Protein AF-0000000077521637 (afdb_homodimer)

Solvent-accessible surface area (backbone atoms only — not comparable to full-atom values): 23561 Å² total; per-residue (Å²): 123,73,72,65,62,58,53,56,54,52,47,52,50,48,52,47,47,52,54,50,49,51,35,52,57,48,49,58,57,43,51,64,58,54,71,67,52,78,74,61,78,49,82,64,34,58,42,54,30,47,31,48,32,47,76,57,49,48,72,50,66,26,34,41,32,24,84,91,37,79,46,56,34,44,54,44,60,45,32,46,63,14,64,48,46,27,56,51,54,68,35,62,86,33,68,37,36,66,67,31,38,47,78,46,85,90,50,54,48,71,55,53,50,45,52,49,44,26,74,45,65,71,50,71,78,96,49,80,86,43,32,64,59,41,24,49,49,14,50,73,37,51,25,60,52,54,23,51,53,25,27,57,56,52,45,73,64,64,42,85,88,44,39,57,60,49,42,54,50,15,62,75,55,71,33,62,69,29,36,51,43,42,35,50,49,46,45,75,35,48,68,61,41,68,74,35,82,55,33,61,62,43,64,70,33,58,68,59,45,51,51,22,52,53,56,41,53,69,74,99,124,72,72,64,60,58,51,56,53,50,48,52,50,47,52,46,47,51,55,49,49,51,38,52,56,48,49,59,57,44,50,64,59,53,68,68,51,80,75,60,76,50,83,63,35,59,40,55,30,47,32,49,32,48,77,59,50,45,73,51,65,27,34,40,32,23,83,92,38,80,45,56,35,43,54,43,58,46,33,46,64,12,64,48,45,27,56,51,54,68,34,63,84,33,70,36,37,66,68,32,38,47,77,45,85,90,53,54,48,70,55,52,51,45,52,50,43,25,74,45,65,71,50,71,78,96,48,80,86,44,33,66,58,42,25,49,47,14,49,73,36,50,26,62,52,53,22,50,53,25,26,57,57,50,44,75,65,64,42,86,90,42,40,56,59,49,42,53,50,16,64,73,52,70,33,61,68,29,36,52,43,43,35,50,50,46,43,75,34,46,69,61,41,67,75,36,83,56,33,58,63,43,62,70,34,60,68,58,45,52,51,22,53,54,57,43,54,69,74,99

pLDDT: mean 81.37, std 21.82, range [23.62, 98.44]

Sequence (440 aa):
MKRQHSGKAKDEVEEMKKLLECGRNLERNFWSSLVKIDPPFGEFGLRQDISRMFEHGLHTDFSVVVEDQVIHCHKCVLAARSPVFCRMLSHPETAEGVLGMVEINDMEYKTAMEMMRFIYRGTISDDKDLYKKLMAAGDKYELEDLKQYCERRLARTISIGNVSEMAAFADLHCAGHLRRAVVKYIANNMQLVAENQTFYEIVSNKELVKDVLIQASSQFMKRQHSGKAKDEVEEMKKLLECGRNLERNFWSSLVKIDPPFGEFGLRQDISRMFEHGLHTDFSVVVEDQVIHCHKCVLAARSPVFCRMLSHPETAEGVLGMVEINDMEYKTAMEMMRFIYRGTISDDKDLYKKLMAAGDKYELEDLKQYCERRLARTISIGNVSEMAAFADLHCAGHLRRAVVKYIANNMQLVAENQTFYEIVSNKELVKDVLIQASSQF

Secondary structure (DSSP, 8-state):
--HHHHHHHHHHHHHHHHHHHHHHHHHHHHHHHHTTS----STHHHHHHHHHHHHTTTT--EEEEETTEEEEE-HHHHHHH-HHHHHHHH-TTSHHHHHTEEEE-SS-HHHHHHHHHHHHHS-----GGGHHHHHHHHHHTT-HHHHHHHHHHHHTT--TTTHHHHHHHHHHTT-HHHHHHHHHHHHHTHHHHHHSTTHHHHHT-HHHHHHHHHHHHHT-/--HHHHHHHHHHHHHHHHHHHHHHHHHHHHHHHHTTS----STHHHHHHHHHHHHTT-S--EEEEETTEEEEE-HHHHHHH-HHHHHHHH-TTSHHHHHTEEEE-SS-HHHHHHHHHHHHHS-----GGGHHHHHHHHHHTT-HHHHHHHHHHHHTT--TTTHHHHHHHHHHTT-HHHHHHHHHHHHHTHHHHHHSTHHHHHHT-HHHHHHHHHHHHHT-

Organism: NCBI:txid2777116

Structure (mmCIF, N/CA/C/O backbone):
data_AF-0000000077521637-model_v1
#
loop_
_entity.id
_entity.type
_entity.pdbx_description
1 polymer 'BTB domain-containing protein'
#
loop_
_atom_site.group_PDB
_atom_site.id
_atom_site.type_symbol
_atom_site.label_atom_id
_atom_site.label_alt_id
_atom_site.label_comp_id
_atom_site.label_asym_id
_atom_site.label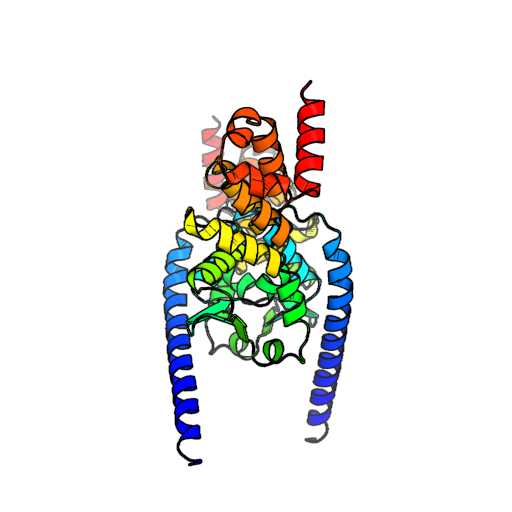_entity_id
_atom_site.label_seq_id
_atom_site.pdbx_PDB_ins_code
_atom_site.Cartn_x
_atom_site.Cartn_y
_atom_site.Cartn_z
_atom_site.occupancy
_atom_site.B_iso_or_equiv
_atom_site.auth_seq_id
_atom_site.auth_comp_id
_atom_site.auth_asym_id
_atom_site.auth_atom_id
_atom_site.pdbx_PDB_model_num
ATOM 1 N N . MET A 1 1 ? -46.406 13.883 15.93 1 23.88 1 MET A N 1
ATOM 2 C CA . MET A 1 1 ? -45 14.312 15.727 1 23.88 1 MET A CA 1
ATOM 3 C C . MET A 1 1 ? -44.094 13.109 15.508 1 23.88 1 MET A C 1
ATOM 5 O O . MET A 1 1 ? -42.906 13.273 15.188 1 23.88 1 MET A O 1
ATOM 9 N N . LYS A 1 2 ? -44.5 11.938 15.906 1 36.84 2 LYS A N 1
ATOM 10 C CA . LYS A 1 2 ? -43.781 10.68 15.773 1 36.84 2 LYS A CA 1
ATOM 11 C C . LYS A 1 2 ? -43.719 10.227 14.32 1 36.84 2 LYS A C 1
ATOM 13 O O . LYS A 1 2 ? -42.844 9.422 13.953 1 36.84 2 LYS A O 1
ATOM 18 N N . ARG A 1 3 ? -44.719 10.523 13.539 1 42.34 3 ARG A N 1
ATOM 19 C CA . ARG A 1 3 ? -44.844 10.008 12.18 1 42.34 3 ARG A CA 1
ATOM 20 C C . ARG A 1 3 ? -43.812 10.664 11.258 1 42.34 3 ARG A C 1
ATOM 22 O O . ARG A 1 3 ? -43.531 10.156 10.172 1 42.34 3 ARG A O 1
ATOM 29 N N . GLN A 1 4 ? -43.406 11.914 11.539 1 38.44 4 GLN A N 1
ATOM 30 C CA . GLN A 1 4 ? -42.531 12.648 10.625 1 38.44 4 GLN A CA 1
ATOM 31 C C . GLN A 1 4 ? -41.094 12.156 10.734 1 38.44 4 GLN A C 1
ATOM 33 O O . GLN A 1 4 ? -40.281 12.367 9.82 1 38.44 4 GLN A O 1
ATOM 38 N N . HIS A 1 5 ? -40.656 11.586 11.891 1 43.38 5 HIS A N 1
ATOM 39 C CA . HIS A 1 5 ? -39.281 11.18 12.07 1 43.38 5 HIS A CA 1
ATOM 40 C C . HIS A 1 5 ? -38.969 9.875 11.344 1 43.38 5 HIS A C 1
ATOM 42 O O . HIS A 1 5 ? -37.812 9.617 10.961 1 43.38 5 HIS A O 1
ATOM 48 N N . SER A 1 6 ? -40.031 9.062 11.07 1 46.34 6 SER A N 1
ATOM 49 C CA . SER A 1 6 ? -39.812 7.773 10.422 1 46.34 6 SER A CA 1
ATOM 50 C C . SER A 1 6 ? -39.562 7.945 8.93 1 46.34 6 SER A C 1
ATOM 52 O O . SER A 1 6 ? -38.781 7.188 8.336 1 46.34 6 SER A O 1
ATOM 54 N N . GLY A 1 7 ? -40 8.961 8.289 1 44.09 7 GLY A N 1
ATOM 55 C CA . GLY A 1 7 ? -39.875 9.156 6.855 1 44.09 7 GLY A CA 1
ATOM 56 C C . GLY A 1 7 ? -38.469 9.602 6.457 1 44.09 7 GLY A C 1
ATOM 57 O O . GLY A 1 7 ? -37.969 9.227 5.387 1 44.09 7 GLY A O 1
ATOM 58 N N . LYS A 1 8 ? -37.875 10.555 7.234 1 46.09 8 LYS A N 1
ATOM 59 C CA . LYS A 1 8 ? -36.531 11.047 6.891 1 46.09 8 LYS A CA 1
ATOM 60 C C . LYS A 1 8 ? -35.5 9.938 6.992 1 46.09 8 LYS A C 1
ATOM 62 O O . LYS A 1 8 ? -34.594 9.852 6.164 1 46.09 8 LYS A O 1
ATOM 67 N N . ALA A 1 9 ? -35.75 9 7.875 1 43.19 9 ALA A N 1
ATOM 68 C CA . ALA A 1 9 ? -34.812 7.891 8 1 43.19 9 ALA A CA 1
ATOM 69 C C . ALA A 1 9 ? -34.906 6.945 6.812 1 43.19 9 ALA A C 1
ATOM 71 O O . ALA A 1 9 ? -33.906 6.461 6.305 1 43.19 9 ALA A O 1
ATOM 72 N N . LYS A 1 10 ? -36.125 6.73 6.359 1 47.75 10 LYS A N 1
ATOM 73 C CA . LYS A 1 10 ? -36.312 5.887 5.184 1 47.75 10 LYS A CA 1
ATOM 74 C C . LYS A 1 10 ? -35.75 6.559 3.936 1 47.75 10 LYS A C 1
ATOM 76 O O . LYS A 1 10 ? -35.125 5.902 3.094 1 47.75 10 LYS A O 1
ATOM 81 N N . ASP A 1 11 ? -35.938 7.852 3.873 1 48.81 11 ASP A N 1
ATOM 82 C CA . ASP A 1 11 ? -35.406 8.562 2.711 1 48.81 11 ASP A CA 1
ATOM 83 C C . ASP A 1 11 ? -33.906 8.602 2.729 1 48.81 11 ASP A C 1
ATOM 85 O O . ASP A 1 11 ? -33.25 8.453 1.686 1 48.81 11 ASP A O 1
ATOM 89 N N . GLU A 1 12 ? -33.312 8.781 3.848 1 42.56 12 GLU A N 1
ATOM 90 C CA . GLU A 1 12 ? -31.859 8.797 3.984 1 42.56 12 GLU A CA 1
ATOM 91 C C . GLU A 1 12 ? -31.266 7.426 3.695 1 42.56 12 GLU A C 1
ATOM 93 O O . GLU A 1 1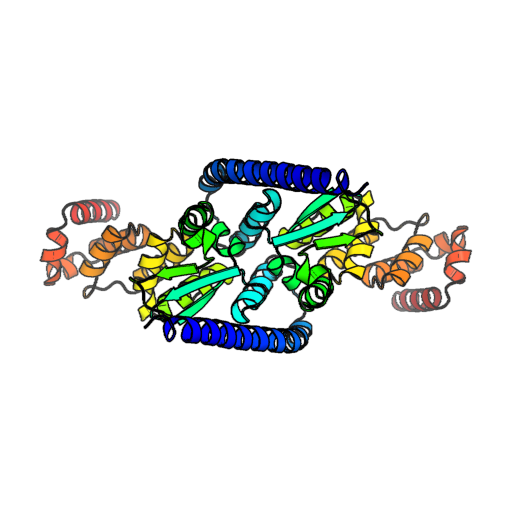2 ? -30.234 7.32 3.037 1 42.56 12 GLU A O 1
ATOM 98 N N . VAL A 1 13 ? -31.984 6.375 4.102 1 43.84 13 VAL A N 1
ATOM 99 C CA . VAL A 1 13 ? -31.562 5.023 3.756 1 43.84 13 VAL A CA 1
ATOM 100 C C . VAL A 1 13 ? -31.719 4.801 2.254 1 43.84 13 VAL A C 1
ATOM 102 O O . VAL A 1 13 ? -30.859 4.184 1.618 1 43.84 13 VAL A O 1
ATOM 105 N N . GLU A 1 14 ? -32.812 5.363 1.755 1 46.31 14 GLU A N 1
ATOM 106 C CA . GLU A 1 14 ? -33.031 5.203 0.319 1 46.31 14 GLU A CA 1
ATOM 107 C C . GLU A 1 14 ? -31.984 5.992 -0.478 1 46.31 14 GLU A C 1
ATOM 109 O O . GLU A 1 14 ? -31.469 5.508 -1.49 1 46.31 14 GLU A O 1
ATOM 114 N N . GLU A 1 15 ? -31.703 7.188 -0.096 1 44.22 15 GLU A N 1
ATOM 115 C CA . GLU A 1 15 ? -30.656 7.973 -0.742 1 44.22 15 GLU A CA 1
ATOM 116 C C . GLU A 1 15 ? -29.281 7.312 -0.569 1 44.22 15 GLU A C 1
ATOM 118 O O . GLU A 1 15 ? -28.469 7.305 -1.496 1 44.22 15 GLU A O 1
ATOM 123 N N . MET A 1 16 ? -29.047 6.73 0.509 1 36.28 16 MET A N 1
ATOM 124 C CA . MET A 1 16 ? -27.812 5.984 0.737 1 36.28 16 MET A CA 1
ATOM 125 C C . MET A 1 16 ? -27.75 4.742 -0.146 1 36.28 16 MET A C 1
ATOM 127 O O . MET A 1 16 ? -26.703 4.414 -0.696 1 36.28 16 MET A O 1
ATOM 131 N N . LYS A 1 17 ? -28.938 4.09 -0.31 1 41.97 17 LYS A N 1
ATOM 132 C CA . LYS A 1 17 ? -28.984 2.965 -1.237 1 41.97 17 LYS A CA 1
ATOM 133 C C . LYS A 1 17 ? -28.688 3.412 -2.664 1 41.97 17 LYS A C 1
ATOM 135 O O . LYS A 1 17 ? -27.984 2.717 -3.402 1 41.97 17 LYS A O 1
ATOM 140 N N . LYS A 1 18 ? -29.25 4.492 -3.014 1 45.5 18 LYS A N 1
ATOM 141 C CA . LYS A 1 18 ? -28.984 5.004 -4.355 1 45.5 18 LYS A CA 1
ATOM 142 C C . LYS A 1 18 ? -27.5 5.344 -4.535 1 45.5 18 LYS A C 1
ATOM 144 O O . LYS A 1 18 ? -26.922 5.062 -5.586 1 45.5 18 LYS A O 1
ATOM 149 N N . LEU A 1 19 ? -26.953 5.91 -3.545 1 39.59 19 LEU A N 1
ATOM 150 C CA . LEU A 1 19 ? -25.531 6.234 -3.582 1 39.59 19 LEU A CA 1
ATOM 151 C C . LEU A 1 19 ? -24.672 4.969 -3.578 1 39.59 19 LEU A C 1
ATOM 153 O O . LEU A 1 19 ? -23.672 4.887 -4.285 1 39.59 19 LEU A O 1
ATOM 157 N N . LEU A 1 20 ? -25.172 3.979 -2.947 1 38.59 20 LEU A N 1
ATOM 158 C CA . LEU A 1 20 ? -24.531 2.672 -2.961 1 38.59 20 LEU A CA 1
ATOM 159 C C . LEU A 1 20 ? -24.656 2.014 -4.328 1 38.59 20 LEU A C 1
ATOM 161 O O . LEU A 1 20 ? -23.719 1.384 -4.812 1 38.59 20 LEU A O 1
ATOM 165 N N . GLU A 1 21 ? -25.875 2.139 -4.934 1 43.94 21 GLU A N 1
ATOM 166 C CA . GLU A 1 21 ? -26.062 1.612 -6.281 1 43.94 21 GLU A CA 1
ATOM 167 C C . GLU A 1 21 ? -25.156 2.316 -7.281 1 43.94 21 GLU A C 1
ATOM 169 O O . GLU A 1 21 ? -24.641 1.691 -8.219 1 43.94 21 GLU A O 1
ATOM 174 N N . CYS A 1 22 ? -25.062 3.605 -7.152 1 40.03 22 CYS A N 1
ATOM 175 C CA . CYS A 1 22 ? -24.125 4.316 -8.023 1 40.03 22 CYS A CA 1
ATOM 176 C C . CYS A 1 22 ? -22.703 3.803 -7.836 1 40.03 22 CYS A C 1
ATOM 178 O O . CYS A 1 22 ? -21.938 3.715 -8.797 1 40.03 22 CYS A O 1
ATOM 180 N N . GLY A 1 23 ? -22.391 3.502 -6.656 1 39.09 23 GLY A N 1
ATOM 181 C CA . GLY A 1 23 ? -21.078 2.922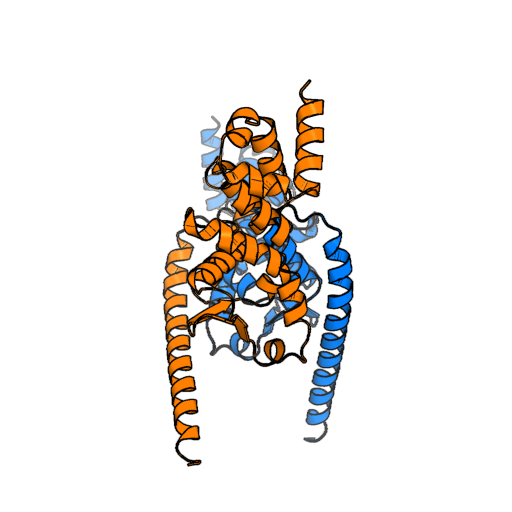 -6.41 1 39.09 23 GLY A CA 1
ATOM 182 C C . GLY A 1 23 ? -20.875 1.602 -7.125 1 39.09 23 GLY A C 1
ATOM 183 O O . GLY A 1 23 ? -19.797 1.348 -7.664 1 39.09 23 GLY A O 1
ATOM 184 N N . ARG A 1 24 ? -21.938 0.823 -7.191 1 39.38 24 ARG A N 1
ATOM 185 C CA . ARG A 1 24 ? -21.844 -0.453 -7.891 1 39.38 24 ARG A CA 1
ATOM 186 C C . ARG A 1 24 ? -21.578 -0.241 -9.383 1 39.38 24 ARG A C 1
ATOM 188 O O . ARG A 1 24 ? -20.828 -0.99 -10 1 39.38 24 ARG A O 1
ATOM 195 N N . ASN A 1 25 ? -22.359 0.647 -10 1 41.5 25 ASN A N 1
ATOM 196 C CA . ASN A 1 25 ? -22.141 0.931 -11.414 1 41.5 25 ASN A CA 1
ATOM 197 C C . ASN A 1 25 ? -20.719 1.442 -11.664 1 41.5 25 ASN A C 1
ATOM 199 O O . ASN A 1 25 ? -20.109 1.113 -12.688 1 41.5 25 ASN A O 1
ATOM 203 N N . LEU A 1 26 ? -20.266 2.197 -10.859 1 41.09 26 LEU A N 1
ATOM 204 C CA . LEU A 1 26 ? -18.906 2.715 -10.992 1 41.09 26 LEU A CA 1
ATOM 205 C C . LEU A 1 26 ? -17.875 1.594 -10.867 1 41.09 26 LEU A C 1
ATOM 207 O O . LEU A 1 26 ? -16.859 1.594 -11.562 1 41.09 26 LEU A O 1
ATOM 211 N N . GLU A 1 27 ? -18.203 0.658 -10.125 1 40.91 27 GLU A N 1
ATOM 212 C CA . GLU A 1 27 ? -17.281 -0.473 -9.977 1 40.91 27 GLU A CA 1
ATOM 213 C C . GLU A 1 27 ? -17.094 -1.2 -11.305 1 40.91 27 GLU A C 1
ATOM 215 O O . GLU A 1 27 ? -15.969 -1.548 -11.672 1 40.91 27 GLU A O 1
ATOM 220 N N . ARG A 1 28 ? -18.172 -1.444 -12.039 1 41.91 28 ARG A N 1
ATOM 221 C CA . ARG A 1 28 ? -18.047 -2.143 -13.312 1 41.91 28 ARG A CA 1
ATOM 222 C C . ARG A 1 28 ? -17.172 -1.36 -14.281 1 41.91 28 ARG A C 1
ATOM 224 O O . ARG A 1 28 ? -16.328 -1.94 -14.969 1 41.91 28 ARG A O 1
ATOM 231 N N . ASN A 1 29 ? -17.531 -0.105 -14.445 1 41.69 29 ASN A N 1
ATOM 232 C CA . ASN A 1 29 ? -16.766 0.719 -15.367 1 41.69 29 ASN A CA 1
ATOM 233 C C . ASN A 1 29 ? -15.305 0.832 -14.945 1 41.69 29 ASN A C 1
ATOM 235 O O . ASN A 1 29 ? -14.414 0.94 -15.789 1 41.69 29 ASN A O 1
ATOM 239 N N . PHE A 1 30 ? -15.086 0.832 -13.75 1 39.06 30 PHE A N 1
ATOM 240 C CA . PHE A 1 30 ? -13.742 0.964 -13.203 1 39.06 30 PHE A CA 1
ATOM 241 C C . PHE A 1 30 ? -12.875 -0.226 -13.594 1 39.06 30 PHE A C 1
ATOM 243 O O . PHE A 1 30 ? -11.727 -0.055 -14.016 1 39.06 30 PHE A O 1
ATOM 250 N N . TRP A 1 31 ? -13.375 -1.406 -13.539 1 39.91 31 TRP A N 1
ATOM 251 C CA . TRP A 1 31 ? -12.555 -2.553 -13.906 1 39.91 31 TRP A CA 1
ATOM 252 C C . TRP A 1 31 ? -12.102 -2.457 -15.359 1 39.91 31 TRP A C 1
ATOM 254 O O . TRP A 1 31 ? -10.961 -2.777 -15.688 1 39.91 31 TRP A O 1
ATOM 264 N N . SER A 1 32 ? -13.016 -2.07 -16.078 1 40.59 32 SER A N 1
ATOM 265 C CA . SER A 1 32 ? -12.641 -1.939 -17.484 1 40.59 32 SER A CA 1
ATOM 266 C C . SER A 1 32 ? -11.492 -0.956 -17.656 1 40.59 32 SER A C 1
ATOM 268 O O . SER A 1 32 ? -10.633 -1.15 -18.516 1 40.59 32 SER A O 1
ATOM 270 N N . SER A 1 33 ? -11.531 0.06 -16.922 1 37.06 33 SER A N 1
ATOM 271 C CA . SER A 1 33 ? -10.469 1.048 -17.062 1 37.06 33 SER A CA 1
ATOM 272 C C . SER A 1 33 ? -9.18 0.575 -16.406 1 37.06 33 SER A C 1
ATOM 274 O O . SER A 1 33 ? -8.086 0.992 -16.781 1 37.06 33 SER A O 1
ATOM 276 N N . LEU A 1 34 ? -9.25 -0.042 -15.352 1 38.28 34 LEU A N 1
ATOM 277 C CA . LEU A 1 34 ? -8.07 -0.522 -14.641 1 38.28 34 LEU A CA 1
ATOM 278 C C . LEU A 1 34 ? -7.336 -1.588 -15.445 1 38.28 34 LEU A C 1
ATOM 280 O O . LEU A 1 34 ? -6.121 -1.742 -15.328 1 38.28 34 LEU A O 1
ATOM 284 N N . VAL A 1 35 ? -7.961 -2.455 -16.25 1 36.5 35 VAL A N 1
ATOM 285 C CA . VAL A 1 35 ? -7.281 -3.447 -17.078 1 36.5 35 VAL A CA 1
ATOM 286 C C . VAL A 1 35 ? -6.258 -2.758 -17.969 1 36.5 35 VAL A C 1
ATOM 288 O O . VAL A 1 35 ? -5.363 -3.408 -18.516 1 36.5 35 VAL A O 1
ATOM 291 N N . LYS A 1 36 ? -6.477 -1.56 -18.25 1 34.22 36 LYS A N 1
ATOM 292 C CA . LYS A 1 36 ? -5.562 -0.993 -19.234 1 34.22 36 LYS A CA 1
ATOM 293 C C . LYS A 1 36 ? -4.223 -0.635 -18.609 1 34.22 36 LYS A C 1
ATOM 295 O O . LYS A 1 36 ? -3.311 -0.16 -19.281 1 34.22 36 LYS A O 1
ATOM 300 N N . ILE A 1 37 ? -4.25 -0.403 -17.328 1 33.88 37 ILE A N 1
ATOM 301 C CA . ILE A 1 37 ? -2.928 0.027 -16.891 1 33.88 37 ILE A CA 1
ATOM 302 C C . ILE A 1 37 ? -2.045 -1.194 -16.641 1 33.88 37 ILE A C 1
ATOM 304 O O . ILE A 1 37 ? -2.471 -2.152 -16 1 33.88 37 ILE A O 1
ATOM 308 N N . ASP A 1 38 ? -1.057 -1.449 -17.344 1 34.78 38 ASP A N 1
ATOM 309 C CA . ASP A 1 38 ? 0.02 -2.414 -17.156 1 34.78 38 ASP A CA 1
ATOM 310 C C . ASP A 1 38 ? 0.454 -2.459 -15.688 1 34.78 38 ASP A C 1
ATOM 312 O O . ASP A 1 38 ? 0.886 -1.445 -15.133 1 34.78 38 ASP A O 1
ATOM 316 N N . PRO A 1 39 ? -0.095 -3.227 -14.844 1 37.44 39 PRO A N 1
ATOM 317 C CA . PRO A 1 39 ? 0.181 -3.188 -13.406 1 37.44 39 PRO A CA 1
ATOM 318 C C . PRO A 1 39 ? 1.675 -3.223 -13.086 1 37.44 39 PRO A C 1
ATOM 320 O O . PRO A 1 39 ? 2.391 -4.102 -13.57 1 37.44 39 PRO A O 1
ATOM 323 N N . PRO A 1 40 ? 2.453 -2.186 -12.891 1 34.78 40 PRO A N 1
ATOM 324 C CA . PRO A 1 40 ? 3.816 -2.35 -12.383 1 34.78 40 PRO A CA 1
ATOM 325 C C . PRO A 1 40 ? 3.881 -3.248 -11.148 1 34.78 40 PRO A C 1
ATOM 327 O O . PRO A 1 40 ? 3.105 -3.066 -10.211 1 34.78 40 PRO A O 1
ATOM 330 N N . PHE A 1 41 ? 4.121 -4.477 -11.203 1 38.88 41 PHE A N 1
ATOM 331 C CA . PHE A 1 41 ? 4.414 -5.48 -10.188 1 38.88 41 PHE A CA 1
ATOM 332 C C . PHE A 1 41 ? 5.52 -5.004 -9.258 1 38.88 41 PHE A C 1
ATOM 334 O O . PHE A 1 41 ? 6.691 -4.988 -9.633 1 38.88 41 PHE A O 1
ATOM 341 N N . GLY A 1 42 ? 5.395 -3.807 -8.578 1 42.72 42 GLY A N 1
ATOM 342 C CA . GLY A 1 42 ? 6.262 -3.318 -7.52 1 42.72 42 GLY A CA 1
ATOM 343 C C . GLY A 1 42 ? 5.5 -2.697 -6.363 1 42.72 42 GLY A C 1
ATOM 344 O O . GLY A 1 42 ? 4.273 -2.797 -6.297 1 42.72 42 GLY A O 1
ATOM 345 N N . GLU A 1 43 ? 6.238 -2.275 -5.223 1 51.22 43 GLU A N 1
ATOM 346 C CA . GLU A 1 43 ? 5.773 -1.489 -4.086 1 51.22 43 GLU A CA 1
ATOM 347 C C . GLU A 1 43 ? 4.684 -0.506 -4.5 1 51.22 43 GLU A C 1
ATOM 349 O O . GLU A 1 43 ? 3.74 -0.259 -3.746 1 51.22 43 GLU A O 1
ATOM 354 N N . PHE A 1 44 ? 4.73 -0.226 -5.762 1 54.81 44 PHE A N 1
ATOM 355 C CA . PHE A 1 44 ? 3.893 0.827 -6.324 1 54.81 44 PHE A CA 1
ATOM 356 C C . PHE A 1 44 ? 2.504 0.296 -6.652 1 54.81 44 PHE A C 1
ATOM 358 O O . PHE A 1 44 ? 1.517 1.03 -6.57 1 54.81 44 PHE A O 1
ATOM 365 N N . GLY A 1 45 ? 2.438 -1.089 -6.418 1 76.75 45 GLY A N 1
ATOM 366 C CA . GLY A 1 45 ? 1.174 -1.517 -7 1 76.75 45 GLY A CA 1
ATOM 367 C C . GLY A 1 45 ? 0.027 -1.506 -6.008 1 76.75 45 GLY A C 1
ATOM 368 O O . GLY A 1 45 ? -1.073 -1.049 -6.324 1 76.75 45 GLY A O 1
ATOM 369 N N . LEU A 1 46 ? 0.418 -1.768 -4.695 1 85.81 46 LEU A N 1
ATOM 370 C CA . LEU A 1 46 ? -0.673 -1.854 -3.73 1 85.81 46 LEU A CA 1
ATOM 371 C C . LEU A 1 46 ? -1.234 -0.471 -3.418 1 85.81 46 LEU A C 1
ATOM 373 O O . LEU A 1 46 ? -2.453 -0.293 -3.348 1 85.81 46 LEU A O 1
ATOM 377 N N . ARG A 1 47 ? -0.354 0.474 -3.234 1 87.56 47 ARG A N 1
ATOM 378 C CA . ARG A 1 47 ? -0.786 1.829 -2.91 1 87.56 47 ARG A CA 1
ATOM 379 C C . ARG A 1 47 ? -1.707 2.385 -3.99 1 87.56 47 ARG A C 1
ATOM 381 O O . ARG A 1 47 ? -2.76 2.949 -3.686 1 87.56 47 ARG A O 1
ATOM 388 N N . GLN A 1 48 ? -1.216 2.25 -5.145 1 88.31 48 GLN A N 1
ATOM 389 C CA . GLN A 1 48 ? -2.016 2.738 -6.262 1 88.31 48 GLN A CA 1
ATOM 390 C C . GLN A 1 48 ? -3.377 2.051 -6.309 1 88.31 48 GLN A C 1
ATOM 392 O O . GLN A 1 48 ? -4.398 2.699 -6.535 1 88.31 48 GLN A O 1
ATOM 397 N N . ASP A 1 49 ? -3.314 0.799 -6.086 1 90.5 49 ASP A N 1
ATOM 398 C CA . ASP A 1 49 ? -4.551 0.027 -6.148 1 90.5 49 ASP A CA 1
ATOM 399 C C . ASP A 1 49 ? -5.512 0.434 -5.035 1 90.5 49 ASP A C 1
ATOM 401 O O . ASP A 1 49 ? -6.707 0.617 -5.277 1 90.5 49 ASP A O 1
ATOM 405 N N . ILE A 1 50 ? -4.996 0.587 -3.867 1 93.12 50 ILE A N 1
ATOM 406 C CA . ILE A 1 50 ? -5.824 0.972 -2.729 1 93.12 50 ILE A CA 1
ATOM 407 C C . ILE A 1 50 ? -6.336 2.398 -2.92 1 93.12 50 ILE A C 1
ATOM 409 O O . ILE A 1 50 ? -7.469 2.713 -2.553 1 93.12 50 ILE A O 1
ATOM 413 N N . SER A 1 51 ? -5.5 3.252 -3.449 1 92.75 51 SER A N 1
ATOM 414 C CA . SER A 1 51 ? -5.914 4.621 -3.736 1 92.75 51 SER A CA 1
ATOM 415 C C . SER A 1 51 ? -7.098 4.652 -4.695 1 92.75 51 SER A C 1
ATOM 417 O O . SER A 1 51 ? -8 5.484 -4.551 1 92.75 51 SER A O 1
ATOM 419 N N . ARG A 1 52 ? -7.055 3.775 -5.621 1 91.56 52 ARG A N 1
ATOM 420 C CA . ARG A 1 52 ? -8.156 3.689 -6.57 1 91.56 52 ARG A CA 1
ATOM 421 C C . ARG A 1 52 ? -9.453 3.293 -5.867 1 91.56 52 ARG A C 1
ATOM 423 O O . ARG A 1 52 ? -10.523 3.812 -6.188 1 91.56 52 ARG A O 1
ATOM 430 N N . MET A 1 53 ? -9.328 2.311 -4.961 1 93.62 53 MET A N 1
ATOM 431 C CA . MET A 1 53 ? -10.5 1.926 -4.176 1 93.62 53 MET A CA 1
ATOM 432 C C . MET A 1 53 ? -11.086 3.131 -3.445 1 93.62 53 MET A C 1
ATOM 434 O O . MET A 1 53 ? -12.305 3.305 -3.402 1 93.62 53 MET A O 1
ATOM 438 N N . PHE A 1 54 ? -10.273 3.982 -2.906 1 96 54 PHE A N 1
ATOM 439 C CA . PHE A 1 54 ? -10.68 5.191 -2.199 1 96 54 PHE A CA 1
ATOM 440 C C . PHE A 1 54 ? -11.352 6.176 -3.152 1 96 54 PHE A C 1
ATOM 442 O O . PHE A 1 54 ? -12.438 6.676 -2.875 1 96 54 PHE A O 1
ATOM 449 N N . GLU A 1 55 ? -10.695 6.398 -4.258 1 93.31 55 GLU A N 1
ATOM 450 C CA . GLU A 1 55 ? -11.172 7.391 -5.219 1 93.31 55 GLU A CA 1
ATOM 451 C C . GLU A 1 55 ? -12.555 7.027 -5.75 1 93.31 55 GLU A C 1
ATOM 453 O O . GLU A 1 55 ? -13.383 7.91 -6.008 1 93.31 55 GLU A O 1
ATOM 458 N N . HIS A 1 56 ? -12.781 5.781 -5.789 1 91.62 56 HIS A N 1
ATOM 459 C CA . HIS A 1 56 ? -14.047 5.355 -6.379 1 91.62 56 HIS A CA 1
ATOM 460 C C . HIS A 1 56 ? -15.023 4.883 -5.305 1 91.62 56 HIS A C 1
ATOM 462 O O . HIS A 1 56 ? -16.125 4.43 -5.621 1 91.62 56 HIS A O 1
ATOM 468 N N . GLY A 1 57 ? -14.672 4.973 -4.082 1 93.5 57 GLY A N 1
ATOM 469 C CA . GLY A 1 57 ? -15.539 4.605 -2.975 1 93.5 57 GLY A CA 1
ATOM 470 C C . GLY A 1 57 ? -15.914 3.137 -2.971 1 93.5 57 GLY A C 1
ATOM 471 O O . GLY A 1 57 ? -17.062 2.783 -2.686 1 93.5 57 GLY A O 1
ATOM 472 N N . LEU A 1 58 ? -14.969 2.236 -3.33 1 91.31 58 LEU A N 1
ATOM 473 C CA . LEU A 1 58 ? -15.25 0.809 -3.439 1 91.31 58 LEU A CA 1
ATOM 474 C C . LEU A 1 58 ? -14.891 0.084 -2.146 1 91.31 58 LEU A C 1
ATOM 476 O O . LEU A 1 58 ? -13.797 0.272 -1.606 1 91.31 58 LEU A O 1
ATOM 480 N N . HIS A 1 59 ? -15.891 -0.697 -1.615 1 90.56 59 HIS A N 1
ATOM 481 C CA . HIS A 1 59 ? -15.727 -1.549 -0.442 1 90.56 59 HIS A CA 1
ATOM 482 C C . HIS A 1 59 ? -15.312 -0.733 0.778 1 90.56 59 HIS A C 1
ATOM 484 O O . HIS A 1 59 ? -14.438 -1.155 1.543 1 90.56 59 HIS A O 1
ATOM 490 N N . THR A 1 60 ? -15.805 0.435 0.876 1 93.25 60 THR A N 1
ATOM 491 C CA . THR A 1 60 ? -15.547 1.27 2.045 1 93.25 60 THR A CA 1
ATOM 492 C C . THR A 1 60 ? -16.391 0.801 3.234 1 93.25 60 THR A C 1
ATOM 494 O O . THR A 1 60 ? -17.453 0.203 3.057 1 93.25 60 THR A O 1
ATOM 497 N N . ASP A 1 61 ? -15.852 1.038 4.473 1 90.5 61 ASP A N 1
ATOM 498 C CA . ASP A 1 61 ? -16.562 0.597 5.672 1 90.5 61 ASP A CA 1
ATOM 499 C C . ASP A 1 61 ? -16.484 1.658 6.77 1 90.5 61 ASP A C 1
ATOM 501 O O . ASP A 1 61 ? -16.766 1.369 7.938 1 90.5 61 ASP A O 1
ATOM 505 N N . PHE A 1 62 ? -16.172 2.859 6.434 1 92.88 62 PHE A N 1
ATOM 506 C CA . PHE A 1 62 ? -16.094 3.973 7.371 1 92.88 62 PHE A CA 1
ATOM 507 C C . PHE A 1 62 ? -16.359 5.297 6.668 1 92.88 62 PHE A C 1
ATOM 509 O O . PHE A 1 62 ? -16 5.461 5.496 1 92.88 62 PHE A O 1
ATOM 516 N N . SER A 1 63 ? -16.969 6.203 7.402 1 95.25 63 SER A N 1
ATOM 517 C CA . SER A 1 63 ? -17.266 7.504 6.816 1 95.25 63 SER A CA 1
ATOM 518 C C . SER A 1 63 ? -16.781 8.641 7.707 1 95.25 63 SER A C 1
ATOM 520 O O . SER A 1 63 ? -16.922 8.586 8.93 1 95.25 63 SER A O 1
ATOM 522 N N . VAL A 1 64 ? -16.172 9.594 7.082 1 96.31 64 VAL A N 1
ATOM 523 C CA . VAL A 1 64 ? -15.773 10.828 7.742 1 96.31 64 VAL A CA 1
ATOM 524 C C . VAL A 1 64 ? -16.641 11.984 7.254 1 96.31 64 VAL A C 1
ATOM 526 O O . VAL A 1 64 ? -16.688 12.273 6.059 1 96.31 64 VAL A O 1
ATOM 529 N N . VAL A 1 65 ? -17.312 12.609 8.203 1 96.75 65 VAL A N 1
ATOM 530 C CA . VAL A 1 65 ? -18.203 13.711 7.852 1 96.75 65 VAL A CA 1
ATOM 531 C C . VAL A 1 65 ? -17.547 15.039 8.203 1 96.75 65 VAL A C 1
ATOM 533 O O . VAL A 1 65 ? -17.109 15.242 9.344 1 96.75 65 VAL A O 1
ATOM 536 N N . VAL A 1 66 ? -17.422 15.859 7.242 1 97.44 66 VAL A N 1
ATOM 537 C CA . VAL A 1 66 ? -16.828 17.188 7.406 1 97.44 66 VAL A CA 1
ATOM 538 C C . VAL A 1 66 ? -17.688 18.219 6.688 1 97.44 66 VAL A C 1
ATOM 540 O O . VAL A 1 66 ? -17.953 18.094 5.488 1 97.44 66 VAL A O 1
ATOM 543 N N . GLU A 1 67 ? -18.109 19.219 7.359 1 97.25 67 GLU A N 1
ATOM 544 C CA . GLU A 1 67 ? -18.938 20.266 6.781 1 97.25 67 GLU A CA 1
ATOM 545 C C . GLU A 1 67 ? -20.125 19.672 6.008 1 97.25 67 GLU A C 1
ATOM 547 O O . GLU A 1 67 ? -20.375 20.062 4.863 1 97.25 67 GLU A O 1
ATOM 552 N N . ASP A 1 68 ? -20.75 18.703 6.484 1 94.5 68 ASP A N 1
ATOM 553 C CA . ASP A 1 68 ? -21.953 18.062 5.953 1 94.5 68 ASP A CA 1
ATOM 554 C C . ASP A 1 68 ? -21.641 17.297 4.664 1 94.5 68 ASP A C 1
ATOM 556 O O . ASP A 1 68 ? -22.547 16.984 3.889 1 94.5 68 ASP A O 1
ATOM 560 N N . GLN A 1 69 ? -20.422 17.094 4.418 1 97.44 69 GLN A N 1
ATOM 561 C CA . GLN A 1 69 ? -19.984 16.234 3.312 1 97.44 69 GLN A CA 1
ATOM 562 C C . GLN A 1 69 ? -19.375 14.938 3.83 1 97.44 69 GLN A C 1
ATOM 564 O O . GLN A 1 69 ? -18.797 14.906 4.918 1 97.44 69 GLN A O 1
ATOM 569 N N . VAL A 1 70 ? -19.562 13.938 2.998 1 96.75 70 VAL A N 1
ATOM 570 C CA . VAL A 1 70 ? -19.141 12.617 3.467 1 96.75 70 VAL A CA 1
ATOM 571 C C . VAL A 1 70 ? -17.953 12.125 2.65 1 96.75 70 VAL A C 1
ATOM 573 O O . VAL A 1 70 ? -17.969 12.195 1.419 1 96.75 70 VAL A O 1
ATOM 576 N N . ILE A 1 71 ? -16.859 11.688 3.326 1 97.62 71 ILE A N 1
ATOM 577 C CA . ILE A 1 71 ? -15.719 11 2.734 1 97.62 71 ILE A CA 1
ATOM 578 C C . ILE A 1 71 ? -15.75 9.523 3.131 1 97.62 71 ILE A C 1
ATOM 580 O O . ILE A 1 71 ? -15.641 9.188 4.312 1 97.62 71 ILE A O 1
ATOM 584 N N . HIS A 1 72 ? -15.906 8.648 2.127 1 96.81 72 HIS A N 1
ATOM 585 C CA . HIS A 1 72 ? -15.922 7.215 2.391 1 96.81 72 HIS A CA 1
ATOM 586 C C . HIS A 1 72 ? -14.508 6.645 2.406 1 96.81 72 HIS A C 1
ATOM 588 O O . HIS A 1 72 ? -13.742 6.836 1.455 1 96.81 72 HIS A O 1
ATOM 594 N N . CYS A 1 73 ? -14.188 5.984 3.523 1 96.94 73 CYS A N 1
ATOM 595 C CA . CYS A 1 73 ? -12.828 5.5 3.742 1 96.94 73 CYS A CA 1
ATOM 596 C C . CYS A 1 73 ? -12.836 4.031 4.156 1 96.94 73 CYS A C 1
ATOM 598 O O . CYS A 1 73 ? -13.891 3.404 4.227 1 96.94 73 CYS A O 1
ATOM 600 N N . HIS A 1 74 ? -11.742 3.463 4.301 1 95.38 74 HIS A N 1
ATOM 601 C CA . HIS A 1 74 ? -11.531 2.107 4.793 1 95.38 74 HIS A CA 1
ATOM 602 C C . HIS A 1 74 ? -10.914 2.115 6.188 1 95.38 74 HIS A C 1
ATOM 604 O O . HIS A 1 74 ? -9.852 2.701 6.398 1 95.38 74 HIS A O 1
ATOM 610 N N . LYS A 1 75 ? -11.516 1.414 7.141 1 94.12 75 LYS A N 1
ATOM 611 C CA . LYS A 1 75 ? -11.047 1.384 8.523 1 94.12 75 LYS A CA 1
ATOM 612 C C . LYS A 1 75 ? -9.594 0.906 8.602 1 94.12 75 LYS A C 1
ATOM 614 O O . LYS A 1 75 ? -8.781 1.493 9.312 1 94.12 75 LYS A O 1
ATOM 619 N N . CYS A 1 76 ? -9.352 -0.121 7.859 1 93.31 76 CYS A N 1
ATOM 620 C CA . CYS A 1 76 ? -8.031 -0.745 7.957 1 93.31 76 CYS A CA 1
ATOM 621 C C . CYS A 1 76 ? -6.941 0.22 7.52 1 93.31 76 CYS A C 1
ATOM 623 O O . CYS A 1 76 ? -5.859 0.25 8.109 1 93.31 76 CYS A O 1
ATOM 625 N N . VAL A 1 77 ? -7.203 1.04 6.484 1 95.62 77 VAL A N 1
ATOM 626 C CA . VAL A 1 77 ? -6.215 1.979 5.969 1 95.62 77 VAL A CA 1
ATOM 627 C C . VAL A 1 77 ? -6.008 3.113 6.969 1 95.62 77 VAL A C 1
ATOM 629 O O . VAL A 1 77 ? -4.871 3.447 7.316 1 95.62 77 VAL A O 1
ATOM 632 N N . LEU A 1 78 ? -7.117 3.67 7.477 1 95.25 78 LEU A N 1
ATOM 633 C CA . LEU A 1 78 ? -7.023 4.773 8.43 1 95.25 78 LEU A CA 1
ATOM 634 C C . LEU A 1 78 ? -6.324 4.328 9.703 1 95.25 78 LEU A C 1
ATOM 636 O O . LEU A 1 78 ? -5.426 5.02 10.195 1 95.25 78 LEU A O 1
ATOM 640 N N . ALA A 1 79 ? -6.742 3.18 10.211 1 93.19 79 ALA A N 1
ATOM 641 C CA . ALA A 1 79 ? -6.164 2.654 11.445 1 93.19 79 ALA A CA 1
ATOM 642 C C . ALA A 1 79 ? -4.684 2.33 11.266 1 93.19 79 ALA A C 1
ATOM 644 O O . ALA A 1 79 ? -3.889 2.482 12.195 1 93.19 79 ALA A O 1
ATOM 645 N N . ALA A 1 80 ? -4.355 1.904 10.102 1 92.88 80 ALA A N 1
ATOM 646 C CA . ALA A 1 80 ? -2.979 1.511 9.82 1 92.88 80 ALA A CA 1
ATOM 647 C C . ALA A 1 80 ? -2.064 2.73 9.75 1 92.88 80 ALA A C 1
ATOM 649 O O . ALA A 1 80 ? -0.888 2.654 10.117 1 92.88 80 ALA A O 1
ATOM 650 N N . ARG A 1 81 ? -2.588 3.83 9.305 1 93.81 81 ARG A N 1
ATOM 651 C CA . ARG A 1 81 ? -1.723 4.945 8.93 1 93.81 81 ARG A CA 1
ATOM 652 C C . ARG A 1 81 ? -1.738 6.027 10.008 1 93.81 81 ARG A C 1
ATOM 654 O O . ARG A 1 81 ? -0.837 6.867 10.062 1 93.81 81 ARG A O 1
ATOM 661 N N . SER A 1 82 ? -2.711 6.031 10.859 1 93.69 82 SER A N 1
ATOM 662 C CA . SER A 1 82 ? -2.846 7.043 11.906 1 93.69 82 SER A CA 1
ATOM 663 C C . SER A 1 82 ? -3.125 6.406 13.258 1 93.69 82 SER A C 1
ATOM 665 O O . SER A 1 82 ? -4.18 5.805 13.469 1 93.69 82 SER A O 1
ATOM 667 N N . PRO A 1 83 ? -2.246 6.629 14.234 1 92.31 83 PRO A N 1
ATOM 668 C CA . PRO A 1 83 ? -2.504 6.137 15.586 1 92.31 83 PRO A CA 1
ATOM 669 C C . PRO A 1 83 ? -3.801 6.684 16.172 1 92.31 83 PRO A C 1
ATOM 671 O O . PRO A 1 83 ? -4.48 5.988 16.938 1 92.31 83 PRO A O 1
ATOM 674 N N . VAL A 1 84 ? -4.09 7.863 15.859 1 93.31 84 VAL A N 1
ATOM 675 C CA . VAL A 1 84 ? -5.309 8.484 16.359 1 93.31 84 VAL A CA 1
ATOM 676 C C . VAL A 1 84 ? -6.527 7.762 15.797 1 93.31 84 VAL A C 1
ATOM 678 O O . VAL A 1 84 ? -7.434 7.375 16.547 1 93.31 84 VAL A O 1
ATOM 681 N N . PHE A 1 85 ? -6.555 7.543 14.5 1 93 85 PHE A N 1
ATOM 682 C CA . PHE A 1 85 ? -7.648 6.777 13.914 1 93 85 PHE A CA 1
ATOM 683 C C . PHE A 1 85 ? -7.664 5.355 14.453 1 93 85 PHE A C 1
ATOM 685 O O . PHE A 1 85 ? -8.727 4.773 14.664 1 93 85 PHE A O 1
ATOM 692 N N . CYS A 1 86 ? -6.48 4.812 14.625 1 90.56 86 CYS A N 1
ATOM 693 C CA . CYS A 1 86 ? -6.383 3.459 15.164 1 90.56 86 CYS A CA 1
ATOM 694 C C . CYS A 1 86 ? -7.07 3.357 16.516 1 90.56 86 CYS A C 1
ATOM 696 O O . CYS A 1 86 ? -7.898 2.473 16.734 1 90.56 86 CYS A O 1
ATOM 698 N N . ARG A 1 87 ? -6.746 4.25 17.375 1 88.38 87 ARG A N 1
ATOM 699 C CA . ARG A 1 87 ? -7.344 4.273 18.703 1 88.38 87 ARG A CA 1
ATOM 700 C C . ARG A 1 87 ? -8.844 4.535 18.625 1 88.38 87 ARG A C 1
ATOM 702 O O . ARG A 1 87 ? -9.633 3.893 19.328 1 88.38 87 ARG A O 1
ATOM 709 N N . MET A 1 88 ? -9.219 5.398 17.797 1 87.38 88 MET A N 1
ATOM 710 C CA . MET A 1 88 ? -10.625 5.766 17.625 1 87.38 88 MET A CA 1
ATOM 711 C C . MET A 1 88 ? -11.453 4.57 17.172 1 87.38 88 MET A C 1
ATOM 713 O O . MET A 1 88 ? -12.57 4.367 17.656 1 87.38 88 MET A O 1
ATOM 717 N N . LEU A 1 89 ? -10.898 3.777 16.297 1 87.81 89 LEU A N 1
ATOM 718 C CA . LEU A 1 89 ? -11.633 2.688 15.672 1 87.81 89 LEU A CA 1
ATOM 719 C C . LEU A 1 89 ? -11.547 1.416 16.516 1 87.81 89 LEU A C 1
ATOM 721 O O . LEU A 1 89 ? -12.312 0.474 16.297 1 87.81 89 LEU A O 1
ATOM 725 N N . SER A 1 90 ? -10.594 1.277 17.312 1 79.31 90 SER A N 1
ATOM 726 C CA . SER A 1 90 ? -10.398 0.088 18.141 1 79.31 90 SER A CA 1
ATOM 727 C C . SER A 1 90 ? -11.359 0.068 19.328 1 79.31 90 SER A C 1
ATOM 729 O O . SER A 1 90 ? -11.508 -0.957 19.984 1 79.31 90 SER A O 1
ATOM 731 N N . HIS A 1 91 ? -11.984 1.125 19.609 1 72.19 91 HIS A N 1
ATOM 732 C CA . HIS A 1 91 ? -12.883 1.171 20.75 1 72.19 91 HIS A CA 1
ATOM 733 C C . HIS A 1 91 ? -14.336 1.034 20.328 1 72.19 91 HIS A C 1
ATOM 735 O O . HIS A 1 91 ? -14.961 2.01 19.906 1 72.19 91 HIS A O 1
ATOM 741 N N . PRO A 1 92 ? -14.773 -0.26 20.297 1 61.28 92 PRO A N 1
ATOM 742 C CA . PRO A 1 92 ? -16.141 -0.536 19.844 1 61.28 92 PRO A CA 1
ATOM 743 C C . PRO A 1 92 ? -17.188 0.291 20.578 1 61.28 92 PRO A C 1
ATOM 745 O O . PRO A 1 92 ? -18.328 0.403 20.125 1 61.28 92 PRO A O 1
ATOM 748 N N . GLU A 1 93 ? -16.812 0.726 21.703 1 58.5 93 GLU A N 1
ATOM 749 C CA . GLU A 1 93 ? -17.812 1.41 22.516 1 58.5 93 GLU A CA 1
ATOM 750 C C . GLU A 1 93 ? -17.984 2.859 22.078 1 58.5 93 GLU A C 1
ATOM 752 O O . GLU A 1 93 ? -18.922 3.541 22.516 1 58.5 93 GLU A O 1
ATOM 757 N N . THR A 1 94 ? -17.125 3.105 21.125 1 53.44 94 THR A N 1
ATOM 758 C CA . THR A 1 94 ? -17.297 4.488 20.703 1 53.44 94 THR A CA 1
ATOM 759 C C . THR A 1 94 ? -18.328 4.586 19.578 1 53.44 94 THR A C 1
ATOM 761 O O . THR A 1 94 ? -18.594 3.607 18.875 1 53.44 94 THR A O 1
ATOM 764 N N . ALA A 1 95 ? -19.156 5.625 19.703 1 53.34 95 ALA A N 1
ATOM 765 C CA . ALA A 1 95 ? -20.141 5.887 18.656 1 53.34 95 ALA A CA 1
ATOM 766 C C . ALA A 1 95 ? -19.562 5.645 17.266 1 53.34 95 ALA A C 1
ATOM 768 O O . ALA A 1 95 ? -20.234 5.086 16.406 1 53.34 95 ALA A O 1
ATOM 769 N N . GLU A 1 96 ? -18.312 5.926 17.062 1 57.53 96 GLU A N 1
ATOM 770 C CA . GLU A 1 96 ? -17.609 5.848 15.781 1 57.53 96 GLU A CA 1
ATOM 771 C C . GLU A 1 96 ? -17.438 4.402 15.336 1 57.53 96 GLU A C 1
ATOM 773 O O . GLU A 1 96 ? -17.609 4.078 14.156 1 57.53 96 GLU A O 1
ATOM 778 N N . GLY A 1 97 ? -17 3.641 16.297 1 58.53 97 GLY A N 1
ATOM 779 C CA . GLY A 1 97 ? -16.812 2.219 16.047 1 58.53 97 GLY A CA 1
ATOM 780 C C . GLY A 1 97 ? -18.109 1.492 15.742 1 58.53 97 GLY A C 1
ATOM 781 O O . GLY A 1 97 ? -18.141 0.624 14.875 1 58.53 97 GLY A O 1
ATOM 782 N N . VAL A 1 98 ? -19.156 1.981 16.312 1 60.78 98 VAL A N 1
ATOM 783 C CA . VAL A 1 98 ? -20.453 1.329 16.172 1 60.78 98 VAL A CA 1
ATOM 784 C C . VAL A 1 98 ? -21.141 1.807 14.898 1 60.78 98 VAL A C 1
ATOM 786 O O . VAL A 1 98 ? -21.672 0.999 14.133 1 60.78 98 VAL A O 1
ATOM 789 N N . LEU A 1 99 ? -21.094 3.111 14.703 1 68.19 99 LEU A N 1
ATOM 790 C CA . LEU A 1 99 ? -21.828 3.703 13.594 1 68.19 99 LEU A CA 1
ATOM 791 C C . LEU A 1 99 ? -21 3.662 12.305 1 68.19 99 LEU A C 1
ATOM 793 O O . LEU A 1 99 ? -21.547 3.83 11.211 1 68.19 99 LEU A O 1
ATOM 797 N N . GLY A 1 100 ? -19.781 3.412 12.445 1 82.5 100 GLY A N 1
ATOM 798 C CA . GLY A 1 100 ? -18.906 3.398 11.281 1 82.5 100 GLY A CA 1
ATOM 799 C C . GLY A 1 100 ? -18.688 4.777 10.688 1 82.5 100 GLY A C 1
ATOM 800 O O . GLY A 1 100 ? -18.609 4.926 9.461 1 82.5 100 GLY A O 1
ATOM 801 N N . MET A 1 101 ? -18.859 5.836 11.57 1 90.31 101 MET A N 1
ATOM 802 C CA . MET A 1 101 ? -18.688 7.195 11.062 1 90.31 101 MET A CA 1
ATOM 803 C C . MET A 1 101 ? -18.094 8.109 12.125 1 90.31 101 MET A C 1
ATOM 805 O O . MET A 1 101 ? -18.25 7.867 13.32 1 90.31 101 MET A O 1
ATOM 809 N N . VAL A 1 102 ? -17.375 9.141 11.766 1 92.38 102 VAL A N 1
ATOM 810 C CA . VAL A 1 102 ? -16.875 10.18 12.648 1 92.38 102 VAL A CA 1
ATOM 811 C C . VAL A 1 102 ? -17.125 11.555 12.031 1 92.38 102 VAL A C 1
ATOM 813 O O . VAL A 1 102 ? -17.062 11.719 10.812 1 92.38 102 VAL A O 1
ATOM 816 N N . GLU A 1 103 ? -17.438 12.484 12.867 1 94.19 103 GLU A N 1
ATOM 817 C CA . GLU A 1 103 ? -17.594 13.867 12.422 1 94.19 103 GLU A CA 1
ATOM 818 C C . GLU A 1 103 ? -16.391 14.719 12.836 1 94.19 103 GLU A C 1
ATOM 820 O O . GLU A 1 103 ? -15.992 14.703 14 1 94.19 103 GLU A O 1
ATOM 825 N N . ILE A 1 104 ? -15.859 15.375 11.914 1 96.06 104 ILE A N 1
ATOM 826 C CA . ILE A 1 104 ? -14.773 16.312 12.172 1 96.06 104 ILE A CA 1
ATOM 827 C C . ILE A 1 104 ? -15.281 17.75 12 1 96.06 104 ILE A C 1
ATOM 829 O O . ILE A 1 104 ? -15.695 18.141 10.906 1 96.06 104 ILE A O 1
ATOM 833 N N . ASN A 1 105 ? -15.141 18.578 13.016 1 96.19 105 ASN A N 1
ATOM 834 C CA . ASN A 1 105 ? -15.773 19.891 13.008 1 96.19 105 ASN A CA 1
ATOM 835 C C . ASN A 1 105 ? -14.734 21.016 13.008 1 96.19 105 ASN A C 1
ATOM 837 O O . ASN A 1 105 ? -15.086 22.188 12.844 1 96.19 105 ASN A O 1
ATOM 841 N N . ASP A 1 106 ? -13.516 20.719 13.117 1 96.06 106 ASP A N 1
ATOM 842 C CA . ASP A 1 106 ? -12.492 21.75 13.258 1 96.06 106 ASP A CA 1
ATOM 843 C C . ASP A 1 106 ? -11.609 21.844 12.016 1 96.06 106 ASP A C 1
ATOM 845 O O . ASP A 1 106 ? -10.469 22.297 12.086 1 96.06 106 ASP A O 1
ATOM 849 N N . MET A 1 107 ? -12.18 21.328 10.945 1 96.38 107 MET A N 1
ATOM 850 C CA . MET A 1 107 ? -11.43 21.281 9.695 1 96.38 107 MET A CA 1
ATOM 851 C C . MET A 1 107 ? -12.352 21.484 8.5 1 96.38 107 MET A C 1
ATOM 853 O O . MET A 1 107 ? -13.5 21.031 8.516 1 96.38 107 MET A O 1
ATOM 857 N N . GLU A 1 108 ? -11.812 22.125 7.457 1 97.69 108 GLU A N 1
ATOM 858 C CA . GLU A 1 108 ? -12.562 22.281 6.215 1 97.69 108 GLU A CA 1
ATOM 859 C C . GLU A 1 108 ? -12.547 20.984 5.402 1 97.69 108 GLU A C 1
ATOM 861 O O . GLU A 1 108 ? -11.609 20.188 5.512 1 97.69 108 GLU A O 1
ATOM 866 N N . TYR A 1 109 ? -13.531 20.859 4.535 1 98 109 TYR A N 1
ATOM 867 C CA . TYR A 1 109 ? -13.656 19.672 3.709 1 98 109 TYR A CA 1
ATOM 868 C C . TYR A 1 109 ? -12.43 19.5 2.822 1 98 109 TYR A C 1
ATOM 870 O O . TYR A 1 109 ? -11.883 18.391 2.717 1 98 109 TYR A O 1
ATOM 878 N N . LYS A 1 110 ? -12.016 20.562 2.219 1 97.5 110 LYS A N 1
ATOM 879 C CA . LYS A 1 110 ? -10.875 20.5 1.31 1 97.5 110 LYS A CA 1
ATOM 880 C C . LYS A 1 110 ? -9.625 19.984 2.027 1 97.5 110 LYS A C 1
ATOM 882 O O . LYS A 1 110 ? -8.891 19.156 1.487 1 97.5 110 LYS A O 1
ATOM 887 N N . THR A 1 111 ? -9.391 20.438 3.234 1 98.19 111 THR A N 1
ATOM 888 C CA . THR A 1 111 ? -8.25 20.016 4.035 1 98.19 111 THR A CA 1
ATOM 889 C C . THR A 1 111 ? -8.367 18.547 4.418 1 98.19 111 THR A C 1
ATOM 891 O O . THR A 1 111 ? -7.418 17.781 4.273 1 98.19 111 THR A O 1
ATOM 894 N N . ALA A 1 112 ? -9.57 18.172 4.82 1 98.44 112 ALA A N 1
ATOM 895 C CA . ALA A 1 112 ? -9.812 16.797 5.211 1 98.44 112 ALA A CA 1
ATOM 896 C C . ALA A 1 112 ? -9.617 15.844 4.031 1 98.44 112 ALA A C 1
ATOM 898 O O . ALA A 1 112 ? -8.992 14.789 4.168 1 98.44 112 ALA A O 1
ATOM 899 N N . MET A 1 113 ? -10.148 16.266 2.922 1 97.88 113 MET A N 1
ATOM 900 C CA . MET A 1 113 ? -10.023 15.445 1.723 1 97.88 113 MET A CA 1
ATOM 901 C C . MET A 1 113 ? -8.562 15.281 1.323 1 97.88 113 MET A C 1
ATOM 903 O O . MET A 1 113 ? -8.133 14.172 0.994 1 97.88 113 MET A O 1
ATOM 907 N N . GLU A 1 114 ? -7.793 16.328 1.372 1 97.06 114 GLU A N 1
ATOM 908 C CA . GLU A 1 114 ? -6.375 16.25 1.041 1 97.06 114 GLU A CA 1
ATOM 909 C C . GLU A 1 114 ? -5.621 15.383 2.047 1 97.06 114 GLU A C 1
ATOM 911 O O . GLU A 1 114 ? -4.699 14.648 1.679 1 97.06 114 GLU A O 1
ATOM 916 N N . MET A 1 115 ? -5.984 15.508 3.289 1 98 115 MET A N 1
ATOM 917 C CA . MET A 1 115 ? -5.402 14.641 4.309 1 98 115 MET A CA 1
ATOM 918 C C . MET A 1 115 ? -5.684 13.172 4.004 1 98 115 MET A C 1
ATOM 920 O O . MET A 1 115 ? -4.781 12.336 4.074 1 98 115 MET A O 1
ATOM 924 N N . MET A 1 116 ? -6.934 12.875 3.588 1 97.81 116 MET A N 1
ATOM 925 C CA . MET A 1 116 ? -7.289 11.508 3.234 1 97.81 116 MET A CA 1
ATOM 926 C C . MET A 1 116 ? -6.5 11.039 2.016 1 97.81 116 MET A C 1
ATOM 928 O O . MET A 1 116 ? -5.977 9.922 2 1 97.81 116 MET A O 1
ATOM 932 N N . ARG A 1 117 ? -6.477 11.875 1.079 1 95.31 117 ARG A N 1
ATOM 933 C CA . ARG A 1 117 ? -5.715 11.531 -0.115 1 95.31 117 ARG A CA 1
ATOM 934 C C . ARG A 1 117 ? -4.266 11.203 0.234 1 95.31 117 ARG A C 1
ATOM 936 O O . ARG A 1 117 ? -3.682 10.266 -0.313 1 95.31 117 ARG A O 1
ATOM 943 N N . PHE A 1 118 ? -3.67 11.914 1.126 1 95.56 118 PHE A N 1
ATOM 944 C CA . PHE A 1 118 ? -2.299 11.641 1.547 1 95.56 118 PHE A CA 1
ATOM 945 C C . PHE A 1 118 ? -2.197 10.281 2.219 1 95.56 118 PHE A C 1
ATOM 947 O O . PHE A 1 118 ? -1.234 9.547 1.999 1 95.56 118 PHE A O 1
ATOM 954 N N . ILE A 1 119 ? -3.121 10 3.043 1 96.12 119 ILE A N 1
ATOM 955 C CA . ILE A 1 119 ? -3.127 8.727 3.754 1 96.12 119 ILE A CA 1
ATOM 956 C C . ILE A 1 119 ? -3.096 7.578 2.752 1 96.12 119 ILE A C 1
ATOM 958 O O . ILE A 1 119 ? -2.389 6.586 2.955 1 96.12 119 ILE A O 1
ATOM 962 N N . TYR A 1 120 ? -3.75 7.723 1.646 1 94.06 120 TYR A N 1
ATOM 963 C CA . TYR A 1 120 ? -3.871 6.652 0.664 1 94.06 120 TYR A CA 1
ATOM 964 C C . TYR A 1 120 ? -2.732 6.703 -0.347 1 94.06 120 TYR A C 1
ATOM 966 O O . TYR A 1 120 ? -2.121 5.68 -0.659 1 94.06 120 TYR A O 1
ATOM 974 N N . ARG A 1 121 ? -2.445 7.879 -0.837 1 89.75 121 ARG A N 1
ATOM 975 C CA . ARG A 1 121 ? -1.553 8.016 -1.984 1 89.75 121 ARG A CA 1
ATOM 976 C C . ARG A 1 121 ? -0.134 8.352 -1.54 1 89.75 121 ARG A C 1
ATOM 978 O O . ARG A 1 121 ? 0.828 8.094 -2.264 1 89.75 121 ARG A O 1
ATOM 985 N N . GLY A 1 122 ? -0.04 9.039 -0.456 1 89.12 122 GLY A N 1
ATOM 986 C CA . GLY A 1 122 ? 1.265 9.469 0.022 1 89.12 122 GLY A CA 1
ATOM 987 C C . GLY A 1 122 ? 1.706 10.797 -0.561 1 89.12 122 GLY A C 1
ATOM 988 O O . GLY A 1 122 ? 2.846 11.219 -0.36 1 89.12 122 GLY A O 1
ATOM 989 N N . THR A 1 123 ? 0.791 11.406 -1.31 1 87.5 123 THR A N 1
ATOM 990 C CA . THR A 1 123 ? 1.123 12.688 -1.914 1 87.5 123 THR A CA 1
ATOM 991 C C . THR A 1 123 ? -0.033 13.672 -1.762 1 87.5 123 THR A C 1
ATOM 993 O O . THR A 1 123 ? -1.169 13.266 -1.504 1 87.5 123 THR A O 1
ATOM 996 N N . ILE A 1 124 ? 0.278 14.93 -1.787 1 89.81 124 ILE A N 1
ATOM 997 C CA . ILE A 1 124 ? -0.743 15.977 -1.73 1 89.81 124 ILE A CA 1
ATOM 998 C C . ILE A 1 124 ? -0.599 16.906 -2.932 1 89.81 124 ILE A C 1
ATOM 1000 O O . ILE A 1 124 ? 0.426 16.891 -3.617 1 89.81 124 ILE A O 1
ATOM 1004 N N . SER A 1 125 ? -1.655 17.656 -3.207 1 89.06 125 SER A N 1
ATOM 1005 C CA . SER A 1 125 ? -1.617 18.688 -4.242 1 89.06 125 SER A CA 1
ATOM 1006 C C . SER A 1 125 ? -0.669 19.812 -3.859 1 89.06 125 SER A C 1
ATOM 1008 O O . SER A 1 125 ? -0.415 20.047 -2.676 1 89.06 125 SER A O 1
ATOM 1010 N N . ASP A 1 126 ? -0.18 20.391 -4.914 1 88.19 126 ASP A N 1
ATOM 1011 C CA . ASP A 1 126 ? 0.698 21.531 -4.664 1 88.19 126 ASP A CA 1
ATOM 1012 C C . ASP A 1 126 ? -0.108 22.812 -4.473 1 88.19 126 ASP A C 1
ATOM 1014 O O . ASP A 1 126 ? -0.188 23.641 -5.383 1 88.19 126 ASP A O 1
ATOM 1018 N N . ASP A 1 127 ? -0.705 22.922 -3.365 1 92.62 127 ASP A N 1
ATOM 1019 C CA . ASP A 1 127 ? -1.487 24.094 -2.973 1 92.62 127 ASP A CA 1
ATOM 1020 C C . ASP A 1 127 ? -0.933 24.719 -1.695 1 92.62 127 ASP A C 1
ATOM 1022 O O . ASP A 1 127 ? -1.178 24.219 -0.595 1 92.62 127 ASP A O 1
ATOM 1026 N N . LYS A 1 128 ? -0.361 25.844 -1.907 1 91.19 128 LYS A N 1
ATOM 1027 C CA . LYS A 1 128 ? 0.344 26.516 -0.818 1 91.19 128 LYS A CA 1
ATOM 1028 C C . LYS A 1 128 ? -0.616 26.906 0.302 1 91.19 128 LYS A C 1
ATOM 1030 O O . LYS A 1 128 ? -0.23 26.953 1.473 1 91.19 128 LYS A O 1
ATOM 1035 N N . ASP A 1 129 ? -1.797 27.094 -0.008 1 93.5 129 ASP A N 1
ATOM 1036 C CA . ASP A 1 129 ? -2.785 27.547 0.96 1 93.5 129 ASP A CA 1
ATOM 1037 C C . ASP A 1 129 ? -3.18 26.438 1.922 1 93.5 129 ASP A C 1
ATOM 1039 O O . ASP A 1 129 ? -3.783 26.688 2.967 1 93.5 129 ASP A O 1
ATOM 1043 N N . LEU A 1 130 ? -2.746 25.234 1.599 1 96.31 130 LEU A N 1
ATOM 1044 C CA . LEU A 1 130 ? -3.186 24.094 2.391 1 96.31 130 LEU A CA 1
ATOM 1045 C C . LEU A 1 130 ? -2.086 23.641 3.344 1 96.31 130 LEU A C 1
ATOM 1047 O O . LEU A 1 130 ? -2.344 22.875 4.277 1 96.31 130 LEU A O 1
ATOM 1051 N N . TYR A 1 131 ? -0.914 24.109 3.148 1 96.5 131 TYR A N 1
ATOM 1052 C CA . TYR A 1 131 ? 0.217 23.531 3.867 1 96.5 131 TYR A CA 1
ATOM 1053 C C . TYR A 1 131 ? 0.069 23.734 5.371 1 96.5 131 TYR A C 1
ATOM 1055 O O . TYR A 1 131 ? 0.3 22.812 6.156 1 96.5 131 TYR A O 1
ATOM 1063 N N . LYS A 1 132 ? -0.302 24.906 5.781 1 97 132 LYS A N 1
ATOM 1064 C CA . LYS A 1 132 ? -0.469 25.172 7.207 1 97 132 LYS A CA 1
ATOM 1065 C C . LYS A 1 132 ? -1.573 24.312 7.801 1 97 132 LYS A C 1
ATOM 1067 O O . LYS A 1 132 ? -1.386 23.688 8.852 1 97 132 LYS A O 1
ATOM 1072 N N . LYS A 1 133 ? -2.652 24.297 7.098 1 97.81 133 LYS A N 1
ATOM 1073 C CA . LYS A 1 133 ? -3.795 23.531 7.574 1 97.81 133 LYS A CA 1
ATOM 1074 C C . LYS A 1 133 ? -3.471 22.031 7.617 1 97.81 133 LYS A C 1
ATOM 1076 O O . LYS A 1 133 ? -3.822 21.344 8.578 1 97.81 133 LYS A O 1
ATOM 1081 N N . LEU A 1 134 ? -2.781 21.547 6.66 1 98 134 LEU A N 1
ATOM 1082 C CA . LEU A 1 134 ? -2.422 20.141 6.59 1 98 134 LEU A CA 1
ATOM 1083 C C . LEU A 1 134 ? -1.369 19.797 7.637 1 98 134 LEU A C 1
ATOM 1085 O O . LEU A 1 134 ? -1.364 18.688 8.172 1 98 134 LEU A O 1
ATOM 1089 N N . MET A 1 135 ? -0.458 20.719 7.898 1 97 135 MET A N 1
ATOM 1090 C CA . MET A 1 135 ? 0.503 20.5 8.977 1 97 135 MET A CA 1
ATOM 1091 C C . MET A 1 135 ? -0.209 20.312 10.312 1 97 135 MET A C 1
ATOM 1093 O O . MET A 1 135 ? 0.11 19.391 11.07 1 97 135 MET A O 1
ATOM 1097 N N . ALA A 1 136 ? -1.157 21.188 10.547 1 97.5 136 ALA A N 1
ATOM 1098 C CA . ALA A 1 136 ? -1.945 21.094 11.773 1 97.5 136 ALA A CA 1
ATOM 1099 C C . ALA A 1 136 ? -2.729 19.781 11.828 1 97.5 136 ALA A C 1
ATOM 1101 O O . ALA A 1 136 ? -2.785 19.125 12.867 1 97.5 136 ALA A O 1
ATOM 1102 N N . ALA A 1 137 ? -3.312 19.422 10.75 1 98 137 ALA A N 1
ATOM 1103 C CA . ALA A 1 137 ? -4.043 18.156 10.664 1 98 137 ALA A CA 1
ATOM 1104 C C . ALA A 1 137 ? -3.119 16.969 10.914 1 98 137 ALA A C 1
ATOM 1106 O O . ALA A 1 137 ? -3.48 16.047 11.633 1 98 137 ALA A O 1
ATOM 1107 N N . GLY A 1 138 ? -1.953 17.031 10.25 1 97.31 138 GLY A N 1
ATOM 1108 C CA . GLY A 1 138 ? -0.964 15.992 10.477 1 97.31 138 GLY A CA 1
ATOM 1109 C C . GLY A 1 138 ? -0.571 15.852 11.93 1 97.31 138 GLY A C 1
ATOM 1110 O O . GLY A 1 138 ? -0.408 14.734 12.43 1 97.31 138 GLY A O 1
ATOM 1111 N N . ASP A 1 139 ? -0.435 16.953 12.562 1 96.31 139 ASP A N 1
ATOM 1112 C CA . ASP A 1 139 ? -0.123 16.938 13.984 1 96.31 139 ASP A CA 1
ATOM 1113 C C . ASP A 1 139 ? -1.274 16.344 14.797 1 96.31 139 ASP A C 1
ATOM 1115 O O . ASP A 1 139 ? -1.06 15.492 15.664 1 96.31 139 ASP A O 1
ATOM 1119 N N . LYS A 1 140 ? -2.445 16.703 14.516 1 97.12 140 LYS A N 1
ATOM 1120 C CA . LYS A 1 140 ? -3.639 16.281 15.242 1 97.12 140 LYS A CA 1
ATOM 1121 C C . LYS A 1 140 ? -3.879 14.781 15.094 1 97.12 140 LYS A C 1
ATOM 1123 O O . LYS A 1 140 ? -4.238 14.102 16.062 1 97.12 140 LYS A O 1
ATOM 1128 N N . TYR A 1 141 ? -3.65 14.281 13.938 1 96.81 141 TYR A N 1
ATOM 1129 C CA . TYR A 1 141 ? -3.98 12.891 13.664 1 96.81 141 TYR A CA 1
ATOM 1130 C C . TYR A 1 141 ? -2.725 12.031 13.617 1 96.81 141 TYR A C 1
ATOM 1132 O O . TYR A 1 141 ? -2.76 10.891 13.148 1 96.81 141 TYR A O 1
ATOM 1140 N N . GLU A 1 142 ? -1.683 12.633 14.055 1 96 142 GLU A N 1
ATOM 1141 C CA . GLU A 1 142 ? -0.396 11.953 14.18 1 96 142 GLU A CA 1
ATOM 1142 C C . GLU A 1 142 ? 0.037 11.336 12.852 1 96 142 GLU A C 1
ATOM 1144 O O . GLU A 1 142 ? 0.421 10.164 12.797 1 96 142 GLU A O 1
ATOM 1149 N N . LEU A 1 143 ? -0.108 12.055 11.812 1 95.25 143 LEU A N 1
ATOM 1150 C CA . LEU A 1 143 ? 0.44 11.758 10.492 1 95.25 143 LEU A CA 1
ATOM 1151 C C . LEU A 1 143 ? 1.785 12.445 10.289 1 95.25 143 LEU A C 1
ATOM 1153 O O . LEU A 1 143 ? 1.87 13.469 9.602 1 95.25 143 LEU A O 1
ATOM 1157 N N . GLU A 1 144 ? 2.799 11.852 10.773 1 92.25 144 GLU A N 1
ATOM 1158 C CA . GLU A 1 144 ? 4.109 12.484 10.859 1 92.25 144 GLU A CA 1
ATOM 1159 C C . GLU A 1 144 ? 4.668 12.797 9.477 1 92.25 144 GLU A C 1
ATOM 1161 O O . GLU A 1 144 ? 5.242 13.867 9.258 1 92.25 144 GLU A O 1
ATOM 1166 N N . ASP A 1 145 ? 4.477 11.891 8.562 1 92.06 145 ASP A N 1
ATOM 1167 C CA . ASP A 1 145 ? 4.977 12.125 7.211 1 92.06 145 ASP A CA 1
ATOM 1168 C C . ASP A 1 145 ? 4.309 13.344 6.582 1 92.06 145 ASP A C 1
ATOM 1170 O O . ASP A 1 145 ? 4.965 14.141 5.902 1 92.06 145 ASP A O 1
ATOM 1174 N N . LEU A 1 146 ? 3.064 13.453 6.754 1 94.75 146 LEU A N 1
ATOM 1175 C CA . LEU A 1 146 ? 2.334 14.602 6.234 1 94.75 146 LEU A CA 1
ATOM 1176 C C . LEU A 1 146 ? 2.82 15.891 6.887 1 94.75 146 LEU A C 1
ATOM 1178 O O . LEU A 1 146 ? 3.066 16.891 6.203 1 94.75 146 LEU A O 1
ATOM 1182 N N . LYS A 1 147 ? 2.914 15.836 8.188 1 95.81 147 LYS A N 1
ATOM 1183 C CA . LYS A 1 147 ? 3.381 17 8.93 1 95.81 147 LYS A CA 1
ATOM 1184 C C . LYS A 1 147 ? 4.766 17.438 8.461 1 95.81 147 LYS A C 1
ATOM 1186 O O . LYS A 1 147 ? 4.98 18.609 8.156 1 95.81 147 LYS A O 1
ATOM 1191 N N . GLN A 1 148 ? 5.613 16.484 8.305 1 93.69 148 GLN A N 1
ATOM 1192 C CA . GLN A 1 148 ? 6.98 16.797 7.879 1 93.69 148 GLN A CA 1
ATOM 1193 C C . GLN A 1 148 ? 7.004 17.344 6.461 1 93.69 148 GLN A C 1
ATOM 1195 O O . GLN A 1 148 ? 7.762 18.281 6.164 1 93.69 148 GLN A O 1
ATOM 1200 N N . TYR A 1 149 ? 6.246 16.75 5.633 1 92.88 149 TYR A N 1
ATOM 1201 C CA . TYR A 1 149 ? 6.148 17.234 4.262 1 92.88 149 TYR A CA 1
ATOM 1202 C C . TYR A 1 149 ? 5.746 18.703 4.234 1 92.88 149 TYR A C 1
ATOM 1204 O O . TYR A 1 149 ? 6.391 19.531 3.566 1 92.88 149 TYR A O 1
ATOM 1212 N N . CYS A 1 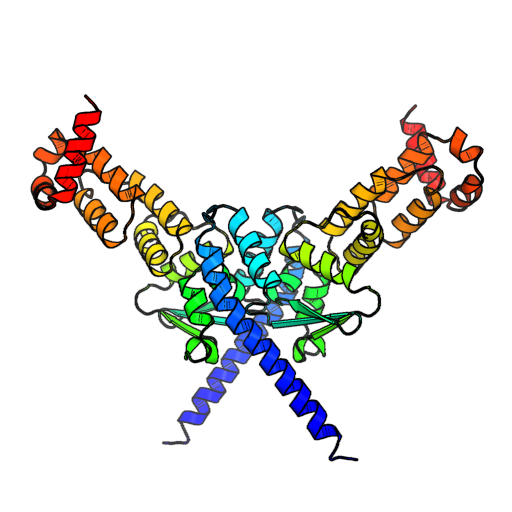150 ? 4.797 19.062 4.934 1 95.94 150 CYS A N 1
ATOM 1213 C CA . CYS A 1 150 ? 4.285 20.422 4.957 1 95.94 150 CYS A CA 1
ATOM 1214 C C . CYS A 1 150 ? 5.285 21.375 5.605 1 95.94 150 CYS A C 1
ATOM 1216 O O . CYS A 1 150 ? 5.445 22.516 5.164 1 95.94 150 CYS A O 1
ATOM 1218 N N . GLU A 1 151 ? 5.988 20.891 6.664 1 95.94 151 GLU A N 1
ATOM 1219 C CA . GLU A 1 151 ? 7.027 21.703 7.289 1 95.94 151 GLU A CA 1
ATOM 1220 C C . GLU A 1 151 ? 8.094 22.125 6.277 1 95.94 151 GLU A C 1
ATOM 1222 O O . GLU A 1 151 ? 8.516 23.281 6.25 1 95.94 151 GLU A O 1
ATOM 1227 N N . ARG A 1 152 ? 8.453 21.156 5.539 1 94.25 152 ARG A N 1
ATOM 1228 C CA . ARG A 1 152 ? 9.492 21.438 4.551 1 94.25 152 ARG A CA 1
ATOM 1229 C C . ARG A 1 152 ? 9.016 22.469 3.529 1 94.25 152 ARG A C 1
ATOM 1231 O O . ARG A 1 152 ? 9.773 23.359 3.137 1 94.25 152 ARG A O 1
ATOM 1238 N N . ARG A 1 153 ? 7.84 22.359 3.121 1 94.5 153 ARG A N 1
ATOM 1239 C CA . ARG A 1 153 ? 7.293 23.312 2.154 1 94.5 153 ARG A CA 1
ATOM 1240 C C . ARG A 1 153 ? 7.16 24.703 2.766 1 94.5 153 ARG A C 1
ATOM 1242 O O . ARG A 1 153 ? 7.531 25.703 2.143 1 94.5 153 ARG A O 1
ATOM 1249 N N . LEU A 1 154 ? 6.691 24.766 3.957 1 96.94 154 LEU A N 1
ATOM 1250 C CA . LEU A 1 154 ? 6.523 26.031 4.656 1 96.94 154 LEU A CA 1
ATOM 1251 C C . LEU A 1 154 ? 7.875 26.672 4.934 1 96.94 154 LEU A C 1
ATOM 1253 O O . LEU A 1 154 ? 8.008 27.906 4.867 1 96.94 154 LEU A O 1
ATOM 1257 N N . ALA A 1 155 ? 8.828 25.844 5.223 1 96.25 155 ALA A N 1
ATOM 1258 C CA . ALA A 1 155 ? 10.172 26.344 5.512 1 96.25 155 ALA A CA 1
ATOM 1259 C C . ALA A 1 155 ? 10.719 27.156 4.34 1 96.25 155 ALA A C 1
ATOM 1261 O O . ALA A 1 155 ? 11.453 28.125 4.543 1 96.25 155 ALA A O 1
ATOM 1262 N N . ARG A 1 156 ? 10.297 26.812 3.162 1 95.12 156 ARG A N 1
ATOM 1263 C CA . ARG A 1 156 ? 10.781 27.469 1.957 1 95.12 156 ARG A CA 1
ATOM 1264 C C . ARG A 1 156 ? 10.102 28.812 1.761 1 95.12 156 ARG A C 1
ATOM 1266 O O . ARG A 1 156 ? 10.539 29.625 0.935 1 95.12 156 ARG A O 1
ATOM 1273 N N . THR A 1 157 ? 9.133 29.109 2.51 1 95.56 157 THR A N 1
ATOM 1274 C CA . THR A 1 157 ? 8.359 30.328 2.295 1 95.56 157 THR A CA 1
ATOM 1275 C C . THR A 1 157 ? 8.664 31.359 3.371 1 95.56 157 THR A C 1
ATOM 1277 O O . THR A 1 157 ? 8.102 32.469 3.369 1 95.56 157 THR A O 1
ATOM 1280 N N . ILE A 1 158 ? 9.57 31.047 4.301 1 97 158 ILE A N 1
ATOM 1281 C CA . ILE A 1 158 ? 9.867 31.938 5.418 1 97 158 ILE A CA 1
ATOM 1282 C C . ILE A 1 158 ? 10.477 33.219 4.891 1 97 158 ILE A C 1
ATOM 1284 O O . ILE A 1 158 ? 11.328 33.219 4.004 1 97 158 ILE A O 1
ATOM 1288 N N . SER A 1 159 ? 10.016 34.281 5.328 1 96.81 159 SER A N 1
ATOM 1289 C CA . SER A 1 159 ? 10.484 35.656 5.031 1 96.81 159 SER A CA 1
ATOM 1290 C C . SER A 1 159 ? 10.375 36.531 6.258 1 96.81 159 SER A C 1
ATOM 1292 O O . SER A 1 159 ? 9.852 36.125 7.293 1 96.81 159 SER A O 1
ATOM 1294 N N . ILE A 1 160 ? 10.859 37.75 6.105 1 95.69 160 ILE A N 1
ATOM 1295 C CA . ILE A 1 160 ? 10.828 38.719 7.207 1 95.69 160 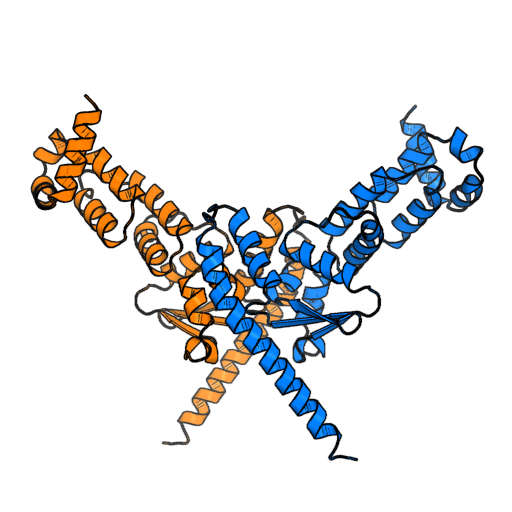ILE A CA 1
ATOM 1296 C C . ILE A 1 160 ? 9.375 39.031 7.562 1 95.69 160 ILE A C 1
ATOM 1298 O O . ILE A 1 160 ? 9.062 39.281 8.727 1 95.69 160 ILE A O 1
ATOM 1302 N N . GLY A 1 161 ? 8.484 38.906 6.598 1 95.56 161 GLY A N 1
ATOM 1303 C CA . GLY A 1 161 ? 7.09 39.281 6.773 1 95.56 161 GLY A CA 1
ATOM 1304 C C . GLY A 1 161 ? 6.273 38.25 7.504 1 95.56 161 GLY A C 1
ATOM 1305 O O . GLY A 1 161 ? 5.203 38.531 8.039 1 95.56 161 GLY A O 1
ATOM 1306 N N . ASN A 1 162 ? 6.816 37 7.59 1 96.31 162 ASN A N 1
ATOM 1307 C CA . ASN A 1 162 ? 5.98 35.969 8.195 1 96.31 162 ASN A CA 1
ATOM 1308 C C . ASN A 1 162 ? 6.754 35.156 9.227 1 96.31 162 ASN A C 1
ATOM 1310 O O . ASN A 1 162 ? 6.227 34.188 9.797 1 96.31 162 ASN A O 1
ATOM 1314 N N . VAL A 1 163 ? 7.996 35.469 9.555 1 96.75 163 VAL A N 1
ATOM 1315 C CA . VAL A 1 163 ? 8.891 34.656 10.367 1 96.75 163 VAL A CA 1
ATOM 1316 C C . VAL A 1 163 ? 8.32 34.531 11.781 1 96.75 163 VAL A C 1
ATOM 1318 O O . VAL A 1 163 ? 8.398 33.469 12.398 1 96.75 163 VAL A O 1
ATOM 1321 N N . SER A 1 164 ? 7.758 35.625 12.305 1 95.31 164 SER A N 1
ATOM 1322 C CA . SER A 1 164 ? 7.188 35.562 13.648 1 95.31 164 SER A CA 1
ATOM 1323 C C . SER A 1 164 ? 5.984 34.625 13.695 1 95.31 164 SER A C 1
ATOM 1325 O O . SER A 1 164 ? 5.848 33.812 14.625 1 95.31 164 SER A O 1
ATOM 1327 N N . GLU A 1 165 ? 5.152 34.781 12.719 1 95.62 165 GLU A N 1
ATOM 1328 C CA . GLU A 1 165 ? 3.984 33.906 12.625 1 95.62 165 GLU A CA 1
ATOM 1329 C C . GLU A 1 165 ? 4.398 32.438 12.469 1 95.62 165 GLU A C 1
ATOM 1331 O O . GLU A 1 165 ? 3.805 31.547 13.078 1 95.62 165 GLU A O 1
ATOM 1336 N N . MET A 1 166 ? 5.387 32.188 11.68 1 97.31 166 MET A N 1
ATOM 1337 C CA . MET A 1 166 ? 5.887 30.844 11.445 1 97.31 166 MET A CA 1
ATOM 1338 C C . MET A 1 166 ? 6.453 30.234 12.727 1 97.31 166 MET A C 1
ATOM 1340 O O . MET A 1 166 ? 6.27 29.047 13 1 97.31 166 MET A O 1
ATOM 1344 N N . ALA A 1 167 ? 7.152 31.062 13.5 1 96.31 167 ALA A N 1
ATOM 1345 C CA . ALA A 1 167 ? 7.691 30.594 14.781 1 96.31 167 ALA A CA 1
ATOM 1346 C C . ALA A 1 167 ? 6.578 30.141 15.719 1 96.31 167 ALA A C 1
ATOM 1348 O O . ALA A 1 167 ? 6.648 29.062 16.297 1 96.31 167 ALA A O 1
ATOM 1349 N N . ALA A 1 168 ? 5.586 31.016 15.805 1 95.5 168 ALA A N 1
ATOM 1350 C CA . ALA A 1 168 ? 4.457 30.688 16.672 1 95.5 168 ALA A CA 1
ATOM 1351 C C . ALA A 1 168 ? 3.756 29.422 16.203 1 95.5 168 ALA A C 1
ATOM 1353 O O . ALA A 1 168 ? 3.385 28.562 17.016 1 95.5 168 ALA A O 1
ATOM 1354 N N . PHE A 1 169 ? 3.604 29.297 14.938 1 96.62 169 PHE A N 1
ATOM 1355 C CA . PHE A 1 169 ? 2.93 28.156 14.352 1 96.62 169 PHE A CA 1
ATOM 1356 C C . PHE A 1 169 ? 3.721 26.875 14.602 1 96.62 169 PHE A C 1
ATOM 1358 O O . PHE A 1 169 ? 3.145 25.828 14.914 1 96.62 169 PHE A O 1
ATOM 1365 N N . ALA A 1 170 ? 5 26.938 14.43 1 97 170 ALA A N 1
ATOM 1366 C CA . ALA A 1 170 ? 5.867 25.781 14.688 1 97 170 ALA A CA 1
ATOM 1367 C C . ALA A 1 170 ? 5.754 25.328 16.141 1 97 170 ALA A C 1
ATOM 1369 O O . ALA A 1 170 ? 5.633 24.125 16.406 1 97 170 ALA A O 1
ATOM 1370 N N . ASP A 1 171 ? 5.754 26.25 17.016 1 94.62 171 ASP A N 1
ATOM 1371 C CA . ASP A 1 171 ? 5.684 25.938 18.438 1 94.62 171 ASP A CA 1
ATOM 1372 C C . ASP A 1 171 ? 4.324 25.344 18.797 1 94.62 171 ASP A C 1
ATOM 1374 O O . ASP A 1 171 ? 4.246 24.391 19.594 1 94.62 171 ASP A O 1
ATOM 1378 N N . LEU A 1 172 ? 3.273 25.859 18.25 1 94.56 172 LEU A N 1
ATOM 1379 C CA . LEU A 1 172 ? 1.915 25.422 18.547 1 94.56 172 LEU A CA 1
ATOM 1380 C C . LEU A 1 172 ? 1.702 23.969 18.109 1 94.56 172 LEU A C 1
ATOM 1382 O O . LEU A 1 172 ? 0.978 23.219 18.766 1 94.56 172 LEU A O 1
ATOM 1386 N N . HIS A 1 173 ? 2.357 23.531 17.062 1 95.81 173 HIS A N 1
ATOM 1387 C CA . HIS A 1 173 ? 2.078 22.219 16.484 1 95.81 173 HIS A CA 1
ATOM 1388 C C . HIS A 1 173 ? 3.291 21.297 16.594 1 95.81 173 HIS A C 1
ATOM 1390 O O . HIS A 1 173 ? 3.379 20.297 15.867 1 95.81 173 HIS A O 1
ATOM 1396 N N . CYS A 1 174 ? 4.27 21.672 17.375 1 93.94 174 CYS A N 1
ATOM 1397 C CA . CYS A 1 174 ? 5.473 20.875 17.578 1 93.94 174 CYS A CA 1
ATOM 1398 C C . CYS A 1 174 ? 6.125 20.516 16.25 1 93.94 174 CYS A C 1
ATOM 1400 O O . CYS A 1 174 ? 6.453 19.344 16.016 1 93.94 174 CYS A O 1
ATOM 1402 N N . ALA A 1 175 ? 6.273 21.5 15.43 1 95.56 175 ALA A N 1
ATOM 1403 C CA . ALA A 1 175 ? 6.859 21.328 14.102 1 95.56 175 ALA A CA 1
ATOM 1404 C C . ALA A 1 175 ? 8.359 21.578 14.125 1 95.56 175 ALA A C 1
ATOM 1406 O O . ALA A 1 175 ? 8.805 22.703 13.891 1 95.56 175 ALA A O 1
ATOM 1407 N N . GLY A 1 176 ? 9.133 20.625 14.297 1 95.19 176 GLY A N 1
ATOM 1408 C CA . GLY A 1 176 ? 10.562 20.75 14.547 1 95.19 176 GLY A CA 1
ATOM 1409 C C . GLY A 1 176 ? 11.328 21.266 13.344 1 95.19 176 GLY A C 1
ATOM 1410 O O . GLY A 1 176 ? 12.195 22.141 13.484 1 95.19 176 GLY A O 1
ATOM 1411 N N . HIS A 1 177 ? 11.016 20.75 12.227 1 94.56 177 HIS A N 1
ATOM 1412 C CA . HIS A 1 177 ? 11.719 21.188 11.031 1 94.56 177 HIS A CA 1
ATOM 1413 C C . HIS A 1 177 ? 11.438 22.656 10.727 1 94.56 177 HIS A C 1
ATOM 1415 O O . HIS A 1 177 ? 12.344 23.406 10.375 1 94.56 177 HIS A O 1
ATOM 1421 N N . LEU A 1 178 ? 10.219 23 10.836 1 97.25 178 LEU A N 1
ATOM 1422 C CA . LEU A 1 178 ? 9.844 24.391 10.609 1 97.25 178 LEU A CA 1
ATOM 1423 C C . LEU A 1 178 ? 10.5 25.312 11.633 1 97.25 178 LEU A C 1
ATOM 1425 O O . LEU A 1 178 ? 10.992 26.391 11.281 1 97.25 178 LEU A O 1
ATOM 1429 N N . ARG A 1 179 ? 10.57 24.875 12.852 1 96.88 179 ARG A N 1
ATOM 1430 C CA . ARG A 1 179 ? 11.18 25.656 13.914 1 96.88 179 ARG A CA 1
ATOM 1431 C C . ARG A 1 179 ? 12.664 25.875 13.656 1 96.88 179 ARG A C 1
ATOM 1433 O O . ARG A 1 179 ? 13.18 26.984 13.828 1 96.88 179 ARG A O 1
ATOM 1440 N N . ARG A 1 180 ? 13.281 24.859 13.266 1 96.75 180 ARG A N 1
ATOM 1441 C CA . ARG A 1 180 ? 14.703 24.969 12.953 1 96.75 180 ARG A CA 1
ATOM 1442 C C . ARG A 1 180 ? 14.938 25.922 11.789 1 96.75 180 ARG A C 1
ATOM 1444 O O . ARG A 1 180 ? 15.891 26.703 11.805 1 96.75 180 ARG A O 1
ATOM 1451 N N . ALA A 1 181 ? 14.109 25.828 10.844 1 97.19 181 ALA A N 1
ATOM 1452 C CA . ALA A 1 181 ? 14.227 26.734 9.695 1 97.19 181 ALA A CA 1
ATOM 1453 C C . ALA A 1 181 ? 14.016 28.188 10.109 1 97.19 181 ALA A C 1
ATOM 1455 O O . ALA A 1 181 ? 14.695 29.078 9.609 1 97.19 181 ALA A O 1
ATOM 1456 N N . VAL A 1 182 ? 13.125 28.406 10.992 1 97.81 182 VAL A N 1
ATOM 1457 C CA . VAL A 1 182 ? 12.852 29.734 11.516 1 97.81 182 VAL A CA 1
ATOM 1458 C C . VAL A 1 182 ? 14.078 30.266 12.258 1 97.81 182 VAL A C 1
ATOM 1460 O O . VAL A 1 182 ? 14.508 31.406 12.023 1 97.81 182 VAL A O 1
ATOM 1463 N N . VAL A 1 183 ? 14.625 29.438 13.086 1 96.19 183 VAL A N 1
ATOM 1464 C CA . VAL A 1 183 ? 15.805 29.812 13.859 1 96.19 183 VAL A CA 1
ATOM 1465 C C . VAL A 1 183 ? 16.953 30.156 12.914 1 96.19 183 VAL A C 1
ATOM 1467 O O . VAL A 1 183 ? 17.609 31.188 13.07 1 96.19 183 VAL A O 1
ATOM 1470 N N . LYS A 1 184 ? 17.141 29.328 11.961 1 95.88 184 LYS A N 1
ATOM 1471 C CA . LYS A 1 184 ? 18.203 29.547 10.992 1 95.88 184 LYS A CA 1
ATOM 1472 C C . LYS A 1 184 ? 17.984 30.859 10.219 1 95.88 184 LYS A C 1
ATOM 1474 O O . LYS A 1 184 ? 18.922 31.609 9.984 1 95.88 184 LYS A O 1
ATOM 1479 N N . TYR A 1 185 ? 16.812 31.078 9.812 1 96.81 185 TYR A N 1
ATOM 1480 C CA . TYR A 1 185 ? 16.5 32.312 9.07 1 96.81 185 TYR A CA 1
ATOM 1481 C C . TYR A 1 185 ? 16.828 33.531 9.898 1 96.81 185 TYR A C 1
ATOM 1483 O O . TYR A 1 185 ? 17.484 34.469 9.398 1 96.81 185 TYR A O 1
ATOM 1491 N N . ILE A 1 186 ? 16.391 33.562 11.125 1 95.44 186 ILE A N 1
ATOM 1492 C CA . ILE A 1 186 ? 16.609 34.719 11.992 1 95.44 186 ILE A CA 1
ATOM 1493 C C . ILE A 1 186 ? 18.109 34.906 12.234 1 95.44 186 ILE A C 1
ATOM 1495 O O . ILE A 1 186 ? 18.609 36.031 12.133 1 95.44 186 ILE A O 1
ATOM 1499 N N . ALA A 1 187 ? 18.781 33.812 12.477 1 92.56 187 ALA A N 1
ATOM 1500 C CA . ALA A 1 187 ? 20.219 33.875 12.734 1 92.56 187 ALA A CA 1
ATOM 1501 C C . ALA A 1 187 ? 20.969 34.438 11.523 1 92.56 187 ALA A C 1
ATOM 1503 O O . ALA A 1 187 ? 21.953 35.188 11.688 1 92.56 187 ALA A O 1
ATOM 1504 N N . ASN A 1 188 ? 20.5 34.125 10.375 1 93 188 ASN A N 1
ATOM 1505 C CA . ASN A 1 188 ? 21.188 34.531 9.148 1 93 188 ASN A CA 1
ATOM 1506 C C . ASN A 1 188 ? 20.781 35.938 8.719 1 93 188 ASN A C 1
ATOM 1508 O O . ASN A 1 188 ? 21.406 36.531 7.848 1 93 188 ASN A O 1
ATOM 1512 N N . ASN A 1 189 ? 19.734 36.5 9.32 1 93 189 ASN A N 1
ATOM 1513 C CA . ASN A 1 189 ? 19.234 37.781 8.93 1 93 189 ASN A CA 1
ATOM 1514 C C . ASN A 1 189 ? 19.016 38.688 10.141 1 93 189 ASN A C 1
ATOM 1516 O O . ASN A 1 189 ? 18.016 39.406 10.219 1 93 189 ASN A O 1
ATOM 1520 N N . MET A 1 190 ? 19.875 38.625 11.047 1 90.19 190 MET A N 1
ATOM 1521 C CA . MET A 1 190 ? 19.719 39.281 12.336 1 90.19 190 MET A CA 1
ATOM 1522 C C . MET A 1 190 ? 19.562 40.812 12.164 1 90.19 190 MET A C 1
ATOM 1524 O O . MET A 1 190 ? 18.734 41.438 12.828 1 90.19 190 MET A O 1
ATOM 1528 N N . GLN A 1 191 ? 20.344 41.375 11.273 1 89.81 191 GLN A N 1
ATOM 1529 C CA . GLN A 1 191 ? 20.266 42.812 11.055 1 89.81 191 GLN A CA 1
ATOM 1530 C C . GLN A 1 191 ? 18.891 43.188 10.516 1 89.81 191 GLN A C 1
ATOM 1532 O O . GLN A 1 191 ? 18.266 44.156 11 1 89.81 191 GLN A O 1
ATOM 1537 N N . LEU A 1 192 ? 18.5 42.5 9.594 1 92.88 192 LEU A N 1
ATOM 1538 C CA . LEU A 1 192 ? 17.188 42.75 8.984 1 92.88 192 LEU A CA 1
ATOM 1539 C C . LEU A 1 192 ? 16.078 42.562 10.008 1 92.88 192 LEU A C 1
ATOM 1541 O O . LEU A 1 192 ? 15.148 43.375 10.055 1 92.88 192 LEU A O 1
ATOM 1545 N N . VAL A 1 193 ? 16.156 41.594 10.828 1 92.75 193 VAL A N 1
ATOM 1546 C CA . VAL A 1 193 ? 15.164 41.281 11.852 1 92.75 193 VAL A CA 1
ATOM 1547 C C . VAL A 1 193 ? 15.141 42.406 12.898 1 92.75 193 VAL A C 1
ATOM 1549 O O . VAL A 1 193 ? 14.07 42.844 13.305 1 92.75 193 VAL A O 1
ATOM 1552 N N . ALA A 1 194 ? 16.312 42.906 13.211 1 89.69 194 ALA A N 1
ATOM 1553 C CA . ALA A 1 194 ? 16.438 43.938 14.242 1 89.69 194 ALA A CA 1
ATOM 1554 C C . ALA A 1 194 ? 15.828 45.281 13.781 1 89.69 194 ALA A C 1
ATOM 1556 O O . ALA A 1 194 ? 15.344 46.062 14.602 1 89.69 194 ALA A O 1
ATOM 1557 N N . GLU A 1 195 ? 15.742 45.469 12.492 1 91.62 195 GLU A N 1
ATOM 1558 C CA . GLU A 1 195 ? 15.258 46.719 11.938 1 91.62 195 GLU A CA 1
ATOM 1559 C C . GLU A 1 195 ? 13.781 46.625 11.57 1 91.62 195 GLU A C 1
ATOM 1561 O O . GLU A 1 195 ? 13.164 47.656 11.227 1 91.62 195 GLU A O 1
ATOM 1566 N N . ASN A 1 196 ? 13.297 45.5 11.695 1 91.56 196 ASN A N 1
ATOM 1567 C CA . ASN A 1 196 ? 11.906 45.281 11.328 1 91.56 196 ASN A CA 1
ATOM 1568 C C . ASN A 1 196 ? 11 45.25 12.555 1 91.56 196 ASN A C 1
ATOM 1570 O O . ASN A 1 196 ? 11.445 44.875 13.648 1 91.56 196 ASN A O 1
ATOM 1574 N N . GLN A 1 197 ? 9.742 45.625 12.414 1 90.56 197 GLN A N 1
ATOM 1575 C CA . GLN A 1 197 ? 8.797 45.656 13.516 1 90.56 197 GLN A CA 1
ATOM 1576 C C . GLN A 1 197 ? 8.586 44.281 14.125 1 90.56 197 GLN A C 1
ATOM 1578 O O . GLN A 1 197 ? 8.273 44.156 15.312 1 90.56 197 GLN A O 1
ATOM 1583 N N . THR A 1 198 ? 8.883 43.188 13.414 1 89.5 198 THR A N 1
ATOM 1584 C CA . THR A 1 198 ? 8.703 41.812 13.859 1 89.5 198 THR A CA 1
ATOM 1585 C C . THR A 1 198 ? 9.672 41.5 14.984 1 89.5 198 THR A C 1
ATOM 1587 O O . THR A 1 198 ? 9.469 40.5 15.711 1 89.5 198 THR A O 1
ATOM 1590 N N . PHE A 1 199 ? 10.672 42.344 15.102 1 87.62 199 PHE A N 1
ATOM 1591 C CA . PHE A 1 199 ? 11.703 42.156 16.109 1 87.62 199 PHE A CA 1
ATOM 1592 C C . PHE A 1 199 ? 11.086 42 17.5 1 87.62 199 PHE A C 1
ATOM 1594 O O . PHE A 1 199 ? 11.453 41.125 18.281 1 87.62 199 PHE A O 1
ATOM 1601 N N . TYR A 1 200 ? 10.094 42.719 17.75 1 89.62 200 TYR A N 1
ATOM 1602 C CA . TYR A 1 200 ? 9.5 42.75 19.078 1 89.62 200 TYR A CA 1
ATOM 1603 C C . TYR A 1 200 ? 8.758 41.438 19.375 1 89.62 200 TYR A C 1
ATOM 1605 O O . TYR A 1 200 ? 8.773 40.969 20.516 1 89.62 200 TYR A O 1
ATOM 1613 N N . GLU A 1 201 ? 8.164 40.938 18.375 1 90.88 201 GLU A N 1
ATOM 1614 C CA . GLU A 1 201 ? 7.488 39.656 18.531 1 90.88 201 GLU A CA 1
ATOM 1615 C C . GLU A 1 201 ? 8.484 38.531 18.781 1 90.88 201 GLU A C 1
ATOM 1617 O O . GLU A 1 201 ? 8.258 37.656 19.625 1 90.88 201 GLU A O 1
ATOM 1622 N N . ILE A 1 202 ? 9.555 38.625 18.141 1 90.88 202 ILE A N 1
ATOM 1623 C CA . ILE A 1 202 ? 10.578 37.594 18.219 1 90.88 202 ILE A CA 1
ATOM 1624 C C . ILE A 1 202 ? 11.234 37.625 19.594 1 90.88 202 ILE A C 1
ATOM 1626 O O . ILE A 1 202 ? 11.391 36.562 20.234 1 90.88 202 ILE A O 1
ATOM 1630 N N . VAL A 1 203 ? 11.531 38.781 20.062 1 90.19 203 VAL A N 1
ATOM 1631 C CA . VAL A 1 203 ? 12.289 38.906 21.312 1 90.19 203 VAL A CA 1
ATOM 1632 C C . VAL A 1 203 ? 11.398 38.594 22.5 1 90.19 203 VAL A C 1
ATOM 1634 O O . VAL A 1 203 ? 11.883 38.25 23.578 1 90.19 203 VAL A O 1
ATOM 1637 N N . SER A 1 204 ? 10.086 38.656 22.266 1 91.19 204 SER A N 1
ATOM 1638 C CA . SER A 1 204 ? 9.156 38.312 23.328 1 91.19 204 SER A CA 1
ATOM 1639 C C . SER A 1 204 ? 9.172 36.781 23.578 1 91.19 204 SER A C 1
ATOM 1641 O O . SER A 1 204 ? 8.727 36.344 24.625 1 91.19 204 SER A O 1
ATOM 1643 N N . ASN A 1 205 ? 9.672 36.031 22.656 1 91.5 205 ASN A N 1
ATOM 1644 C CA . ASN A 1 205 ? 9.836 34.594 22.797 1 91.5 205 ASN A CA 1
ATOM 1645 C C . ASN A 1 205 ? 11.25 34.219 23.219 1 91.5 205 ASN A C 1
ATOM 1647 O O . ASN A 1 205 ? 12.117 34 22.375 1 91.5 205 ASN A O 1
ATOM 1651 N N . LYS A 1 206 ? 11.438 34.062 24.531 1 90.56 206 LYS A N 1
ATOM 1652 C CA . LYS A 1 206 ? 12.773 33.906 25.109 1 90.56 206 LYS A CA 1
ATOM 1653 C C . LYS A 1 206 ? 13.422 32.625 24.609 1 90.56 206 LYS A C 1
ATOM 1655 O O . LYS A 1 206 ? 14.633 32.594 24.359 1 90.56 206 LYS A O 1
ATOM 1660 N N . GLU A 1 207 ? 12.633 31.672 24.531 1 92.19 207 GLU A N 1
ATOM 1661 C CA . GLU A 1 207 ? 13.18 30.391 24.094 1 92.19 207 GLU A CA 1
ATOM 1662 C C . GLU A 1 207 ? 13.672 30.469 22.656 1 92.19 207 GLU A C 1
ATOM 1664 O O . GLU A 1 207 ? 14.703 29.891 22.312 1 92.19 207 GLU A O 1
ATOM 1669 N N . LEU A 1 208 ? 12.891 31.125 21.828 1 93.69 208 LEU A N 1
ATOM 1670 C CA . LEU A 1 208 ? 13.289 31.312 20.438 1 93.69 208 LEU A CA 1
ATOM 1671 C C . LEU A 1 208 ? 14.594 32.094 20.344 1 93.69 208 LEU A C 1
ATOM 1673 O O . LEU A 1 208 ? 15.484 31.734 19.578 1 93.69 208 LEU A O 1
ATOM 1677 N N . VAL A 1 209 ? 14.711 33.156 21.156 1 92.5 209 VAL A N 1
ATOM 1678 C CA . VAL A 1 209 ? 15.898 34 21.156 1 92.5 209 VAL A CA 1
ATOM 1679 C C . VAL A 1 209 ? 17.109 33.188 21.578 1 92.5 209 VAL A C 1
ATOM 1681 O O . VAL A 1 209 ? 18.188 33.281 20.969 1 92.5 209 VAL A O 1
ATOM 1684 N N . LYS A 1 210 ? 16.875 32.375 22.594 1 90.5 210 LYS A N 1
ATOM 1685 C CA . LYS A 1 210 ? 17.953 31.516 23.047 1 90.5 210 LYS A CA 1
ATOM 1686 C C . LYS A 1 210 ? 18.453 30.625 21.922 1 90.5 210 LYS A C 1
ATOM 1688 O O . LYS A 1 210 ? 19.656 30.531 21.672 1 90.5 210 LYS A O 1
ATOM 1693 N N . ASP A 1 211 ? 17.625 30.016 21.203 1 91.88 211 ASP A N 1
ATOM 1694 C CA . ASP A 1 211 ? 17.984 29.094 20.125 1 91.88 211 ASP A CA 1
ATOM 1695 C C . ASP A 1 211 ? 18.672 29.844 18.984 1 91.88 211 ASP A C 1
ATOM 1697 O O . ASP A 1 211 ? 19.609 29.312 18.375 1 91.88 211 ASP A O 1
ATOM 1701 N N . VAL A 1 212 ? 18.203 31.016 18.703 1 92.25 212 VAL A N 1
ATOM 1702 C CA . VAL A 1 212 ? 18.781 31.844 17.656 1 92.25 212 VAL A CA 1
ATOM 1703 C C . VAL A 1 212 ? 20.219 32.188 18.016 1 92.25 212 VAL A C 1
ATOM 1705 O O . VAL A 1 212 ? 21.125 32.125 17.172 1 92.25 212 VAL A O 1
ATOM 1708 N N . LEU A 1 213 ? 20.438 32.531 19.281 1 89.19 213 LEU A N 1
ATOM 1709 C CA . LEU A 1 213 ? 21.766 32.906 19.75 1 89.19 213 LEU A CA 1
ATOM 1710 C C . LEU A 1 213 ? 22.719 31.703 19.656 1 89.19 213 LEU A C 1
ATOM 1712 O O . LEU A 1 213 ? 23.859 31.844 19.234 1 89.19 213 LEU A O 1
ATOM 1716 N N . ILE A 1 214 ? 22.203 30.578 19.984 1 87.75 214 ILE A N 1
ATOM 1717 C CA . ILE A 1 214 ? 23 29.359 19.906 1 87.75 214 ILE A CA 1
ATOM 1718 C C . ILE A 1 214 ? 23.359 29.078 18.438 1 87.75 214 ILE A C 1
ATOM 1720 O O . ILE A 1 214 ? 24.531 28.781 18.125 1 87.75 214 ILE A O 1
ATOM 1724 N N . GLN A 1 215 ? 22.391 29.203 17.594 1 88.25 215 GLN A N 1
ATOM 1725 C CA . GLN A 1 215 ? 22.609 28.969 16.172 1 88.25 215 GLN A CA 1
ATOM 1726 C C . GLN A 1 215 ? 23.625 29.969 15.594 1 88.25 215 GLN A C 1
ATOM 1728 O O . GLN A 1 215 ? 24.484 29.594 14.797 1 88.25 215 GLN A O 1
ATOM 1733 N N . ALA A 1 216 ? 23.547 31.219 15.984 1 86.5 216 ALA A N 1
ATOM 1734 C CA . ALA A 1 216 ? 24.422 32.281 15.492 1 86.5 216 ALA A CA 1
ATOM 1735 C C . ALA A 1 216 ? 25.859 32.062 15.977 1 86.5 216 ALA A C 1
ATOM 1737 O O . ALA A 1 216 ? 26.812 32.375 15.258 1 86.5 216 ALA A O 1
ATOM 1738 N N . SER A 1 217 ? 25.969 31.562 17.188 1 86.31 217 SER A N 1
ATOM 1739 C CA . SER A 1 217 ? 27.281 31.344 17.75 1 86.31 217 SER A CA 1
ATOM 1740 C C . SER A 1 217 ? 28.016 30.203 17.047 1 86.31 217 SER A C 1
ATOM 1742 O O . SER A 1 217 ? 29.25 30.172 17.016 1 86.31 217 SER A O 1
ATOM 1744 N N . SER A 1 218 ? 27.281 29.297 16.578 1 77.19 218 SER A N 1
ATOM 1745 C CA . SER A 1 218 ? 27.875 28.141 15.906 1 77.19 218 SER A CA 1
ATOM 1746 C C . SER A 1 218 ? 28.375 28.516 14.508 1 77.19 218 SER A C 1
ATOM 1748 O O . SER A 1 218 ? 29.156 27.781 13.906 1 77.19 218 SER A O 1
ATOM 1750 N N . GLN A 1 219 ? 27.922 29.562 14 1 69.44 219 GLN A N 1
ATOM 1751 C CA . GLN A 1 219 ? 28.312 30.031 12.672 1 69.44 219 GLN A CA 1
ATOM 1752 C C . GLN A 1 219 ? 29.625 30.797 12.727 1 69.44 219 GLN A C 1
ATOM 1754 O O . GLN A 1 219 ? 30.281 31 11.695 1 69.44 219 GLN A O 1
ATOM 1759 N N . PHE A 1 220 ? 30.031 31.156 13.859 1 57.09 220 PHE A N 1
ATOM 1760 C CA . PHE A 1 220 ? 31.312 31.828 14.023 1 57.09 220 PHE A CA 1
ATOM 1761 C C . PHE A 1 220 ? 32.344 30.891 14.664 1 57.09 220 PHE A C 1
ATOM 1763 O O . PHE A 1 220 ? 31.969 30.047 15.492 1 57.09 220 PHE A O 1
ATOM 1770 N N . MET B 1 1 ? -34.969 -32.938 17.5 1 23.62 1 MET B N 1
ATOM 1771 C CA . MET B 1 1 ? -33.812 -32.719 16.625 1 23.62 1 MET B CA 1
ATOM 1772 C C . MET B 1 1 ? -33.594 -31.234 16.375 1 23.62 1 MET B C 1
ATOM 1774 O O . MET B 1 1 ? -32.562 -30.859 15.805 1 23.62 1 MET B O 1
ATOM 1778 N N . LYS B 1 2 ? -34.594 -30.406 16.625 1 37.88 2 LYS B N 1
ATOM 1779 C CA . LYS B 1 2 ? -34.531 -28.953 16.453 1 37.88 2 LYS B CA 1
ATOM 1780 C C . LYS B 1 2 ? -33.688 -28.312 17.547 1 37.88 2 LYS B C 1
ATOM 1782 O O . LYS B 1 2 ? -33.188 -27.188 17.375 1 37.88 2 LYS B O 1
ATOM 1787 N N . ARG B 1 3 ? -33.656 -28.844 18.734 1 42.28 3 ARG B N 1
ATOM 1788 C CA . ARG B 1 3 ? -33 -28.234 19.875 1 42.28 3 ARG B CA 1
ATOM 1789 C C . ARG B 1 3 ? -31.484 -28.297 19.734 1 42.28 3 ARG B C 1
ATOM 1791 O O . ARG B 1 3 ? -30.766 -27.547 20.391 1 42.28 3 ARG B O 1
ATOM 1798 N N . GLN B 1 4 ? -30.938 -29.328 19.062 1 38.19 4 GLN B N 1
ATOM 1799 C CA . GLN B 1 4 ? -29.484 -29.5 19.016 1 38.19 4 GLN B CA 1
ATOM 1800 C C . GLN B 1 4 ? -28.844 -28.516 18.031 1 38.19 4 GLN B C 1
ATOM 1802 O O . GLN B 1 4 ? -27.641 -28.234 18.125 1 38.19 4 GLN B O 1
ATOM 1807 N N . HIS B 1 5 ? -29.578 -28 17.047 1 44.16 5 HIS B N 1
ATOM 1808 C CA . HIS B 1 5 ? -28.984 -27.141 16.031 1 44.16 5 HIS B CA 1
ATOM 1809 C C . HIS B 1 5 ? -28.797 -25.719 16.562 1 44.16 5 HIS B C 1
ATOM 1811 O O . HIS B 1 5 ? -27.922 -24.984 16.094 1 44.16 5 HIS B O 1
ATOM 1817 N N . SER B 1 6 ? -29.594 -25.344 17.594 1 46.97 6 SER B N 1
ATOM 1818 C CA . SER B 1 6 ? -29.5 -23.984 18.125 1 46.97 6 SER B CA 1
ATOM 1819 C C . SER B 1 6 ? -28.266 -23.828 19 1 46.97 6 SER B C 1
ATOM 1821 O O . SER B 1 6 ? -27.656 -22.75 19.031 1 46.97 6 SER B O 1
ATOM 1823 N N . GLY B 1 7 ? -27.719 -24.844 19.562 1 42.75 7 GLY B N 1
ATOM 1824 C CA . GLY B 1 7 ? -26.578 -24.75 20.469 1 42.75 7 GLY B CA 1
ATOM 1825 C C . GLY B 1 7 ? -25.266 -24.562 19.734 1 42.75 7 GLY B C 1
ATOM 1826 O O . GLY B 1 7 ? -24.375 -23.859 20.234 1 42.75 7 GLY B O 1
ATOM 1827 N N . LYS B 1 8 ? -25.047 -25.312 18.672 1 50.34 8 LYS B N 1
ATOM 1828 C CA . LYS B 1 8 ? -23.797 -25.219 17.953 1 50.34 8 LYS B CA 1
ATOM 1829 C C . LYS B 1 8 ? -23.594 -23.828 17.344 1 50.34 8 LYS B C 1
ATOM 1831 O O . LYS B 1 8 ? -22.484 -23.297 17.344 1 50.34 8 LYS B O 1
ATOM 1836 N N . ALA B 1 9 ? -24.734 -23.219 17 1 42.47 9 ALA B N 1
ATOM 1837 C CA . ALA B 1 9 ? -24.641 -21.859 16.469 1 42.47 9 ALA B CA 1
ATOM 1838 C C . ALA B 1 9 ? -24.266 -20.875 17.562 1 42.47 9 ALA B C 1
ATOM 1840 O O . ALA B 1 9 ? -23.484 -19.953 17.328 1 42.47 9 ALA B O 1
ATOM 1841 N N . LYS B 1 10 ? -24.719 -21.031 18.719 1 47.16 10 LYS B N 1
ATOM 1842 C CA . LYS B 1 10 ? -24.375 -20.172 19.844 1 47.16 10 LYS B CA 1
ATOM 1843 C C . LYS B 1 10 ? -22.922 -20.359 20.25 1 47.16 10 LYS B C 1
ATOM 1845 O O . LYS B 1 10 ? -22.219 -19.375 20.531 1 47.16 10 LYS B O 1
ATOM 1850 N N . ASP B 1 11 ? -22.5 -21.594 20.281 1 46.78 11 ASP B N 1
ATOM 1851 C CA . ASP B 1 11 ? -21.109 -21.875 20.641 1 46.78 11 ASP B CA 1
ATOM 1852 C C . ASP B 1 11 ? -20.156 -21.328 19.578 1 46.78 11 ASP B C 1
ATOM 1854 O O . ASP B 1 11 ? -19.094 -20.797 19.906 1 46.78 11 ASP B O 1
ATOM 1858 N N . GLU B 1 12 ? -20.516 -21.484 18.328 1 42.88 12 GLU B N 1
ATOM 1859 C CA . GLU B 1 12 ? -19.703 -20.953 17.234 1 42.88 12 GLU B CA 1
ATOM 1860 C C . GLU B 1 12 ? -19.672 -19.422 17.266 1 42.88 12 GLU B C 1
ATOM 1862 O O . GLU B 1 12 ? -18.625 -18.812 17.047 1 42.88 12 GLU B O 1
ATOM 1867 N N . VAL B 1 13 ? -20.797 -18.828 17.672 1 43.78 13 VAL B N 1
ATOM 1868 C CA . VAL B 1 13 ? -20.828 -17.375 17.844 1 43.78 13 VAL B CA 1
ATOM 1869 C C . VAL B 1 13 ? -20 -17 19.078 1 43.78 13 VAL B C 1
ATOM 1871 O O . VAL B 1 13 ? -19.281 -16 19.047 1 43.78 13 VAL B O 1
ATOM 1874 N N . GLU B 1 14 ? -20.125 -17.828 20.078 1 46.28 14 GLU B N 1
ATOM 1875 C CA . GLU B 1 14 ? -19.344 -17.531 21.266 1 46.28 14 GLU B CA 1
ATOM 1876 C C . GLU B 1 14 ? -17.859 -17.719 21.016 1 46.28 14 GLU B C 1
ATOM 1878 O O . GLU B 1 14 ? -17.031 -16.922 21.469 1 46.28 14 GLU B O 1
ATOM 1883 N N . GLU B 1 15 ? -17.469 -18.766 20.359 1 43.5 15 GLU B N 1
ATOM 1884 C CA . GLU B 1 15 ? -16.078 -18.969 19.984 1 43.5 15 GLU B CA 1
ATOM 1885 C C . GLU B 1 15 ? -15.602 -17.875 19.031 1 43.5 15 GLU B C 1
ATOM 1887 O O . GLU B 1 15 ? -14.469 -17.406 19.141 1 43.5 15 GLU B O 1
ATOM 1892 N N . MET B 1 16 ? -16.422 -17.438 18.203 1 36.47 16 MET B N 1
ATOM 1893 C CA . MET B 1 16 ? -16.109 -16.328 17.312 1 36.47 16 MET B CA 1
ATOM 1894 C C . MET B 1 16 ? -15.945 -15.031 18.109 1 36.47 16 MET B C 1
ATOM 1896 O O . MET B 1 16 ? -15.047 -14.234 17.844 1 36.47 16 MET B O 1
ATOM 1900 N N . LYS B 1 17 ? -16.812 -14.852 19.141 1 41.88 17 LYS B N 1
ATOM 1901 C CA . LYS B 1 17 ? -16.641 -13.703 20.031 1 41.88 17 LYS B CA 1
ATOM 1902 C C . LYS B 1 17 ? -15.312 -13.773 20.781 1 41.88 17 LYS B C 1
ATOM 1904 O O . LYS B 1 17 ? -14.641 -12.75 20.953 1 41.88 17 LYS B O 1
ATOM 1909 N N . LYS B 1 18 ? -15.008 -14.906 21.203 1 44.91 18 LYS B N 1
ATOM 1910 C CA . LYS B 1 18 ? -13.727 -15.055 21.906 1 44.91 18 LYS B CA 1
ATOM 1911 C C . LYS B 1 18 ? -12.555 -14.758 20.969 1 44.91 18 LYS B C 1
ATOM 1913 O O . LYS B 1 18 ? -11.586 -14.117 21.375 1 44.91 18 LYS B O 1
ATOM 1918 N N . LEU B 1 19 ? -12.672 -15.242 19.812 1 39.5 19 LEU B N 1
ATOM 1919 C CA . LEU B 1 19 ? -11.633 -14.977 18.812 1 39.5 19 LEU B CA 1
ATOM 1920 C C . LEU B 1 19 ? -11.594 -13.5 18.453 1 39.5 19 LEU B C 1
ATOM 1922 O O . LEU B 1 19 ? -10.516 -12.93 18.281 1 39.5 19 LEU B O 1
ATOM 1926 N N . LEU B 1 20 ? -12.727 -12.891 18.516 1 38.03 20 LEU B N 1
ATOM 1927 C CA . LEU B 1 20 ? -12.805 -11.453 18.297 1 38.03 20 LEU B CA 1
ATOM 1928 C C . LEU B 1 20 ? -12.203 -10.688 19.469 1 38.03 20 LEU B C 1
ATOM 1930 O O . LEU B 1 20 ? -11.531 -9.672 19.266 1 38.03 20 LEU B O 1
ATOM 1934 N N . GLU B 1 21 ? -12.5 -11.172 20.688 1 43.81 21 GLU B N 1
ATOM 1935 C CA . GLU B 1 21 ? -11.906 -10.555 21.875 1 43.81 21 GLU B CA 1
ATOM 1936 C C . GLU B 1 21 ? -10.383 -10.695 21.859 1 43.81 21 GLU B C 1
ATOM 1938 O O . GLU B 1 21 ? -9.672 -9.789 22.281 1 43.81 21 GLU B O 1
ATOM 1943 N N . CYS B 1 22 ? -9.914 -11.844 21.5 1 39.59 22 CYS B N 1
ATOM 1944 C CA . CYS B 1 22 ? -8.469 -12 21.375 1 39.59 22 CYS B CA 1
ATOM 1945 C C . CYS B 1 22 ? -7.898 -11.016 20.359 1 39.59 22 CYS B C 1
ATOM 1947 O O . CYS B 1 22 ? -6.801 -10.484 20.562 1 39.59 22 CYS B O 1
ATOM 1949 N N . GLY B 1 23 ? -8.617 -10.797 19.359 1 39.03 23 GLY B N 1
ATOM 1950 C CA . GLY B 1 23 ? -8.18 -9.805 18.375 1 39.03 23 GLY B CA 1
ATOM 1951 C C . GLY B 1 23 ? -8.07 -8.406 18.969 1 39.03 23 GLY B C 1
ATOM 1952 O O . GLY B 1 23 ? -7.121 -7.68 18.672 1 39.03 23 GLY B O 1
ATOM 1953 N N . ARG B 1 24 ? -8.992 -8.102 19.859 1 39.25 24 ARG B N 1
ATOM 1954 C CA . ARG B 1 24 ? -8.945 -6.797 20.5 1 39.25 24 ARG B CA 1
ATOM 1955 C C . ARG B 1 24 ? -7.703 -6.66 21.375 1 39.25 24 ARG B C 1
ATOM 1957 O O . ARG B 1 24 ? -7.094 -5.59 21.438 1 39.25 24 ARG B O 1
ATOM 1964 N N . ASN B 1 25 ? -7.457 -7.656 22.203 1 41.16 25 ASN B N 1
ATOM 1965 C CA . ASN B 1 25 ? -6.262 -7.609 23.031 1 41.16 25 ASN B CA 1
ATOM 1966 C C . ASN B 1 25 ? -4.992 -7.5 22.203 1 41.16 25 ASN B C 1
ATOM 1968 O O . ASN B 1 25 ? -4.047 -6.809 22.578 1 41.16 25 ASN B O 1
ATOM 1972 N N . LEU B 1 26 ? -4.957 -8.148 21.188 1 40.44 26 LEU B N 1
ATOM 1973 C CA . LEU B 1 26 ? -3.807 -8.078 20.297 1 40.44 26 LEU B CA 1
ATOM 1974 C C . LEU B 1 26 ? -3.676 -6.684 19.688 1 40.44 26 LEU B C 1
ATOM 1976 O O . LEU B 1 26 ? -2.562 -6.184 19.516 1 40.44 26 LEU B O 1
ATOM 1980 N N . GLU B 1 27 ? -4.738 -6.09 19.516 1 40.41 27 GLU B N 1
ATOM 1981 C CA . GLU B 1 27 ? -4.691 -4.738 18.969 1 40.41 27 GLU B CA 1
ATOM 1982 C C . GLU B 1 27 ? -3.961 -3.787 19.906 1 40.41 27 GLU B C 1
ATOM 1984 O O . GLU B 1 27 ? -3.141 -2.979 19.469 1 40.41 27 GLU B O 1
ATOM 1989 N N . ARG B 1 28 ? -4.242 -3.855 21.203 1 41.59 28 ARG B N 1
ATOM 1990 C CA . ARG B 1 28 ? -3.58 -2.967 22.156 1 41.59 28 ARG B CA 1
ATOM 1991 C C . ARG B 1 28 ? -2.07 -3.186 22.141 1 41.59 28 ARG B C 1
ATOM 1993 O O . ARG B 1 28 ? -1.299 -2.223 22.172 1 41.59 28 ARG B O 1
ATOM 2000 N N . ASN B 1 29 ? -1.698 -4.414 22.328 1 41.56 29 ASN B N 1
ATOM 2001 C CA . ASN B 1 29 ? -0.273 -4.723 22.359 1 41.56 29 ASN B CA 1
ATOM 2002 C C . ASN B 1 29 ? 0.417 -4.344 21.047 1 41.56 29 ASN B C 1
ATOM 2004 O O . ASN B 1 29 ? 1.591 -3.971 21.047 1 41.56 29 ASN B O 1
ATOM 2008 N N . PHE B 1 30 ? -0.242 -4.484 20.047 1 38.72 30 PHE B N 1
ATOM 2009 C CA . PHE B 1 30 ? 0.295 -4.188 18.719 1 38.72 30 PHE B CA 1
ATOM 2010 C C . PHE B 1 30 ? 0.641 -2.709 18.594 1 38.72 30 PHE B C 1
ATOM 2012 O O . PHE B 1 30 ? 1.714 -2.357 18.094 1 38.72 30 PHE B O 1
ATOM 2019 N N . TRP B 1 31 ? -0.166 -1.834 19.094 1 39.41 31 TRP B N 1
ATOM 2020 C CA . TRP B 1 31 ? 0.154 -0.416 18.969 1 39.41 31 TRP B CA 1
ATOM 2021 C C . TRP B 1 31 ? 1.463 -0.09 19.672 1 39.41 31 TRP B C 1
ATOM 2023 O O . TRP B 1 31 ? 2.275 0.688 19.172 1 39.41 31 TRP B O 1
ATOM 2033 N N . SER B 1 32 ? 1.532 -0.656 20.75 1 40.94 32 SER B N 1
ATOM 2034 C CA . SER B 1 32 ? 2.762 -0.396 21.5 1 40.94 32 SER B CA 1
ATOM 2035 C C . SER B 1 32 ? 3.99 -0.821 20.703 1 40.94 32 SER B C 1
ATOM 2037 O O . SER B 1 32 ? 5.035 -0.172 20.766 1 40.94 32 SER B O 1
ATOM 2039 N N . SER B 1 33 ? 3.873 -1.878 20.047 1 37.53 33 SER B N 1
ATOM 2040 C CA . SER B 1 33 ? 5.023 -2.342 19.281 1 37.53 33 SER B CA 1
ATOM 2041 C C . SER B 1 33 ? 5.203 -1.525 18 1 37.53 33 SER B C 1
ATOM 2043 O O . SER B 1 33 ? 6.316 -1.402 17.5 1 37.53 33 SER B O 1
ATOM 2045 N N . LEU B 1 34 ? 4.215 -1.139 17.406 1 37.5 34 LEU B N 1
ATOM 2046 C CA . LEU B 1 34 ? 4.285 -0.367 16.156 1 37.5 34 LEU B CA 1
ATOM 2047 C C . LEU B 1 34 ? 4.863 1.021 16.422 1 37.5 34 LEU B C 1
ATOM 2049 O O . LEU B 1 34 ? 5.5 1.608 15.547 1 37.5 34 LEU B O 1
ATOM 2053 N N . VAL B 1 35 ? 4.621 1.718 17.531 1 36.81 35 VAL B N 1
ATOM 2054 C CA . VAL B 1 35 ? 5.16 3.043 17.812 1 36.81 35 VAL B CA 1
ATOM 2055 C C . VAL B 1 35 ? 6.684 3.02 17.703 1 36.81 35 VAL B C 1
ATOM 2057 O O . VAL B 1 35 ? 7.309 4.051 17.453 1 36.81 35 VAL B O 1
ATOM 2060 N N . LYS B 1 36 ? 7.242 1.95 18.016 1 34.28 36 LYS B N 1
ATOM 2061 C CA . LYS B 1 36 ? 8.703 2 18.062 1 34.28 36 LYS B CA 1
ATOM 2062 C C . LYS B 1 36 ? 9.312 1.97 16.672 1 34.28 36 LYS B C 1
ATOM 2064 O O . LYS B 1 36 ? 10.539 1.978 16.516 1 34.28 36 LYS B O 1
ATOM 2069 N N . ILE B 1 37 ? 8.555 1.468 15.727 1 34.03 37 ILE B N 1
ATOM 2070 C CA . ILE B 1 37 ? 9.297 1.434 14.469 1 34.03 37 ILE B CA 1
ATOM 2071 C C . ILE B 1 37 ? 9.305 2.824 13.836 1 34.03 37 ILE B C 1
ATOM 2073 O O . ILE B 1 37 ? 8.273 3.492 13.773 1 34.03 37 ILE B O 1
ATOM 2077 N N . ASP B 1 38 ? 10.375 3.477 13.664 1 34.19 38 ASP B N 1
ATOM 2078 C CA . ASP B 1 38 ? 10.641 4.715 12.938 1 34.19 38 ASP B CA 1
ATOM 2079 C C . ASP B 1 38 ? 9.891 4.746 11.609 1 34.19 38 ASP B C 1
ATOM 2081 O O . ASP B 1 38 ? 10.086 3.873 10.758 1 34.19 38 ASP B O 1
ATOM 2085 N N . PRO B 1 39 ? 8.695 5.191 11.484 1 37.19 39 PRO B N 1
ATOM 2086 C CA . PRO B 1 39 ? 7.879 5.109 10.273 1 37.19 39 PRO B CA 1
ATOM 2087 C C . PRO B 1 39 ? 8.617 5.605 9.031 1 37.19 39 PRO B C 1
ATOM 2089 O O . PRO B 1 39 ? 9.148 6.715 9.031 1 37.19 39 PRO B O 1
ATOM 2092 N N . PRO B 1 40 ? 9.32 4.895 8.203 1 34.91 40 PRO B N 1
ATOM 2093 C CA . PRO B 1 40 ? 9.797 5.457 6.941 1 34.91 40 PRO B CA 1
ATOM 2094 C C . PRO B 1 40 ? 8.688 6.137 6.137 1 34.91 40 PRO B C 1
ATOM 2096 O O . PRO B 1 40 ? 7.645 5.535 5.887 1 34.91 40 PRO B O 1
ATOM 2099 N N . PHE B 1 41 ? 8.375 7.352 6.234 1 39.72 41 PHE B N 1
ATOM 2100 C CA . PHE B 1 41 ? 7.422 8.203 5.535 1 39.72 41 PHE B CA 1
ATOM 2101 C C . PHE B 1 41 ? 7.566 8.062 4.027 1 39.72 41 PHE B C 1
ATOM 2103 O O . PHE B 1 41 ? 7.727 9.055 3.316 1 39.72 41 PHE B O 1
ATOM 2110 N N . GLY B 1 42 ? 7.914 6.832 3.459 1 42.19 42 GLY B N 1
ATOM 2111 C CA . GLY B 1 42 ? 7.945 6.586 2.025 1 42.19 42 GLY B CA 1
ATOM 2112 C C . GLY B 1 42 ? 6.906 5.582 1.569 1 42.19 42 GLY B C 1
ATOM 2113 O O . GLY B 1 42 ? 6.023 5.199 2.342 1 42.19 42 GLY B O 1
ATOM 2114 N N . GLU B 1 43 ? 6.793 5.273 0.165 1 51.12 43 GLU B N 1
ATOM 2115 C CA . GLU B 1 43 ? 6.043 4.223 -0.517 1 51.12 43 GLU B CA 1
ATOM 2116 C C . GLU B 1 43 ? 5.941 2.969 0.346 1 51.12 43 GLU B C 1
ATOM 2118 O O . GLU B 1 43 ? 4.926 2.271 0.32 1 51.12 43 GLU B O 1
ATOM 2123 N N . PHE B 1 44 ? 6.898 2.912 1.229 1 54.53 44 PHE B N 1
ATOM 2124 C CA . PHE B 1 44 ? 7.102 1.695 2.008 1 54.53 44 PHE B CA 1
ATOM 2125 C C . PHE B 1 44 ? 6.191 1.677 3.23 1 54.53 44 PHE B C 1
ATOM 2127 O O . PHE B 1 44 ? 5.785 0.609 3.693 1 54.53 44 PHE B O 1
ATOM 2134 N N . GLY B 1 45 ? 5.422 2.857 3.285 1 76.31 45 GLY B N 1
ATOM 2135 C CA . GLY B 1 45 ? 4.84 2.812 4.617 1 76.31 45 GLY B CA 1
ATOM 2136 C C . GLY B 1 45 ? 3.445 2.217 4.637 1 76.31 45 GLY B C 1
ATOM 2137 O O . GLY B 1 45 ? 3.109 1.438 5.531 1 76.31 45 GLY B O 1
ATOM 2138 N N . LEU B 1 46 ? 2.721 2.402 3.449 1 85.69 46 LEU B N 1
ATOM 2139 C CA . LEU B 1 46 ? 1.345 1.92 3.477 1 85.69 46 LEU B CA 1
ATOM 2140 C C . LEU B 1 46 ? 1.3 0.397 3.408 1 85.69 46 LEU B C 1
ATOM 2142 O O . LEU B 1 46 ? 0.53 -0.239 4.133 1 85.69 46 LEU B O 1
ATOM 2146 N N . ARG B 1 47 ? 2.115 -0.16 2.553 1 87.56 47 ARG B N 1
ATOM 2147 C CA . ARG B 1 47 ? 2.131 -1.61 2.393 1 87.56 47 ARG B CA 1
ATOM 2148 C C . ARG B 1 47 ? 2.463 -2.303 3.709 1 87.56 47 ARG B C 1
ATOM 2150 O O . ARG B 1 47 ? 1.791 -3.262 4.098 1 87.56 47 ARG B O 1
ATOM 2157 N N . GLN B 1 48 ? 3.49 -1.827 4.254 1 88.31 48 GLN B N 1
ATOM 2158 C CA . GLN B 1 48 ? 3.898 -2.406 5.527 1 88.31 48 GLN B CA 1
ATOM 2159 C C . GLN B 1 48 ? 2.789 -2.281 6.57 1 88.31 48 GLN B C 1
ATOM 2161 O O . GLN B 1 48 ? 2.523 -3.225 7.316 1 88.31 48 GLN B O 1
ATOM 2166 N N . ASP B 1 49 ? 2.215 -1.152 6.547 1 90.31 49 ASP B N 1
ATOM 2167 C CA . ASP B 1 49 ? 1.168 -0.902 7.531 1 90.31 49 ASP B CA 1
ATOM 2168 C C . ASP B 1 49 ? -0.041 -1.803 7.289 1 90.31 49 ASP B C 1
ATOM 2170 O O . ASP B 1 49 ? -0.584 -2.387 8.227 1 90.31 49 ASP B O 1
ATOM 2174 N N . ILE B 1 50 ? -0.428 -1.923 6.066 1 93.12 50 ILE B N 1
ATOM 2175 C CA . ILE B 1 50 ? -1.573 -2.758 5.719 1 93.12 50 ILE B CA 1
ATOM 2176 C C . ILE B 1 50 ? -1.24 -4.223 5.98 1 93.12 50 ILE B C 1
ATOM 2178 O O . ILE B 1 50 ? -2.1 -4.996 6.414 1 93.12 50 ILE B O 1
ATOM 2182 N N . SER B 1 51 ? -0.036 -4.605 5.688 1 92.69 51 SER B N 1
ATOM 2183 C CA . SER B 1 51 ? 0.402 -5.969 5.965 1 92.69 51 SER B CA 1
ATOM 2184 C C . SER B 1 51 ? 0.281 -6.297 7.449 1 92.69 51 SER B C 1
ATOM 2186 O O . SER B 1 51 ? -0.088 -7.418 7.816 1 92.69 51 SER B O 1
ATOM 2188 N N . ARG B 1 52 ? 0.606 -5.332 8.227 1 91.5 52 ARG B N 1
ATOM 2189 C CA . ARG B 1 52 ? 0.489 -5.527 9.672 1 91.5 52 ARG B CA 1
ATOM 2190 C C . ARG B 1 52 ? -0.964 -5.758 10.078 1 91.5 52 ARG B C 1
ATOM 2192 O O . ARG B 1 52 ? -1.249 -6.59 10.938 1 91.5 52 ARG B O 1
ATOM 2199 N N . MET B 1 53 ? -1.854 -4.953 9.477 1 93.62 53 MET B N 1
ATOM 2200 C CA . MET B 1 53 ? -3.277 -5.16 9.734 1 93.62 53 MET B CA 1
ATOM 2201 C C . MET B 1 53 ? -3.686 -6.59 9.406 1 93.62 53 MET B C 1
ATOM 2203 O O . MET B 1 53 ? -4.43 -7.219 10.156 1 93.62 53 MET B O 1
ATOM 2207 N N . PHE B 1 54 ? -3.205 -7.141 8.336 1 96 54 PHE B N 1
ATOM 2208 C CA . PHE B 1 54 ? -3.484 -8.508 7.91 1 96 54 PHE B CA 1
ATOM 2209 C C . PHE B 1 54 ? -2.914 -9.508 8.906 1 96 54 PHE B C 1
ATOM 2211 O O . PHE B 1 54 ? -3.619 -10.414 9.352 1 96 54 PHE B O 1
ATOM 2218 N N . GLU B 1 55 ? -1.673 -9.305 9.242 1 93.5 55 GLU B N 1
ATOM 2219 C CA . GLU B 1 55 ? -0.973 -10.25 10.109 1 93.5 55 GLU B CA 1
ATOM 2220 C C . GLU B 1 55 ? -1.655 -10.359 11.469 1 93.5 55 GLU B C 1
ATOM 2222 O O . GLU B 1 55 ? -1.688 -11.438 12.07 1 93.5 55 GLU B O 1
ATOM 2227 N N . HIS B 1 56 ? -2.238 -9.297 11.844 1 91.56 56 HIS B N 1
ATOM 2228 C CA . HIS B 1 56 ? -2.826 -9.297 13.172 1 91.56 56 HIS B CA 1
ATOM 2229 C C . HIS B 1 56 ? -4.348 -9.391 13.109 1 91.56 56 HIS B C 1
ATOM 2231 O O . HIS B 1 56 ? -5.023 -9.352 14.141 1 91.56 56 HIS B O 1
ATOM 2237 N N . GLY B 1 57 ? -4.906 -9.531 11.969 1 93.56 57 GLY B N 1
ATOM 2238 C CA . GLY B 1 57 ? -6.34 -9.695 11.781 1 93.56 57 GLY B CA 1
ATOM 2239 C C . GLY B 1 57 ? -7.137 -8.492 12.25 1 93.56 57 GLY B C 1
ATOM 2240 O O . GLY B 1 57 ? -8.195 -8.641 12.859 1 93.56 57 GLY B O 1
ATOM 2241 N N . LEU B 1 58 ? -6.617 -7.258 12.039 1 91.25 58 LEU B N 1
ATOM 2242 C CA . LEU B 1 58 ? -7.266 -6.043 12.516 1 91.25 58 LEU B CA 1
ATOM 2243 C C . LEU B 1 58 ? -8.164 -5.441 11.438 1 91.25 58 LEU B C 1
ATOM 2245 O O . LEU B 1 58 ? -7.742 -5.289 10.289 1 91.25 58 LEU B O 1
ATOM 2249 N N . HIS B 1 59 ? -9.453 -5.18 11.828 1 90.44 59 HIS B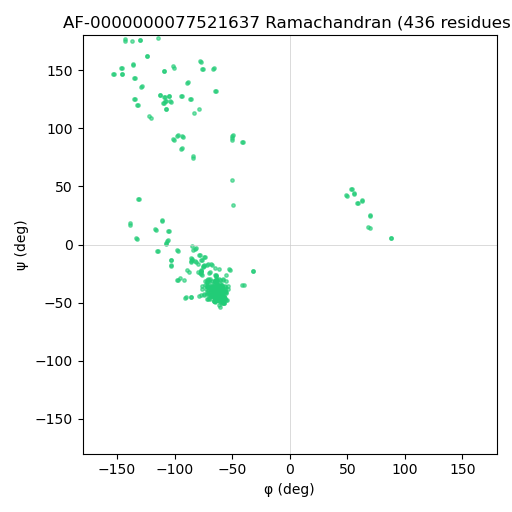 N 1
ATOM 2250 C CA . HIS B 1 59 ? -10.453 -4.52 10.992 1 90.44 59 HIS B CA 1
ATOM 2251 C C . HIS B 1 59 ? -10.68 -5.297 9.703 1 90.44 59 HIS B C 1
ATOM 2253 O O . HIS B 1 59 ? -10.797 -4.703 8.625 1 90.44 59 HIS B O 1
ATOM 2259 N N . THR B 1 60 ? -10.625 -6.57 9.773 1 93.31 60 THR B N 1
ATOM 2260 C CA . THR B 1 60 ? -10.93 -7.418 8.625 1 93.31 60 THR B CA 1
ATOM 2261 C C . THR B 1 60 ? -12.43 -7.484 8.383 1 93.31 60 THR B C 1
ATOM 2263 O O . THR B 1 60 ? -13.227 -7.309 9.305 1 93.31 60 THR B O 1
ATOM 2266 N N . ASP B 1 61 ? -12.82 -7.691 7.078 1 90.44 61 ASP B N 1
ATOM 2267 C CA . ASP B 1 61 ? -14.242 -7.738 6.734 1 90.44 61 ASP B CA 1
ATOM 2268 C C . ASP B 1 61 ? -14.523 -8.852 5.73 1 90.44 61 ASP B C 1
ATOM 2270 O O . ASP B 1 61 ? -15.586 -8.867 5.102 1 90.44 61 ASP B O 1
ATOM 2274 N N . PHE B 1 62 ? -13.633 -9.781 5.578 1 92.88 62 PHE B N 1
ATOM 2275 C CA . PHE B 1 62 ? -13.789 -10.914 4.672 1 92.88 62 PHE B CA 1
ATOM 2276 C C . PHE B 1 62 ? -12.984 -12.109 5.16 1 92.88 62 PHE B C 1
ATOM 2278 O O . PHE B 1 62 ? -11.922 -11.953 5.762 1 92.88 62 PHE B O 1
ATOM 2285 N N . SER B 1 63 ? -13.531 -13.281 4.891 1 95.19 63 SER B N 1
ATOM 2286 C CA . SER B 1 63 ? -12.844 -14.492 5.324 1 95.19 63 SER B CA 1
ATOM 2287 C C . SER B 1 63 ? -12.688 -15.477 4.172 1 95.19 63 SER B C 1
ATOM 2289 O O . SER B 1 63 ? -13.617 -15.672 3.381 1 95.19 63 SER B O 1
ATOM 2291 N N . VAL B 1 64 ? -11.539 -16.031 4.09 1 96.31 64 VAL B N 1
ATOM 2292 C CA . VAL B 1 64 ? -11.25 -17.109 3.15 1 96.31 64 VAL B CA 1
ATOM 2293 C C . VAL B 1 64 ? -11.055 -18.422 3.91 1 96.31 64 VAL B C 1
ATOM 2295 O O . VAL B 1 64 ? -10.188 -18.516 4.781 1 96.31 64 VAL B O 1
ATOM 2298 N N . VAL B 1 65 ? -11.875 -19.375 3.559 1 96.69 65 VAL B N 1
ATOM 2299 C CA . VAL B 1 65 ? -11.797 -20.672 4.238 1 96.69 65 VAL B CA 1
ATOM 2300 C C . VAL B 1 65 ? -11.102 -21.688 3.336 1 96.69 65 VAL B C 1
ATOM 2302 O O . VAL B 1 65 ? -11.5 -21.891 2.188 1 96.69 65 VAL B O 1
ATOM 2305 N N . VAL B 1 66 ? -10.078 -22.25 3.838 1 97.44 66 VAL B N 1
ATOM 2306 C CA . VAL B 1 66 ? -9.312 -23.266 3.131 1 97.44 66 VAL B CA 1
ATOM 2307 C C . VAL B 1 66 ? -9 -24.438 4.07 1 97.44 66 VAL B C 1
ATOM 2309 O O . VAL B 1 66 ? -8.422 -24.234 5.145 1 97.44 66 VAL B O 1
ATOM 2312 N N . GLU B 1 67 ? -9.336 -25.594 3.713 1 97.25 67 GLU B N 1
ATOM 2313 C CA . GLU B 1 67 ? -9.094 -26.781 4.527 1 97.25 67 GLU B CA 1
ATOM 2314 C C . GLU B 1 67 ? -9.562 -26.562 5.965 1 97.25 67 GLU B C 1
ATOM 2316 O O . GLU B 1 67 ? -8.828 -26.844 6.914 1 97.25 67 GLU B O 1
ATOM 2321 N N . ASP B 1 68 ? -10.672 -25.984 6.176 1 94.56 68 ASP B N 1
ATOM 2322 C CA . ASP B 1 68 ? -11.336 -25.75 7.453 1 94.56 68 ASP B CA 1
ATOM 2323 C C . ASP B 1 68 ? -10.562 -24.75 8.305 1 94.56 68 ASP B C 1
ATOM 2325 O O . ASP B 1 68 ? -10.766 -24.672 9.523 1 94.56 68 ASP B O 1
ATOM 2329 N N . GLN B 1 69 ? -9.68 -24.078 7.711 1 97.38 69 GLN B N 1
ATOM 2330 C CA . GLN B 1 69 ? -8.992 -22.969 8.367 1 97.38 69 GLN B CA 1
ATOM 2331 C C . GLN B 1 69 ? -9.43 -21.625 7.785 1 97.38 69 GLN B C 1
ATOM 2333 O O . GLN B 1 69 ? -9.781 -21.547 6.605 1 97.38 69 GLN B O 1
ATOM 2338 N N . VAL B 1 70 ? -9.383 -20.641 8.664 1 96.75 70 VAL B N 1
ATOM 2339 C CA . VAL B 1 70 ? -9.93 -19.359 8.25 1 96.75 70 VAL B CA 1
ATOM 2340 C C . VAL B 1 70 ? -8.805 -18.328 8.133 1 96.75 70 VAL B C 1
ATOM 2342 O O . VAL B 1 70 ? -7.969 -18.219 9.031 1 96.75 70 VAL B O 1
ATOM 2345 N N . ILE B 1 71 ? -8.711 -17.625 6.98 1 97.56 71 ILE B N 1
ATOM 2346 C CA . ILE B 1 71 ? -7.84 -16.484 6.762 1 97.56 71 ILE B CA 1
ATOM 2347 C C . ILE B 1 71 ? -8.672 -15.203 6.711 1 97.56 71 ILE B C 1
ATOM 2349 O O . ILE B 1 71 ? -9.508 -15.039 5.82 1 97.56 71 ILE B O 1
ATOM 2353 N N . HIS B 1 72 ? -8.43 -14.312 7.684 1 96.88 72 HIS B N 1
ATOM 2354 C CA . HIS B 1 72 ? -9.156 -13.047 7.715 1 96.88 72 HIS B CA 1
ATOM 2355 C C . HIS B 1 72 ? -8.461 -11.992 6.852 1 96.88 72 HIS B C 1
ATOM 2357 O O . HIS B 1 72 ? -7.266 -11.742 7.02 1 96.88 72 HIS B O 1
ATOM 2363 N N . CYS B 1 73 ? -9.25 -11.445 5.922 1 96.88 73 CYS B N 1
ATOM 2364 C CA . CYS B 1 73 ? -8.695 -10.523 4.938 1 96.88 73 CYS B CA 1
ATOM 2365 C C . CYS B 1 73 ? -9.523 -9.242 4.859 1 96.88 73 CYS B C 1
ATOM 2367 O O . CYS B 1 73 ? -10.492 -9.078 5.609 1 96.88 73 CYS B O 1
ATOM 2369 N N . HIS B 1 74 ? -9.125 -8.328 4.117 1 95.38 74 HIS B N 1
ATOM 2370 C CA . HIS B 1 74 ? -9.828 -7.082 3.822 1 95.38 74 HIS B CA 1
ATOM 2371 C C . HIS B 1 74 ? -10.352 -7.07 2.391 1 95.38 74 HIS B C 1
ATOM 2373 O O . HIS B 1 74 ? -9.578 -7.234 1.442 1 95.38 74 HIS B O 1
ATOM 2379 N N . LYS B 1 75 ? -11.625 -6.809 2.199 1 94.19 75 LYS B N 1
ATOM 2380 C CA . LYS B 1 75 ? -12.25 -6.816 0.879 1 94.19 75 LYS B CA 1
ATOM 2381 C C . LYS B 1 75 ? -11.547 -5.848 -0.068 1 94.19 75 LYS B C 1
ATOM 2383 O O . LYS B 1 75 ? -11.273 -6.191 -1.221 1 94.19 75 LYS B O 1
ATOM 2388 N N . CYS B 1 76 ? -11.297 -4.699 0.462 1 93.31 76 CYS B N 1
ATOM 2389 C CA . CYS B 1 76 ? -10.742 -3.646 -0.386 1 93.31 76 CYS B CA 1
ATOM 2390 C C . CYS B 1 76 ? -9.383 -4.051 -0.938 1 93.31 76 CYS B C 1
ATOM 2392 O O . CYS B 1 76 ? -9.07 -3.766 -2.096 1 93.31 76 CYS B O 1
ATOM 2394 N N . VAL B 1 77 ? -8.562 -4.746 -0.126 1 95.69 77 VAL B N 1
ATOM 2395 C CA . VAL B 1 77 ? -7.223 -5.152 -0.549 1 95.69 77 VAL B CA 1
ATOM 2396 C C . VAL B 1 77 ? -7.324 -6.266 -1.589 1 95.69 77 VAL B C 1
ATOM 2398 O O . VAL B 1 77 ? -6.695 -6.199 -2.646 1 95.69 77 VAL B O 1
ATOM 2401 N N . LEU B 1 78 ? -8.164 -7.262 -1.304 1 95.44 78 LEU B N 1
ATOM 2402 C CA . LEU B 1 78 ? -8.32 -8.375 -2.23 1 95.44 78 LEU B CA 1
ATOM 2403 C C . LEU B 1 78 ? -8.875 -7.902 -3.566 1 95.44 78 LEU B C 1
ATOM 2405 O O . LEU B 1 78 ? -8.359 -8.266 -4.625 1 95.44 78 LEU B O 1
ATOM 2409 N N . ALA B 1 79 ? -9.93 -7.094 -3.486 1 93.25 79 ALA B N 1
ATOM 2410 C CA . ALA B 1 79 ? -10.57 -6.586 -4.695 1 93.25 79 ALA B CA 1
ATOM 2411 C C . ALA B 1 79 ? -9.617 -5.703 -5.492 1 93.25 79 ALA B C 1
ATOM 2413 O O . ALA B 1 79 ? -9.656 -5.688 -6.727 1 93.25 79 ALA B O 1
ATOM 2414 N N . ALA B 1 80 ? -8.789 -5.008 -4.801 1 92.94 80 ALA B N 1
ATOM 2415 C CA . ALA B 1 80 ? -7.863 -4.082 -5.449 1 92.94 80 ALA B CA 1
ATOM 2416 C C . ALA B 1 80 ? -6.766 -4.84 -6.188 1 92.94 80 ALA B C 1
ATOM 2418 O O . ALA B 1 80 ? -6.281 -4.387 -7.227 1 92.94 80 ALA B O 1
ATOM 2419 N N . ARG B 1 81 ? -6.395 -5.977 -5.68 1 94 81 ARG B N 1
ATOM 2420 C CA . ARG B 1 81 ? -5.168 -6.613 -6.152 1 94 81 ARG B CA 1
ATOM 2421 C C . ARG B 1 81 ? -5.48 -7.773 -7.09 1 94 81 ARG B C 1
ATOM 2423 O O . ARG B 1 81 ? -4.617 -8.211 -7.855 1 94 81 ARG B O 1
ATOM 2430 N N . SER B 1 82 ? -6.676 -8.273 -7.074 1 93.88 82 SER B N 1
ATOM 2431 C CA . SER B 1 82 ? -7.07 -9.414 -7.898 1 93.88 82 SER B CA 1
ATOM 2432 C C . SER B 1 82 ? -8.391 -9.141 -8.617 1 93.88 82 SER B C 1
ATOM 2434 O O . SER B 1 82 ? -9.438 -9.023 -7.977 1 93.88 82 SER B O 1
ATOM 2436 N N . PRO B 1 83 ? -8.383 -9.164 -9.938 1 92.38 83 PRO B N 1
ATOM 2437 C CA . PRO B 1 83 ? -9.633 -9.016 -10.688 1 92.38 83 PRO B CA 1
ATOM 2438 C C . PRO B 1 83 ? -10.656 -10.102 -10.344 1 92.38 83 PRO B C 1
ATOM 2440 O O . PRO B 1 83 ? -11.859 -9.836 -10.352 1 92.38 83 PRO B O 1
ATOM 2443 N N . VAL B 1 84 ? -10.188 -11.234 -10.094 1 93.31 84 VAL B N 1
ATOM 2444 C CA . VAL B 1 84 ? -11.078 -12.336 -9.75 1 93.31 84 VAL B CA 1
ATOM 2445 C C . VAL B 1 84 ? -11.766 -12.047 -8.414 1 93.31 84 VAL B C 1
ATOM 2447 O O . VAL B 1 84 ? -12.992 -12.148 -8.305 1 93.31 84 VAL B O 1
ATOM 2450 N N . PHE B 1 85 ? -11 -11.664 -7.422 1 93.06 85 PHE B N 1
ATOM 2451 C CA . PHE B 1 85 ? -11.609 -11.289 -6.152 1 93.06 85 PHE B CA 1
ATOM 2452 C C . PHE B 1 85 ? -12.516 -10.07 -6.324 1 93.06 85 PHE B C 1
ATOM 2454 O O . PHE B 1 85 ? -13.562 -9.977 -5.684 1 93.06 85 PHE B O 1
ATOM 2461 N N . CYS B 1 86 ? -12.07 -9.156 -7.148 1 90.56 86 CYS B N 1
ATOM 2462 C CA . CYS B 1 86 ? -12.875 -7.969 -7.402 1 90.56 86 CYS B CA 1
ATOM 2463 C C . CYS B 1 86 ? -14.258 -8.344 -7.926 1 90.56 86 CYS B C 1
ATOM 2465 O O . CYS B 1 86 ? -15.266 -7.875 -7.402 1 90.56 86 CYS B O 1
ATOM 2467 N N . ARG B 1 87 ? -14.281 -9.164 -8.906 1 88.44 87 ARG B N 1
ATOM 2468 C CA . ARG B 1 87 ? -15.539 -9.617 -9.492 1 88.44 87 ARG B CA 1
ATOM 2469 C C . ARG B 1 87 ? -16.359 -10.406 -8.477 1 88.44 87 ARG B C 1
ATOM 2471 O O . ARG B 1 87 ? -17.578 -10.219 -8.367 1 88.44 87 ARG B O 1
ATOM 2478 N N . MET B 1 88 ? -15.727 -11.219 -7.738 1 87.44 88 MET B N 1
ATOM 2479 C CA . MET B 1 88 ? -16.375 -12.055 -6.738 1 87.44 88 MET B CA 1
ATOM 2480 C C . MET B 1 88 ? -17.062 -11.195 -5.68 1 87.44 88 MET B C 1
ATOM 2482 O O . MET B 1 88 ? -18.188 -11.5 -5.262 1 87.44 88 MET B O 1
ATOM 2486 N N . LEU B 1 89 ? -16.438 -10.125 -5.285 1 87.81 89 LEU B N 1
ATOM 2487 C CA . LEU B 1 89 ? -16.906 -9.312 -4.172 1 87.81 89 LEU B CA 1
ATOM 2488 C C . LEU B 1 89 ? -17.875 -8.242 -4.652 1 87.81 89 LEU B C 1
ATOM 2490 O O . LEU B 1 89 ? -18.578 -7.625 -3.846 1 87.81 89 LEU B O 1
ATOM 2494 N N . SER B 1 90 ? -17.844 -7.891 -5.855 1 79.25 90 SER B N 1
ATOM 2495 C CA . SER B 1 90 ? -18.703 -6.852 -6.414 1 79.25 90 SER B CA 1
ATOM 2496 C C . SER B 1 90 ? -20.109 -7.375 -6.641 1 79.25 90 SER B C 1
ATOM 2498 O O . SER B 1 90 ? -21.031 -6.602 -6.902 1 79.25 90 SER B O 1
ATOM 2500 N N . HIS B 1 91 ? -20.312 -8.617 -6.582 1 72.38 91 HIS B N 1
ATOM 2501 C CA . HIS B 1 91 ? -21.625 -9.172 -6.836 1 72.38 91 HIS B CA 1
ATOM 2502 C C . HIS B 1 91 ? -22.344 -9.531 -5.535 1 72.38 91 HIS B C 1
ATOM 2504 O O . HIS B 1 91 ? -22.078 -10.57 -4.941 1 72.38 91 HIS B O 1
ATOM 2510 N N . PRO B 1 92 ? -23.109 -8.508 -5.043 1 61.38 92 PRO B N 1
ATOM 2511 C CA . PRO B 1 92 ? -23.812 -8.688 -3.766 1 61.38 92 PRO B CA 1
ATOM 2512 C C . PRO B 1 92 ? -24.672 -9.953 -3.738 1 61.38 92 PRO B C 1
ATOM 2514 O O . PRO B 1 92 ? -25.062 -10.414 -2.662 1 61.38 92 PRO B O 1
ATOM 2517 N N . GLU B 1 93 ? -24.969 -10.391 -4.875 1 58.81 93 GLU B N 1
ATOM 2518 C CA . GLU B 1 93 ? -25.906 -11.516 -4.914 1 58.81 93 GLU B CA 1
ATOM 2519 C C . GLU B 1 93 ? -25.172 -12.836 -4.68 1 58.81 93 GLU B C 1
ATOM 2521 O O . GLU B 1 93 ? -25.812 -13.875 -4.492 1 58.81 93 GLU B O 1
ATOM 2526 N N . THR B 1 94 ? -23.906 -12.594 -4.594 1 53.97 94 THR B N 1
ATOM 2527 C CA . THR B 1 94 ? -23.203 -13.844 -4.375 1 53.97 94 THR B CA 1
ATOM 2528 C C . THR B 1 94 ? -23.094 -14.156 -2.883 1 53.97 94 THR B C 1
ATOM 2530 O O . THR B 1 94 ? -23.172 -13.258 -2.047 1 53.97 94 THR B O 1
ATOM 2533 N N . ALA B 1 95 ? -23.281 -15.43 -2.598 1 53.88 95 ALA B N 1
ATOM 2534 C CA . ALA B 1 95 ? -23.141 -15.891 -1.218 1 53.88 95 ALA B CA 1
ATOM 2535 C C . ALA B 1 95 ? -21.938 -15.227 -0.544 1 53.88 95 ALA B C 1
ATOM 2537 O O . ALA B 1 95 ? -22.016 -14.836 0.623 1 53.88 95 ALA B O 1
ATOM 2538 N N . GLU B 1 96 ? -20.875 -14.969 -1.27 1 57.78 96 GLU B N 1
ATOM 2539 C CA . GLU B 1 96 ? -19.609 -14.438 -0.782 1 57.78 96 GLU B CA 1
ATOM 2540 C C . GLU B 1 96 ? -19.766 -12.977 -0.361 1 57.78 96 GLU B C 1
ATOM 2542 O O . GLU B 1 96 ? -19.219 -12.562 0.663 1 57.78 96 GLU B O 1
ATOM 2547 N N . GLY B 1 97 ? -20.406 -12.281 -1.226 1 58.78 97 GLY B N 1
ATOM 2548 C CA . GLY B 1 97 ? -20.672 -10.875 -0.96 1 58.78 97 GLY B CA 1
ATOM 2549 C C . GLY B 1 97 ? -21.578 -10.648 0.237 1 58.78 97 GLY B C 1
ATOM 2550 O O . GLY B 1 97 ? -21.344 -9.742 1.036 1 58.78 97 GLY B O 1
ATOM 2551 N N . VAL B 1 98 ? -22.453 -11.586 0.454 1 60.62 98 VAL B N 1
ATOM 2552 C CA . VAL B 1 98 ? -23.438 -11.461 1.518 1 60.62 98 VAL B CA 1
ATOM 2553 C C . VAL B 1 98 ? -22.844 -11.961 2.836 1 60.62 98 VAL B C 1
ATOM 2555 O O . VAL B 1 98 ? -22.984 -11.297 3.869 1 60.62 98 VAL B O 1
ATOM 2558 N N . LEU B 1 99 ? -22.188 -13.102 2.738 1 68.31 99 LEU B N 1
ATOM 2559 C CA . LEU B 1 99 ? -21.688 -13.75 3.953 1 68.31 99 LEU B CA 1
ATOM 2560 C C . LEU B 1 99 ? -20.328 -13.203 4.348 1 68.31 99 LEU B C 1
ATOM 2562 O O . LEU B 1 99 ? -19.875 -13.391 5.48 1 68.31 99 LEU B O 1
ATOM 2566 N N . GLY B 1 100 ? -19.734 -12.547 3.465 1 82.69 100 GLY B N 1
ATOM 2567 C CA . GLY B 1 100 ? -18.391 -12.031 3.744 1 82.69 100 GLY B CA 1
ATOM 2568 C C . GLY B 1 100 ? -17.344 -13.117 3.83 1 82.69 100 GLY B C 1
ATOM 2569 O O . GLY B 1 100 ? -16.422 -13.039 4.645 1 82.69 100 GLY B O 1
ATOM 2570 N N . MET B 1 101 ? -17.641 -14.281 3.129 1 90.44 101 MET B N 1
ATOM 2571 C CA . MET B 1 101 ? -16.688 -15.383 3.193 1 90.44 101 MET B CA 1
ATOM 2572 C C . MET B 1 101 ? -16.672 -16.156 1.88 1 90.44 101 MET B C 1
ATOM 2574 O O . MET B 1 101 ? -17.656 -16.172 1.145 1 90.44 101 MET B O 1
ATOM 2578 N N . VAL B 1 102 ? -15.586 -16.781 1.521 1 92.44 102 VAL B N 1
ATOM 2579 C CA . VAL B 1 102 ? -15.453 -17.688 0.377 1 92.44 102 VAL B CA 1
ATOM 2580 C C . VAL B 1 102 ? -14.688 -18.938 0.79 1 92.44 102 VAL B C 1
ATOM 2582 O O . VAL B 1 102 ? -13.773 -18.875 1.613 1 92.44 102 VAL B O 1
ATOM 2585 N N . GLU B 1 103 ? -15.094 -20.031 0.253 1 94.12 103 GLU B N 1
ATOM 2586 C CA . GLU B 1 103 ? -14.367 -21.281 0.471 1 94.12 103 GLU B CA 1
ATOM 2587 C C . GLU B 1 103 ? -13.555 -21.672 -0.758 1 94.12 103 GLU B C 1
ATOM 2589 O O . GLU B 1 103 ? -14.078 -21.688 -1.876 1 94.12 103 GLU B O 1
ATOM 2594 N N . ILE B 1 104 ? -12.352 -21.922 -0.561 1 96.06 104 ILE B N 1
ATOM 2595 C CA . ILE B 1 104 ? -11.469 -22.406 -1.61 1 96.06 104 ILE B CA 1
ATOM 2596 C C . ILE B 1 104 ? -11.141 -23.891 -1.364 1 96.06 104 ILE B C 1
ATOM 2598 O O . ILE B 1 104 ? -10.531 -24.234 -0.35 1 96.06 104 ILE B O 1
ATOM 2602 N N . ASN B 1 105 ? -11.422 -24.734 -2.312 1 96.12 105 ASN B N 1
ATOM 2603 C CA . ASN B 1 105 ? -11.328 -26.172 -2.088 1 96.12 105 ASN B CA 1
ATOM 2604 C C . ASN B 1 105 ? -10.234 -26.812 -2.939 1 96.12 105 ASN B C 1
ATOM 2606 O O . ASN B 1 105 ? -9.914 -27.984 -2.771 1 96.12 105 ASN B O 1
ATOM 2610 N N . ASP B 1 106 ? -9.625 -26.109 -3.785 1 96 106 ASP B N 1
ATOM 2611 C CA . ASP B 1 106 ? -8.672 -26.688 -4.727 1 96 106 ASP B CA 1
ATOM 2612 C C . ASP B 1 106 ? -7.242 -26.25 -4.41 1 96 106 ASP B C 1
ATOM 2614 O O . ASP B 1 106 ? -6.379 -26.234 -5.289 1 96 106 ASP B O 1
ATOM 2618 N N . MET B 1 107 ? -7.09 -25.828 -3.17 1 96.38 107 MET B N 1
ATOM 2619 C CA . MET B 1 107 ? -5.789 -25.328 -2.748 1 96.38 107 MET B CA 1
ATOM 2620 C C . MET B 1 107 ? -5.516 -25.672 -1.288 1 96.38 107 MET B C 1
ATOM 2622 O O . MET B 1 107 ? -6.438 -25.688 -0.468 1 96.38 107 MET B O 1
ATOM 2626 N N . GLU B 1 108 ? -4.234 -25.906 -0.98 1 97.69 108 GLU B N 1
ATOM 2627 C CA . GLU B 1 108 ? -3.84 -26.125 0.407 1 97.69 108 GLU B CA 1
ATOM 2628 C C . GLU B 1 108 ? -3.777 -24.812 1.187 1 97.69 108 GLU B C 1
ATOM 2630 O O . GLU B 1 108 ? -3.543 -23.75 0.606 1 97.69 108 GLU B O 1
ATOM 2635 N N . TYR B 1 109 ? -3.896 -24.938 2.49 1 98 109 TYR B N 1
ATOM 2636 C CA . TYR B 1 109 ? -3.875 -23.766 3.359 1 98 109 TYR B CA 1
ATOM 2637 C C . TYR B 1 109 ? -2.561 -23.016 3.221 1 98 109 TYR B C 1
ATOM 2639 O O . TYR B 1 109 ? -2.555 -21.781 3.105 1 98 109 TYR B O 1
ATOM 2647 N N . LYS B 1 110 ? -1.489 -23.75 3.23 1 97.5 110 LYS B N 1
ATOM 2648 C CA . LYS B 1 110 ? -0.174 -23.109 3.15 1 97.5 110 LYS B CA 1
ATOM 2649 C C . LYS B 1 110 ? -0.038 -22.281 1.876 1 97.5 110 LYS B C 1
ATOM 2651 O O . LYS B 1 110 ? 0.484 -21.172 1.908 1 97.5 110 LYS B O 1
ATOM 2656 N N . THR B 1 111 ? -0.514 -22.797 0.77 1 98.19 111 THR B N 1
ATOM 2657 C CA . THR B 1 111 ? -0.465 -22.094 -0.512 1 98.19 111 THR B CA 1
ATOM 2658 C C . THR B 1 111 ? -1.352 -20.859 -0.488 1 98.19 111 THR B C 1
ATOM 2660 O O . THR B 1 111 ? -0.926 -19.781 -0.898 1 98.19 111 THR B O 1
ATOM 2663 N N . ALA B 1 112 ? -2.537 -21.047 0.072 1 98.44 112 ALA B N 1
ATOM 2664 C CA . ALA B 1 112 ? -3.475 -19.922 0.155 1 98.44 112 ALA B CA 1
ATOM 2665 C C . ALA B 1 112 ? -2.92 -18.812 1.034 1 98.44 112 ALA B C 1
ATOM 2667 O O . ALA B 1 112 ? -3.004 -17.625 0.68 1 98.44 112 ALA B O 1
ATOM 2668 N N . MET B 1 113 ? -2.373 -19.219 2.135 1 97.88 113 MET B N 1
ATOM 2669 C CA . MET B 1 113 ? -1.81 -18.25 3.059 1 97.88 113 MET B CA 1
ATOM 2670 C C . MET B 1 113 ? -0.662 -17.484 2.408 1 97.88 113 MET B C 1
ATOM 2672 O O . MET B 1 113 ? -0.579 -16.25 2.527 1 97.88 113 MET B O 1
ATOM 2676 N N . GLU B 1 114 ? 0.21 -18.156 1.699 1 97.06 114 GLU B N 1
ATOM 2677 C CA . GLU B 1 114 ? 1.316 -17.5 1.014 1 97.06 114 GLU B CA 1
ATOM 2678 C C . GLU B 1 114 ? 0.808 -16.578 -0.091 1 97.06 114 GLU B C 1
ATOM 2680 O O . GLU B 1 114 ? 1.375 -15.5 -0.323 1 97.06 114 GLU B O 1
ATOM 2685 N N . MET B 1 115 ? -0.208 -17.016 -0.777 1 97.94 115 MET B N 1
ATOM 2686 C CA . MET B 1 115 ? -0.834 -16.156 -1.782 1 97.94 115 MET B CA 1
ATOM 2687 C C . MET B 1 115 ? -1.365 -14.875 -1.151 1 97.94 115 MET B C 1
ATOM 2689 O O . MET B 1 115 ? -1.144 -13.781 -1.677 1 97.94 115 MET B O 1
ATOM 2693 N N . MET B 1 116 ? -2.01 -15.008 0.029 1 97.81 116 MET B N 1
ATOM 2694 C CA . MET B 1 116 ? -2.521 -13.836 0.73 1 97.81 116 MET B CA 1
ATOM 2695 C C . MET B 1 116 ? -1.38 -12.922 1.173 1 97.81 116 MET B C 1
ATOM 2697 O O . MET B 1 116 ? -1.453 -11.703 1.009 1 97.81 116 MET B O 1
ATOM 2701 N N . ARG B 1 117 ? -0.422 -13.539 1.719 1 95.38 117 ARG B N 1
ATOM 2702 C CA . ARG B 1 117 ? 0.734 -12.75 2.141 1 95.38 117 ARG B CA 1
ATOM 2703 C C . ARG B 1 117 ? 1.317 -11.969 0.971 1 95.38 117 ARG B C 1
ATOM 2705 O O . ARG B 1 117 ? 1.705 -10.805 1.129 1 95.38 117 ARG B O 1
ATOM 2712 N N . PHE B 1 118 ? 1.365 -12.523 -0.192 1 95.5 118 PHE B N 1
ATOM 2713 C CA . PHE B 1 118 ? 1.868 -11.828 -1.371 1 95.5 118 PHE B CA 1
ATOM 2714 C C . PHE B 1 118 ? 0.975 -10.641 -1.725 1 95.5 118 PHE B C 1
ATOM 2716 O O . PHE B 1 118 ? 1.467 -9.57 -2.088 1 95.5 118 PHE B O 1
ATOM 2723 N N . ILE B 1 119 ? -0.27 -10.859 -1.673 1 96.25 119 ILE B N 1
ATOM 2724 C CA . ILE B 1 119 ? -1.227 -9.805 -1.996 1 96.25 119 ILE B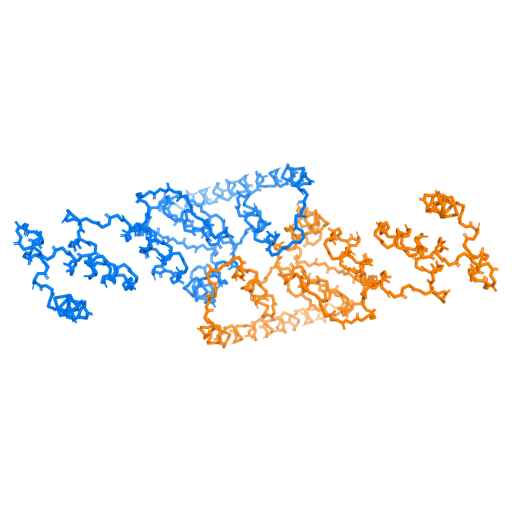 CA 1
ATOM 2725 C C . ILE B 1 119 ? -0.976 -8.594 -1.107 1 96.25 119 ILE B C 1
ATOM 2727 O O . ILE B 1 119 ? -1.033 -7.449 -1.573 1 96.25 119 ILE B O 1
ATOM 2731 N N . TYR B 1 120 ? -0.605 -8.805 0.11 1 94.06 120 TYR B N 1
ATOM 2732 C CA . TYR B 1 120 ? -0.436 -7.719 1.072 1 94.06 120 TYR B CA 1
ATOM 2733 C C . TYR B 1 120 ? 0.992 -7.188 1.051 1 94.06 120 TYR B C 1
ATOM 2735 O O . TYR B 1 120 ? 1.21 -5.977 1.02 1 94.06 120 TYR B O 1
ATOM 2743 N N . ARG B 1 121 ? 1.947 -8.078 1.058 1 89.69 121 ARG B N 1
ATOM 2744 C CA . ARG B 1 121 ? 3.334 -7.688 1.288 1 89.69 121 ARG B CA 1
ATOM 2745 C C . ARG B 1 121 ? 4.086 -7.531 -0.03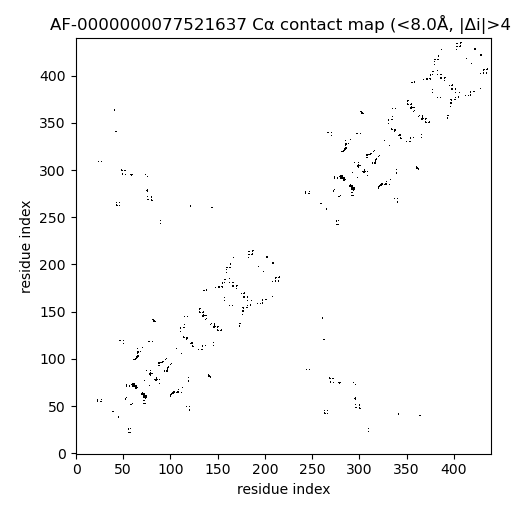 1 89.69 121 ARG B C 1
ATOM 2747 O O . ARG B 1 121 ? 5.086 -6.816 -0.1 1 89.69 121 ARG B O 1
ATOM 2754 N N . GLY B 1 122 ? 3.689 -8.297 -0.996 1 89.19 122 GLY B N 1
ATOM 2755 C CA . GLY B 1 122 ? 4.375 -8.273 -2.277 1 89.19 122 GLY B CA 1
ATOM 2756 C C . GLY B 1 122 ? 5.551 -9.227 -2.346 1 89.19 122 GLY B C 1
ATOM 2757 O O . GLY B 1 122 ? 6.316 -9.211 -3.312 1 89.19 122 GLY B O 1
ATOM 2758 N N . THR B 1 123 ? 5.684 -10.008 -1.274 1 87.44 123 THR B N 1
ATOM 2759 C CA . THR B 1 123 ? 6.781 -10.969 -1.248 1 87.44 123 THR B CA 1
ATOM 2760 C C . THR B 1 123 ? 6.309 -12.32 -0.741 1 87.44 123 THR B C 1
ATOM 2762 O O . THR B 1 123 ? 5.254 -12.422 -0.107 1 87.44 123 THR B O 1
ATOM 2765 N N . ILE B 1 124 ? 6.984 -13.359 -1.126 1 89.88 124 ILE B N 1
ATOM 2766 C CA . ILE B 1 124 ? 6.676 -14.703 -0.647 1 89.88 124 ILE B CA 1
ATOM 2767 C C . ILE B 1 124 ? 7.918 -15.312 -0.007 1 89.88 124 ILE B C 1
ATOM 2769 O O . ILE B 1 124 ? 9.031 -14.812 -0.188 1 89.88 124 ILE B O 1
ATOM 2773 N N . SER B 1 125 ? 7.703 -16.359 0.785 1 89.19 125 SER B N 1
ATOM 2774 C CA . SER B 1 125 ? 8.797 -17.125 1.36 1 89.19 125 SER B CA 1
ATOM 2775 C C . SER B 1 125 ? 9.578 -17.859 0.281 1 89.19 125 SER B C 1
ATOM 2777 O O . SER B 1 125 ? 9.039 -18.172 -0.786 1 89.19 125 SER B O 1
ATOM 2779 N N . ASP B 1 126 ? 10.82 -18.031 0.634 1 88.25 126 ASP B N 1
ATOM 2780 C CA . ASP B 1 126 ? 11.641 -18.781 -0.31 1 88.25 126 ASP B CA 1
ATOM 2781 C C . ASP B 1 126 ? 11.484 -20.281 -0.107 1 88.25 126 ASP B C 1
ATOM 2783 O O . ASP B 1 126 ? 12.344 -20.938 0.493 1 88.25 126 ASP B O 1
ATOM 2787 N N . ASP B 1 127 ? 10.414 -20.797 -0.546 1 92.69 127 ASP B N 1
ATOM 2788 C CA . ASP B 1 127 ? 10.094 -22.219 -0.491 1 92.69 127 ASP B CA 1
ATOM 2789 C C . ASP B 1 127 ? 9.836 -22.766 -1.89 1 92.69 127 ASP B C 1
ATOM 2791 O O . ASP B 1 127 ? 8.766 -22.578 -2.457 1 92.69 127 ASP B O 1
ATOM 2795 N N . LYS B 1 128 ? 10.766 -23.562 -2.277 1 91.19 128 LYS B N 1
ATOM 2796 C CA . LYS B 1 128 ? 10.75 -24.078 -3.643 1 91.19 128 LYS B CA 1
ATOM 2797 C C . LYS B 1 128 ? 9.531 -24.969 -3.883 1 91.19 128 LYS B C 1
ATOM 2799 O O . LYS B 1 128 ? 9.023 -25.047 -5.004 1 91.19 128 LYS B O 1
ATOM 2804 N N . ASP B 1 129 ? 9.047 -25.531 -2.898 1 93.5 129 ASP B N 1
ATOM 2805 C CA . ASP B 1 129 ? 7.941 -26.469 -3.018 1 93.5 129 ASP B CA 1
ATOM 2806 C C . ASP B 1 129 ? 6.629 -25.75 -3.293 1 93.5 129 ASP B C 1
ATOM 2808 O O . ASP B 1 129 ? 5.641 -26.359 -3.693 1 93.5 129 ASP B O 1
ATOM 2812 N N . LEU B 1 130 ? 6.668 -24.453 -3.16 1 96.31 130 LEU B N 1
ATOM 2813 C CA . LEU B 1 130 ? 5.43 -23.688 -3.275 1 96.31 130 LEU B CA 1
ATOM 2814 C C . LEU B 1 130 ? 5.336 -23 -4.637 1 96.31 130 LEU B C 1
ATOM 2816 O O . LEU B 1 130 ? 4.262 -22.547 -5.031 1 96.31 130 LEU B O 1
ATOM 2820 N N . TYR B 1 131 ? 6.398 -22.953 -5.348 1 96.44 131 TYR B N 1
ATOM 2821 C CA . TYR B 1 131 ? 6.434 -22.109 -6.539 1 96.44 131 TYR B CA 1
ATOM 2822 C C . TYR B 1 131 ? 5.418 -22.594 -7.57 1 96.44 131 TYR B C 1
ATOM 2824 O O . TYR B 1 131 ? 4.699 -21.781 -8.164 1 96.44 131 TYR B O 1
ATOM 2832 N N . LYS B 1 132 ? 5.348 -23.859 -7.793 1 96.94 132 LYS B N 1
ATOM 2833 C CA . LYS B 1 132 ? 4.395 -24.391 -8.766 1 96.94 132 LYS B CA 1
ATOM 2834 C C . LYS B 1 132 ? 2.957 -24.094 -8.344 1 96.94 132 LYS B C 1
ATOM 2836 O O . LYS B 1 132 ? 2.15 -23.625 -9.148 1 96.94 132 LYS B O 1
ATOM 2841 N N . LYS B 1 133 ? 2.729 -24.375 -7.113 1 97.81 133 LYS B N 1
ATOM 2842 C CA . LYS B 1 133 ? 1.381 -24.172 -6.59 1 97.81 133 LYS B CA 1
ATOM 2843 C C . LYS B 1 133 ? 1 -22.703 -6.613 1 97.81 133 LYS B C 1
ATOM 2845 O O . LYS B 1 133 ? -0.124 -22.344 -6.98 1 97.81 133 LYS B O 1
ATOM 2850 N N . LEU B 1 134 ? 1.899 -21.859 -6.297 1 98 134 LEU B N 1
ATOM 2851 C CA . LEU B 1 134 ? 1.647 -20.422 -6.27 1 98 134 LEU B CA 1
ATOM 2852 C C . LEU B 1 134 ? 1.504 -19.859 -7.684 1 98 134 LEU B C 1
ATOM 2854 O O . LEU B 1 134 ? 0.734 -18.922 -7.914 1 98 134 LEU B O 1
ATOM 2858 N N . MET B 1 135 ? 2.26 -20.422 -8.617 1 96.88 135 MET B N 1
ATOM 2859 C CA . MET B 1 135 ? 2.086 -20.016 -10.008 1 96.88 135 MET B CA 1
ATOM 2860 C C . MET B 1 135 ? 0.67 -20.312 -10.492 1 96.88 135 MET B C 1
ATOM 2862 O O . MET B 1 135 ? 0.031 -19.469 -11.117 1 96.88 135 MET B O 1
ATOM 2866 N N . ALA B 1 136 ? 0.233 -21.484 -10.172 1 97.44 136 ALA B N 1
ATOM 2867 C CA . ALA B 1 136 ? -1.125 -21.891 -10.531 1 97.44 136 ALA B CA 1
ATOM 2868 C C . ALA B 1 136 ? -2.158 -21 -9.852 1 97.44 136 ALA B C 1
ATOM 2870 O O . ALA B 1 136 ? -3.133 -20.578 -10.484 1 97.44 136 ALA B O 1
ATOM 2871 N N . ALA B 1 137 ? -1.952 -20.719 -8.625 1 97.94 137 ALA B N 1
ATOM 2872 C CA . ALA B 1 137 ? -2.842 -19.828 -7.887 1 97.94 137 ALA B CA 1
ATOM 2873 C C . ALA B 1 137 ? -2.859 -18.438 -8.508 1 97.94 137 ALA B C 1
ATOM 2875 O O . ALA B 1 137 ? -3.922 -17.828 -8.648 1 97.94 137 ALA B O 1
ATOM 2876 N N . GLY B 1 138 ? -1.649 -17.953 -8.805 1 97.31 138 GLY B N 1
ATOM 2877 C CA . GLY B 1 138 ? -1.554 -16.656 -9.469 1 97.31 138 GLY B CA 1
ATOM 2878 C C . GLY B 1 138 ? -2.322 -16.609 -10.781 1 97.31 138 GLY B C 1
ATOM 2879 O O . GLY B 1 138 ? -2.965 -15.602 -11.086 1 97.31 138 GLY B O 1
ATOM 2880 N N . ASP B 1 139 ? -2.242 -17.656 -11.484 1 96.19 139 ASP B N 1
ATOM 2881 C CA . ASP B 1 139 ? -2.99 -17.75 -12.734 1 96.19 139 ASP B CA 1
ATOM 2882 C C . ASP B 1 139 ? -4.496 -17.766 -12.477 1 96.19 139 ASP B C 1
ATOM 2884 O O . ASP B 1 139 ? -5.25 -17.031 -13.117 1 96.19 139 ASP B O 1
ATOM 2888 N N . LYS B 1 140 ? -4.922 -18.484 -11.555 1 97.06 140 LYS B N 1
ATOM 2889 C CA . LYS B 1 140 ? -6.336 -18.656 -11.227 1 97.06 140 LYS B CA 1
ATOM 2890 C C . LYS B 1 140 ? -6.949 -17.344 -10.727 1 97.06 140 LYS B C 1
ATOM 2892 O O . LYS B 1 140 ? -8.078 -17.016 -11.094 1 97.06 140 LYS B O 1
ATOM 2897 N N . TYR B 1 141 ? -6.223 -16.641 -9.953 1 96.81 141 TYR B N 1
ATOM 2898 C CA . TYR B 1 141 ? -6.773 -15.453 -9.32 1 96.81 141 TYR B CA 1
ATOM 2899 C C . TYR B 1 141 ? -6.258 -14.188 -9.992 1 96.81 141 TYR B C 1
ATOM 2901 O O . TYR B 1 141 ? -6.402 -13.086 -9.453 1 96.81 141 TYR B O 1
ATOM 2909 N N . GLU B 1 142 ? -5.645 -14.398 -11.094 1 96 142 GLU B N 1
ATOM 2910 C CA . GLU B 1 142 ? -5.152 -13.312 -11.938 1 96 142 GLU B CA 1
ATOM 2911 C C . GLU B 1 142 ? -4.219 -12.383 -11.164 1 96 142 GLU B C 1
ATOM 2913 O O . GLU B 1 142 ? -4.375 -11.164 -11.203 1 96 142 GLU B O 1
ATOM 2918 N N . LEU B 1 143 ? -3.363 -12.945 -10.406 1 95.31 143 LEU B N 1
ATOM 2919 C CA . LEU B 1 143 ? -2.246 -12.273 -9.758 1 95.31 143 LEU B CA 1
ATOM 2920 C C . LEU B 1 143 ? -0.985 -12.367 -10.609 1 95.31 143 LEU B C 1
ATOM 2922 O O . LEU B 1 143 ? -0.09 -13.164 -10.312 1 95.31 143 LEU B O 1
ATOM 2926 N N . GLU B 1 144 ? -0.87 -11.5 -11.539 1 92.25 144 GLU B N 1
ATOM 2927 C CA . GLU B 1 144 ? 0.157 -11.609 -12.57 1 92.25 144 GLU B CA 1
ATOM 2928 C C . GLU B 1 144 ? 1.555 -11.477 -11.977 1 92.25 144 GLU B C 1
ATOM 2930 O O . GLU B 1 144 ? 2.471 -12.211 -12.359 1 92.25 144 GLU B O 1
ATOM 2935 N N . ASP B 1 145 ? 1.696 -10.594 -11.039 1 92.12 145 ASP B N 1
ATOM 2936 C CA . ASP B 1 145 ? 3.006 -10.406 -10.422 1 92.12 145 ASP B CA 1
ATOM 2937 C C . ASP B 1 145 ? 3.451 -11.68 -9.695 1 92.12 145 ASP B C 1
ATOM 2939 O O . ASP B 1 145 ? 4.621 -12.055 -9.758 1 92.12 145 ASP B O 1
ATOM 2943 N N . LEU B 1 146 ? 2.568 -12.266 -9.023 1 94.69 146 LEU B N 1
ATOM 2944 C CA . LEU B 1 146 ? 2.877 -13.508 -8.328 1 94.69 146 LEU B CA 1
ATOM 2945 C C . LEU B 1 146 ? 3.24 -14.609 -9.32 1 94.69 146 LEU B C 1
ATOM 2947 O O . LEU B 1 146 ? 4.23 -15.32 -9.141 1 94.69 146 LEU B O 1
ATOM 2951 N N . LYS B 1 147 ? 2.42 -14.711 -10.328 1 95.75 147 LYS B N 1
ATOM 2952 C CA . LYS B 1 147 ? 2.662 -15.719 -11.359 1 95.75 147 LYS B CA 1
ATOM 2953 C C . LYS B 1 147 ? 4.035 -15.523 -11.992 1 95.75 147 LYS B C 1
ATOM 2955 O O . LYS B 1 147 ? 4.82 -16.469 -12.094 1 95.75 147 LYS B O 1
ATOM 2960 N N . GLN B 1 148 ? 4.336 -14.32 -12.305 1 93.56 148 GLN B N 1
ATOM 2961 C CA . GLN B 1 148 ? 5.609 -14.023 -12.953 1 93.56 148 GLN B CA 1
ATOM 2962 C C . GLN B 1 148 ? 6.777 -14.305 -12.016 1 93.56 148 GLN B C 1
ATOM 2964 O O . GLN B 1 148 ? 7.809 -14.828 -12.438 1 93.56 148 GLN B O 1
ATOM 2969 N N . TYR B 1 149 ? 6.609 -13.914 -10.805 1 92.94 149 TYR B N 1
ATOM 2970 C CA . TYR B 1 149 ? 7.641 -14.188 -9.82 1 92.94 149 TYR B CA 1
ATOM 2971 C C . TYR B 1 149 ? 7.949 -15.68 -9.75 1 92.94 149 TYR B C 1
ATOM 2973 O O . TYR B 1 149 ? 9.109 -16.078 -9.82 1 92.94 149 TYR B O 1
ATOM 2981 N N . CYS B 1 150 ? 7.008 -16.469 -9.688 1 95.81 150 CYS B N 1
ATOM 2982 C CA . CYS B 1 150 ? 7.172 -17.906 -9.57 1 95.81 150 CYS B CA 1
ATOM 2983 C C . CYS B 1 150 ? 7.742 -18.5 -10.852 1 95.81 150 CYS B C 1
ATOM 2985 O O . CYS B 1 150 ? 8.57 -19.406 -10.805 1 95.81 150 CYS B O 1
ATOM 2987 N N . GLU B 1 151 ? 7.316 -17.969 -12.016 1 95.88 151 GLU B N 1
ATOM 2988 C CA . GLU B 1 151 ? 7.875 -18.406 -13.289 1 95.88 151 GLU B CA 1
ATOM 2989 C C . GLU B 1 151 ? 9.391 -18.234 -13.312 1 95.88 151 GLU B C 1
ATOM 2991 O O . GLU B 1 151 ? 10.117 -19.141 -13.75 1 95.88 151 GLU B O 1
ATOM 2996 N N . ARG B 1 152 ? 9.758 -17.125 -12.875 1 94.38 152 ARG B N 1
ATOM 2997 C CA . ARG B 1 152 ? 11.188 -16.828 -12.883 1 94.38 152 ARG B CA 1
ATOM 2998 C C . ARG B 1 152 ? 11.945 -17.797 -11.969 1 94.38 152 ARG B C 1
ATOM 3000 O O . ARG B 1 152 ? 13.031 -18.266 -12.32 1 94.38 152 ARG B O 1
ATOM 3007 N N . ARG B 1 153 ? 11.414 -18.062 -10.875 1 94.5 153 ARG B N 1
ATOM 3008 C CA . ARG B 1 153 ? 12.055 -19 -9.945 1 94.5 153 ARG B CA 1
ATOM 3009 C C . ARG B 1 153 ? 12.086 -20.406 -10.516 1 94.5 153 ARG B C 1
ATOM 3011 O O . ARG B 1 153 ? 13.117 -21.078 -10.461 1 94.5 153 ARG B O 1
ATOM 3018 N N . LEU B 1 154 ? 11.023 -20.812 -11.078 1 96.88 154 LEU B N 1
ATOM 3019 C CA . LEU B 1 154 ? 10.93 -22.141 -11.672 1 96.88 154 LEU B CA 1
ATOM 3020 C C . LEU B 1 154 ? 11.859 -22.266 -12.875 1 96.88 154 LEU B C 1
ATOM 3022 O O . LEU B 1 154 ? 12.453 -23.328 -13.094 1 96.88 154 LEU B O 1
ATOM 3026 N N . ALA B 1 155 ? 11.961 -21.188 -13.602 1 96.38 155 ALA B N 1
ATOM 3027 C CA . ALA B 1 155 ? 12.82 -21.188 -14.781 1 96.38 155 ALA B CA 1
ATOM 3028 C C . ALA B 1 155 ? 14.258 -21.547 -14.414 1 96.38 155 ALA B C 1
ATOM 3030 O O . ALA B 1 155 ? 14.961 -22.203 -15.188 1 96.38 155 ALA B O 1
ATOM 3031 N N . ARG B 1 156 ? 14.641 -21.203 -13.219 1 95.19 156 ARG B N 1
ATOM 3032 C CA . ARG B 1 156 ? 16.016 -21.438 -12.758 1 95.19 156 ARG B CA 1
ATOM 3033 C C . ARG B 1 156 ? 16.203 -22.906 -12.367 1 95.19 156 ARG B C 1
ATOM 3035 O O . ARG B 1 156 ? 17.344 -23.344 -12.164 1 95.19 156 ARG B O 1
ATOM 3042 N N . THR B 1 157 ? 15.188 -23.641 -12.32 1 95.62 157 THR B N 1
ATOM 3043 C CA . THR B 1 157 ? 15.289 -25.016 -11.828 1 95.62 157 THR B CA 1
ATOM 3044 C C . THR B 1 157 ? 15.164 -26.016 -12.984 1 95.62 157 THR B C 1
ATOM 3046 O O . THR B 1 157 ? 15.211 -27.219 -12.766 1 95.62 157 THR B O 1
ATOM 3049 N N . ILE B 1 158 ? 15.008 -25.531 -14.203 1 97.06 158 ILE B N 1
ATOM 3050 C CA . ILE B 1 158 ? 14.797 -26.406 -15.352 1 97.06 158 ILE B CA 1
ATOM 3051 C C . ILE B 1 158 ? 16.031 -27.281 -15.57 1 97.06 158 ILE B C 1
ATOM 3053 O O . ILE B 1 158 ? 17.156 -26.797 -15.492 1 97.06 158 ILE B O 1
ATOM 3057 N N . SER B 1 159 ? 15.828 -28.484 -15.734 1 96.88 159 SER B N 1
ATOM 3058 C CA . SER B 1 159 ? 16.844 -29.5 -16.031 1 96.88 159 SER B CA 1
ATOM 3059 C C . SER B 1 159 ? 16.297 -30.547 -17 1 96.88 159 SER B C 1
ATOM 3061 O O . SER B 1 159 ? 15.109 -30.531 -17.344 1 96.88 159 SER B O 1
ATOM 3063 N N . ILE B 1 160 ? 17.156 -31.469 -17.391 1 95.81 160 ILE B N 1
ATOM 3064 C CA . ILE B 1 160 ? 16.766 -32.531 -18.312 1 95.81 160 ILE B CA 1
ATOM 3065 C C . ILE B 1 160 ? 15.719 -33.406 -17.656 1 95.81 160 ILE B C 1
ATOM 3067 O O . ILE B 1 160 ? 14.836 -33.938 -18.344 1 95.81 160 ILE B O 1
ATOM 3071 N N . GLY B 1 161 ? 15.742 -33.469 -16.344 1 95.62 161 GLY B N 1
ATOM 3072 C CA . GLY B 1 161 ? 14.867 -34.375 -15.602 1 95.62 161 GLY B CA 1
ATOM 3073 C C . GLY B 1 161 ? 13.461 -33.812 -15.43 1 95.62 161 GLY B C 1
ATOM 3074 O O . GLY B 1 161 ? 12.523 -34.562 -15.156 1 95.62 161 GLY B O 1
ATOM 3075 N N . ASN B 1 162 ? 13.281 -32.5 -15.672 1 96.31 162 ASN B N 1
ATOM 3076 C CA . ASN B 1 162 ? 11.953 -31.953 -15.406 1 96.31 162 ASN B CA 1
ATOM 3077 C C . ASN B 1 162 ? 11.461 -31.078 -16.547 1 96.31 162 ASN B C 1
ATOM 3079 O O . ASN B 1 162 ? 10.383 -30.484 -16.469 1 96.31 162 ASN B O 1
ATOM 3083 N N . VAL B 1 163 ? 12.172 -30.969 -17.672 1 96.81 163 VAL B N 1
ATOM 3084 C CA . VAL B 1 163 ? 11.906 -30.016 -18.75 1 96.81 163 VAL B CA 1
ATOM 3085 C C . VAL B 1 163 ? 10.547 -30.328 -19.375 1 96.81 163 VAL B C 1
ATOM 3087 O O . VAL B 1 163 ? 9.789 -29.422 -19.719 1 96.81 163 VAL B O 1
ATOM 3090 N N . SER B 1 164 ? 10.242 -31.609 -19.547 1 95.38 164 SER B N 1
ATOM 3091 C CA . SER B 1 164 ? 8.961 -31.969 -20.141 1 95.38 164 SER B CA 1
ATOM 3092 C C . SER B 1 164 ? 7.801 -31.578 -19.234 1 95.38 164 SER B C 1
ATOM 3094 O O . SER B 1 164 ? 6.797 -31.031 -19.703 1 95.38 164 SER B O 1
ATOM 3096 N N . GLU B 1 165 ? 7.973 -31.875 -18 1 95.69 165 GLU B N 1
ATOM 3097 C CA . GLU B 1 165 ? 6.957 -31.5 -17.016 1 95.69 165 GLU B CA 1
ATOM 3098 C C . GLU B 1 165 ? 6.777 -29.984 -16.953 1 95.69 165 GLU B C 1
ATOM 3100 O O . GLU B 1 165 ? 5.652 -29.484 -16.875 1 95.69 165 GLU B O 1
ATOM 3105 N N . MET B 1 166 ? 7.852 -29.266 -17 1 97.31 166 MET B N 1
ATOM 3106 C CA . MET B 1 166 ? 7.82 -27.797 -16.953 1 97.31 166 MET B CA 1
ATOM 3107 C C . MET B 1 166 ? 7.109 -27.234 -18.188 1 97.31 166 MET B C 1
ATOM 3109 O O . MET B 1 166 ? 6.359 -26.266 -18.078 1 97.31 166 MET B O 1
ATOM 3113 N N . ALA B 1 167 ? 7.344 -27.844 -19.328 1 96.38 167 ALA B N 1
ATOM 3114 C CA . ALA B 1 167 ? 6.672 -27.422 -20.562 1 96.38 167 ALA B CA 1
ATOM 3115 C C . ALA B 1 167 ? 5.16 -27.562 -20.438 1 96.38 167 ALA B C 1
ATOM 3117 O O . ALA B 1 167 ? 4.414 -26.625 -20.734 1 96.38 167 ALA B O 1
ATOM 3118 N N . ALA B 1 168 ? 4.793 -28.734 -19.984 1 95.5 168 ALA B N 1
ATOM 3119 C CA . ALA B 1 168 ? 3.363 -29 -19.812 1 95.5 168 ALA B CA 1
ATOM 3120 C C . ALA B 1 168 ? 2.746 -28.031 -18.812 1 95.5 168 ALA B C 1
ATOM 3122 O O . ALA B 1 168 ? 1.646 -27.516 -19.031 1 95.5 168 ALA B O 1
ATOM 3123 N N . PHE B 1 169 ? 3.455 -27.797 -17.766 1 96.69 169 PHE B N 1
ATOM 3124 C CA . PHE B 1 169 ? 2.979 -26.906 -16.719 1 96.69 169 PHE B CA 1
ATOM 3125 C C . PHE B 1 169 ? 2.842 -25.484 -17.234 1 96.69 169 PHE B C 1
ATOM 3127 O O . PHE B 1 169 ? 1.862 -24.797 -16.938 1 96.69 169 PHE B O 1
ATOM 3134 N N . ALA B 1 170 ? 3.803 -25.031 -17.969 1 97 170 ALA B N 1
ATOM 3135 C CA . ALA B 1 170 ? 3.76 -23.688 -18.562 1 97 170 ALA B CA 1
ATOM 3136 C C . ALA B 1 170 ? 2.551 -23.531 -19.484 1 97 170 ALA B C 1
ATOM 3138 O O . ALA B 1 170 ? 1.84 -22.531 -19.422 1 97 170 ALA B O 1
ATOM 3139 N N . ASP B 1 171 ? 2.311 -24.531 -20.25 1 94.62 171 ASP B N 1
ATOM 3140 C CA . ASP B 1 171 ? 1.2 -24.484 -21.203 1 94.62 171 ASP B CA 1
ATOM 3141 C C . ASP B 1 171 ? -0.142 -24.5 -20.484 1 94.62 171 ASP B C 1
ATOM 3143 O O . ASP B 1 171 ? -1.073 -23.781 -20.859 1 94.62 171 ASP B O 1
ATOM 3147 N N . LEU B 1 172 ? -0.242 -25.281 -19.453 1 94.44 172 LEU B N 1
ATOM 3148 C CA . LEU B 1 172 ? -1.482 -25.438 -18.688 1 94.44 172 LEU B CA 1
ATOM 3149 C C . LEU B 1 172 ? -1.879 -24.125 -18.016 1 94.44 172 LEU B C 1
ATOM 3151 O O . LEU B 1 172 ? -3.066 -23.812 -17.906 1 94.44 172 LEU B O 1
ATOM 3155 N N . HIS B 1 173 ? -0.939 -23.328 -17.625 1 95.69 173 HIS B N 1
ATOM 3156 C CA . HIS B 1 173 ? -1.23 -22.141 -16.812 1 95.69 173 HIS B CA 1
ATOM 3157 C C . HIS B 1 173 ? -0.86 -20.859 -17.562 1 95.69 173 HIS B C 1
ATOM 3159 O O . HIS B 1 173 ? -0.705 -19.812 -16.938 1 95.69 173 HIS B O 1
ATOM 3165 N N . CYS B 1 174 ? -0.609 -20.953 -18.844 1 93.81 174 CYS B N 1
ATOM 3166 C CA . CYS B 1 174 ? -0.276 -19.797 -19.672 1 93.81 174 CYS B CA 1
ATOM 3167 C C . CYS B 1 174 ? 0.895 -19.016 -19.078 1 93.81 174 CYS B C 1
ATOM 3169 O O . CYS B 1 174 ? 0.829 -17.797 -18.953 1 93.81 174 CYS B O 1
ATOM 3171 N N . ALA B 1 175 ? 1.91 -19.75 -18.719 1 95.5 175 ALA B N 1
ATOM 3172 C CA . ALA B 1 175 ? 3.1 -19.156 -18.109 1 95.5 175 ALA B CA 1
ATOM 3173 C C . ALA B 1 175 ? 4.152 -18.844 -19.172 1 95.5 175 ALA B C 1
ATOM 3175 O O . ALA B 1 175 ? 5.023 -19.672 -19.453 1 95.5 175 ALA B O 1
ATOM 3176 N N . GLY B 1 176 ? 4.164 -17.688 -19.672 1 95.19 176 GLY B N 1
ATOM 3177 C CA . GLY B 1 176 ? 4.973 -17.312 -20.812 1 95.19 176 GLY B CA 1
ATOM 3178 C C . GLY B 1 176 ? 6.461 -17.312 -20.516 1 95.19 176 GLY B C 1
ATOM 3179 O O . GLY B 1 176 ? 7.254 -17.797 -21.328 1 95.19 176 GLY B O 1
ATOM 3180 N N . HIS B 1 177 ? 6.809 -16.797 -19.422 1 94.56 177 HIS B N 1
ATOM 3181 C CA . HIS B 1 177 ? 8.227 -16.734 -19.078 1 94.56 177 HIS B CA 1
ATOM 3182 C C . HIS B 1 177 ? 8.797 -18.141 -18.875 1 94.56 177 HIS B C 1
ATOM 3184 O O . HIS B 1 177 ? 9.898 -18.438 -19.344 1 94.56 177 HIS B O 1
ATOM 3190 N N . LEU B 1 178 ? 8.062 -18.938 -18.203 1 97.25 178 LEU B N 1
ATOM 3191 C CA . LEU B 1 178 ? 8.492 -20.312 -18 1 97.25 178 LEU B CA 1
ATOM 3192 C C . LEU B 1 178 ? 8.586 -21.062 -19.312 1 97.25 178 LEU B C 1
ATOM 3194 O O . LEU B 1 178 ? 9.539 -21.812 -19.547 1 97.25 178 LEU B O 1
ATOM 3198 N N . ARG B 1 179 ? 7.66 -20.828 -20.188 1 96.88 179 ARG B N 1
ATOM 3199 C CA . ARG B 1 179 ? 7.641 -21.484 -21.5 1 96.88 179 ARG B CA 1
ATOM 3200 C C . ARG B 1 179 ? 8.852 -21.078 -22.328 1 96.88 179 ARG B C 1
ATOM 3202 O O . ARG B 1 179 ? 9.492 -21.922 -22.953 1 96.88 179 ARG B O 1
ATOM 3209 N N . ARG B 1 180 ? 9.125 -19.859 -22.297 1 96.88 180 ARG B N 1
ATOM 3210 C CA . ARG B 1 180 ? 10.289 -19.359 -23.031 1 96.88 180 ARG B CA 1
ATOM 3211 C C . ARG B 1 180 ? 11.57 -19.969 -22.484 1 96.88 180 ARG B C 1
ATOM 3213 O O . ARG B 1 180 ? 12.477 -20.328 -23.234 1 96.88 180 ARG B O 1
ATOM 3220 N N . ALA B 1 181 ? 11.625 -20.062 -21.219 1 97.25 181 ALA B N 1
ATOM 3221 C CA . ALA B 1 181 ? 12.805 -20.656 -20.594 1 97.25 181 ALA B CA 1
ATOM 3222 C C . ALA B 1 181 ? 12.945 -22.125 -20.969 1 97.25 181 ALA B C 1
ATOM 3224 O O . ALA B 1 181 ? 14.055 -22.609 -21.203 1 97.25 181 ALA B O 1
ATOM 3225 N N . VAL B 1 182 ? 11.875 -22.797 -21.062 1 97.75 182 VAL B N 1
ATOM 3226 C CA . VAL B 1 182 ? 11.852 -24.203 -21.469 1 97.75 182 VAL B CA 1
ATOM 3227 C C . VAL B 1 182 ? 12.352 -24.344 -22.891 1 97.75 182 VAL B C 1
ATOM 3229 O O . VAL B 1 182 ? 13.211 -25.172 -23.188 1 97.75 182 VAL B O 1
ATOM 3232 N N . VAL B 1 183 ? 11.844 -23.516 -23.75 1 96.25 183 VAL B N 1
ATOM 3233 C CA . VAL B 1 183 ? 12.227 -23.516 -25.156 1 96.25 183 VAL B CA 1
ATOM 3234 C C . VAL B 1 183 ? 13.727 -23.266 -25.281 1 96.25 183 VAL B C 1
ATOM 3236 O O . VAL B 1 183 ? 14.43 -23.984 -25.984 1 96.25 183 VAL B O 1
ATOM 3239 N N . LYS B 1 184 ? 14.172 -22.281 -24.578 1 95.94 184 LYS B N 1
ATOM 3240 C CA . LYS B 1 184 ? 15.586 -21.938 -24.609 1 95.94 184 LYS B CA 1
ATOM 3241 C C . LYS B 1 184 ? 16.438 -23.094 -24.094 1 95.94 184 LYS B C 1
ATOM 3243 O O . LYS B 1 184 ? 17.484 -23.406 -24.672 1 95.94 184 LYS B O 1
ATOM 3248 N N . TYR B 1 185 ? 16.047 -23.688 -23.047 1 96.81 185 TYR B N 1
ATOM 3249 C CA . TYR B 1 185 ? 16.781 -24.812 -22.484 1 96.81 185 TYR B CA 1
ATOM 3250 C C . TYR B 1 185 ? 16.922 -25.938 -23.5 1 96.81 185 TYR B C 1
ATOM 3252 O O . TYR B 1 185 ? 18.016 -26.469 -23.703 1 96.81 185 TYR B O 1
ATOM 3260 N N . ILE B 1 186 ? 15.82 -26.312 -24.109 1 95.38 186 ILE B N 1
ATOM 3261 C CA . ILE B 1 186 ? 15.82 -27.422 -25.062 1 95.38 186 ILE B CA 1
ATOM 3262 C C . ILE B 1 186 ? 16.703 -27.078 -26.266 1 95.38 186 ILE B C 1
ATOM 3264 O O . ILE B 1 186 ? 17.516 -27.891 -26.688 1 95.38 186 ILE B O 1
ATOM 3268 N N . ALA B 1 187 ? 16.562 -25.859 -26.734 1 92.56 187 ALA B N 1
ATOM 3269 C CA . ALA B 1 187 ? 17.344 -25.422 -27.875 1 92.56 187 ALA B CA 1
ATOM 3270 C C . ALA B 1 187 ? 18.844 -25.469 -27.578 1 92.56 187 ALA B C 1
ATOM 3272 O O . ALA B 1 187 ? 19.641 -25.797 -28.453 1 92.56 187 ALA B O 1
ATOM 3273 N N . ASN B 1 188 ? 19.188 -25.172 -26.391 1 93.06 188 ASN B N 1
ATOM 3274 C CA . ASN B 1 188 ? 20.594 -25.094 -26 1 93.06 188 ASN B CA 1
ATOM 3275 C C . ASN B 1 188 ? 21.141 -26.469 -25.625 1 93.06 188 ASN B C 1
ATOM 3277 O O . ASN B 1 188 ? 22.359 -26.641 -25.5 1 93.06 188 ASN B O 1
ATOM 3281 N N . ASN B 1 189 ? 20.281 -27.438 -25.453 1 92.94 189 ASN B N 1
ATOM 3282 C CA . ASN B 1 189 ? 20.703 -28.781 -25.016 1 92.94 189 ASN B CA 1
ATOM 3283 C C . ASN B 1 189 ? 20.094 -29.859 -25.906 1 92.94 189 ASN B C 1
ATOM 3285 O O . ASN B 1 189 ? 19.672 -30.906 -25.406 1 92.94 189 ASN B O 1
ATOM 3289 N N . MET B 1 190 ? 20.031 -29.625 -27.141 1 90.12 190 MET B N 1
ATOM 3290 C CA . MET B 1 190 ? 19.312 -30.484 -28.078 1 90.12 190 MET B CA 1
ATOM 3291 C C . MET B 1 190 ? 19.906 -31.891 -28.078 1 90.12 190 MET B C 1
ATOM 3293 O O . MET B 1 190 ? 19.156 -32.875 -28.109 1 90.12 190 MET B O 1
ATOM 3297 N N . GLN B 1 191 ? 21.219 -32 -28.031 1 89.75 191 GLN B N 1
ATOM 3298 C CA . GLN B 1 191 ? 21.844 -33.312 -28.031 1 89.75 191 GLN B CA 1
ATOM 3299 C C . GLN B 1 191 ? 21.469 -34.094 -26.781 1 89.75 191 GLN B C 1
ATOM 3301 O O . GLN B 1 191 ? 21.094 -35.281 -26.875 1 89.75 191 GLN B O 1
ATOM 3306 N N . LEU B 1 192 ? 21.562 -33.438 -25.75 1 92.81 192 LEU B N 1
ATOM 3307 C CA . LEU B 1 192 ? 21.219 -34.062 -24.469 1 92.81 192 LEU B CA 1
ATOM 3308 C C . LEU B 1 192 ? 19.75 -34.5 -24.453 1 92.81 192 LEU B C 1
ATOM 3310 O O . LEU B 1 192 ? 19.422 -35.594 -24 1 92.81 192 LEU B O 1
ATOM 3314 N N . VAL B 1 193 ? 18.891 -33.688 -24.953 1 92.69 193 VAL B N 1
ATOM 3315 C CA . VAL B 1 193 ? 17.453 -33.938 -24.984 1 92.69 193 VAL B CA 1
ATOM 3316 C C . VAL B 1 193 ? 17.156 -35.125 -25.906 1 92.69 193 VAL B C 1
ATOM 3318 O O . VAL B 1 193 ? 16.375 -36 -25.562 1 92.69 193 VAL B O 1
ATOM 3321 N N . ALA B 1 194 ? 17.906 -35.219 -27 1 89.62 194 ALA B N 1
ATOM 3322 C CA . ALA B 1 194 ? 17.703 -36.25 -28 1 89.62 194 ALA B CA 1
ATOM 3323 C C . ALA B 1 194 ? 18.109 -37.625 -27.453 1 89.62 194 ALA B C 1
ATOM 3325 O O . ALA B 1 194 ? 17.547 -38.656 -27.844 1 89.62 194 ALA B O 1
ATOM 3326 N N . GLU B 1 195 ? 18.969 -37.656 -26.484 1 91.75 195 GLU B N 1
ATOM 3327 C CA . GLU B 1 195 ? 19.516 -38.906 -25.938 1 91.75 195 GLU B CA 1
ATOM 3328 C C . GLU B 1 195 ? 18.781 -39.312 -24.672 1 91.75 195 GLU B C 1
ATOM 3330 O O . GLU B 1 195 ? 18.984 -40.406 -24.156 1 91.75 195 GLU B O 1
ATOM 3335 N N . ASN B 1 196 ? 17.953 -38.5 -24.281 1 91.62 196 ASN B N 1
ATOM 3336 C CA . ASN B 1 196 ? 17.203 -38.75 -23.047 1 91.62 196 ASN B CA 1
ATOM 3337 C C . ASN B 1 196 ? 15.797 -39.25 -23.344 1 91.62 196 ASN B C 1
ATOM 3339 O O . ASN B 1 196 ? 15.219 -38.906 -24.375 1 91.62 196 ASN B O 1
ATOM 3343 N N . GLN B 1 197 ? 15.211 -40 -22.438 1 90.69 197 GLN B N 1
ATOM 3344 C CA . GLN B 1 197 ? 13.875 -40.594 -22.625 1 90.69 197 GLN B CA 1
ATOM 3345 C C . GLN B 1 197 ? 12.82 -39.5 -22.719 1 90.69 197 GLN B C 1
ATOM 3347 O O . GLN B 1 197 ? 11.789 -39.656 -23.375 1 90.69 197 GLN B O 1
ATOM 3352 N N . THR B 1 198 ? 13.078 -38.281 -22.234 1 89.62 198 THR B N 1
ATOM 3353 C CA . THR B 1 198 ? 12.148 -37.156 -22.234 1 89.62 198 THR B CA 1
ATOM 3354 C C . THR B 1 198 ? 11.898 -36.688 -23.656 1 89.62 198 THR B C 1
ATOM 3356 O O . THR B 1 198 ? 10.93 -35.969 -23.906 1 89.62 198 THR B O 1
ATOM 3359 N N . PHE B 1 199 ? 12.789 -37.094 -24.547 1 87.62 199 PHE B N 1
ATOM 3360 C CA . PHE B 1 199 ? 12.711 -36.688 -25.938 1 87.62 199 PHE B CA 1
ATOM 3361 C C . PHE B 1 199 ? 11.344 -37 -26.531 1 87.62 199 PHE B C 1
ATOM 3363 O O . PHE B 1 199 ? 10.734 -36.188 -27.203 1 87.62 199 PHE B O 1
ATOM 3370 N N . TYR B 1 200 ? 10.805 -38.062 -26.125 1 89.62 200 TYR B N 1
ATOM 3371 C CA . TYR B 1 200 ? 9.547 -38.5 -26.719 1 89.62 200 TYR B CA 1
ATOM 3372 C C . TYR B 1 200 ? 8.383 -37.656 -26.25 1 89.62 200 TYR B C 1
ATOM 3374 O O . TYR B 1 200 ? 7.457 -37.375 -27.016 1 89.62 200 TYR B O 1
ATOM 3382 N N . GLU B 1 201 ? 8.477 -37.25 -25.047 1 91 201 GLU B N 1
ATOM 3383 C CA . GLU B 1 201 ? 7.453 -36.344 -24.516 1 91 201 GLU B CA 1
ATOM 3384 C C . GLU B 1 201 ? 7.504 -35 -25.203 1 91 201 GLU B C 1
ATOM 3386 O O . GLU B 1 201 ? 6.465 -34.406 -25.547 1 91 201 GLU B O 1
ATOM 3391 N N . ILE B 1 202 ? 8.664 -34.594 -25.469 1 90.94 202 ILE B N 1
ATOM 3392 C CA . ILE B 1 202 ? 8.883 -33.25 -26.047 1 90.94 202 ILE B CA 1
ATOM 3393 C C . ILE B 1 202 ? 8.406 -33.25 -27.484 1 90.94 202 ILE B C 1
ATOM 3395 O O . ILE B 1 202 ? 7.684 -32.344 -27.906 1 90.94 202 ILE B O 1
ATOM 3399 N N . VAL B 1 203 ? 8.711 -34.281 -28.203 1 90.19 203 VAL B N 1
ATOM 3400 C CA . VAL B 1 203 ? 8.43 -34.281 -29.641 1 90.19 203 VAL B CA 1
ATOM 3401 C C . VAL B 1 203 ? 6.934 -34.5 -29.859 1 90.19 203 VAL B C 1
ATOM 3403 O O . VAL B 1 203 ? 6.414 -34.219 -30.938 1 90.19 203 VAL B O 1
ATOM 3406 N N . SER B 1 204 ? 6.277 -35.031 -28.828 1 91.12 204 SER B N 1
ATOM 3407 C CA . SER B 1 204 ? 4.832 -35.219 -28.938 1 91.12 204 SER B CA 1
ATOM 3408 C C . SER B 1 204 ? 4.109 -33.875 -28.906 1 91.12 204 SER B C 1
ATOM 3410 O O . SER B 1 204 ? 2.945 -33.781 -29.312 1 91.12 204 SER B O 1
ATOM 3412 N N . ASN B 1 205 ? 4.75 -32.875 -28.469 1 91.62 205 ASN B N 1
ATOM 3413 C CA . ASN B 1 205 ? 4.223 -31.5 -28.453 1 91.62 205 ASN B CA 1
ATOM 3414 C C . ASN B 1 205 ? 4.715 -30.688 -29.641 1 91.62 205 ASN B C 1
ATOM 3416 O O . ASN B 1 205 ? 5.746 -30.031 -29.578 1 91.62 205 ASN B O 1
ATOM 3420 N N . LYS B 1 206 ? 3.916 -30.688 -30.703 1 90.31 206 LYS B N 1
ATOM 3421 C CA . LYS B 1 206 ? 4.328 -30.125 -31.984 1 90.31 206 LYS B CA 1
ATOM 3422 C C . LYS B 1 206 ? 4.594 -28.625 -31.859 1 90.31 206 LYS B C 1
ATOM 3424 O O . LYS B 1 206 ? 5.531 -28.109 -32.469 1 90.31 206 LYS B O 1
ATOM 3429 N N . GLU B 1 207 ? 3.77 -28.031 -31.156 1 92.12 207 GLU B N 1
ATOM 3430 C CA . GLU B 1 207 ? 3.936 -26.594 -31 1 92.12 207 GLU B CA 1
ATOM 3431 C C . GLU B 1 207 ? 5.242 -26.266 -30.281 1 92.12 207 GLU B C 1
ATOM 3433 O O . GLU B 1 207 ? 5.922 -25.297 -30.625 1 92.12 207 GLU B O 1
ATOM 3438 N N . LEU B 1 208 ? 5.543 -27.047 -29.25 1 93.69 208 LEU B N 1
ATOM 3439 C CA . LEU B 1 208 ? 6.793 -26.859 -28.531 1 93.69 208 LEU B CA 1
ATOM 3440 C C . LEU B 1 208 ? 7.992 -27.062 -29.438 1 93.69 208 LEU B C 1
ATOM 3442 O O . LEU B 1 208 ? 8.938 -26.281 -29.422 1 93.69 208 LEU B O 1
ATOM 3446 N N . VAL B 1 209 ? 7.922 -28.109 -30.266 1 92.31 209 VAL B N 1
ATOM 3447 C CA . VAL B 1 209 ? 9.008 -28.422 -31.188 1 92.31 209 VAL B CA 1
ATOM 3448 C C . VAL B 1 209 ? 9.203 -27.281 -32.156 1 92.31 209 VAL B C 1
ATOM 3450 O O . VAL B 1 209 ? 10.336 -26.875 -32.438 1 92.31 209 VAL B O 1
ATOM 3453 N N . LYS B 1 210 ? 8.086 -26.812 -32.656 1 90.25 210 LYS B N 1
ATOM 3454 C CA . LYS B 1 210 ? 8.148 -25.672 -33.562 1 90.25 210 LYS B CA 1
ATOM 3455 C C . LYS B 1 210 ? 8.883 -24.5 -32.938 1 90.25 210 LYS B C 1
ATOM 3457 O O . LYS B 1 210 ? 9.789 -23.938 -33.562 1 90.25 210 LYS B O 1
ATOM 3462 N N . ASP B 1 211 ? 8.578 -24.156 -31.766 1 91.81 211 ASP B N 1
ATOM 3463 C CA . ASP B 1 211 ? 9.188 -23.016 -31.078 1 91.81 211 ASP B CA 1
ATOM 3464 C C . ASP B 1 211 ? 10.672 -23.266 -30.828 1 91.81 211 ASP B C 1
ATOM 3466 O O . ASP B 1 211 ? 11.484 -22.344 -30.922 1 91.81 211 ASP B O 1
ATOM 3470 N N . VAL B 1 212 ? 11.008 -24.469 -30.469 1 92.19 212 VAL B N 1
ATOM 3471 C CA . VAL B 1 212 ? 12.391 -24.828 -30.203 1 92.19 212 VAL B CA 1
ATOM 3472 C C . VAL B 1 212 ? 13.219 -24.672 -31.484 1 92.19 212 VAL B C 1
ATOM 3474 O O . VAL B 1 212 ? 14.328 -24.125 -31.453 1 92.19 212 VAL B O 1
ATOM 3477 N N . LEU B 1 213 ? 12.633 -25.109 -32.594 1 89 213 LEU B N 1
ATOM 3478 C CA . LEU B 1 213 ? 13.328 -25 -33.875 1 89 213 LEU B CA 1
ATOM 3479 C C . LEU B 1 213 ? 13.547 -23.547 -34.25 1 89 213 LEU B C 1
ATOM 3481 O O . LEU B 1 213 ? 14.625 -23.172 -34.75 1 89 213 LEU B O 1
ATOM 3485 N N . ILE B 1 214 ? 12.57 -22.75 -34 1 87.56 214 ILE B N 1
ATOM 3486 C CA . ILE B 1 214 ? 12.68 -21.328 -34.281 1 87.56 214 ILE B CA 1
ATOM 3487 C C . ILE B 1 214 ? 13.766 -20.703 -33.406 1 87.56 214 ILE B C 1
ATOM 3489 O O . ILE B 1 214 ? 14.609 -19.953 -33.906 1 87.56 214 ILE B O 1
ATOM 3493 N N . GLN B 1 215 ? 13.766 -21.062 -32.156 1 88.19 215 GLN B N 1
ATOM 3494 C CA . GLN B 1 215 ? 14.758 -20.547 -31.234 1 88.19 215 GLN B CA 1
ATOM 3495 C C . GLN B 1 215 ? 16.172 -20.984 -31.625 1 88.19 215 GLN B C 1
ATOM 3497 O O . GLN B 1 215 ? 17.109 -20.203 -31.578 1 88.19 215 GLN B O 1
ATOM 3502 N N . ALA B 1 216 ? 16.344 -22.203 -32.062 1 86.31 216 ALA B N 1
ATOM 3503 C CA . ALA B 1 216 ? 17.625 -22.766 -32.438 1 86.31 216 ALA B CA 1
ATOM 3504 C C . ALA B 1 216 ? 18.156 -22.109 -33.719 1 86.31 216 ALA B C 1
ATOM 3506 O O . ALA B 1 216 ? 19.359 -21.922 -33.875 1 86.31 216 ALA B O 1
ATOM 3507 N N . SER B 1 217 ? 17.234 -21.797 -34.594 1 86.12 217 SER B N 1
ATOM 3508 C CA . SER B 1 217 ? 17.625 -21.188 -35.875 1 86.12 217 SER B CA 1
ATOM 3509 C C . SER B 1 217 ? 18.125 -19.766 -35.656 1 86.12 217 SER B C 1
ATOM 3511 O O . SER B 1 217 ? 18.938 -19.266 -36.438 1 86.12 217 SER B O 1
ATOM 3513 N N . SER B 1 218 ? 17.625 -19.141 -34.688 1 76.88 218 SER B N 1
ATOM 3514 C CA . SER B 1 218 ? 18.031 -17.766 -34.406 1 76.88 218 SER B CA 1
ATOM 3515 C C . SER B 1 218 ? 19.406 -17.703 -33.781 1 76.88 218 SER B C 1
ATOM 3517 O O . SER B 1 218 ? 20.031 -16.641 -33.75 1 76.88 218 SER B O 1
ATOM 3519 N N . GLN B 1 219 ? 19.859 -18.766 -33.281 1 69.06 219 GLN B N 1
ATOM 3520 C CA . GLN B 1 219 ? 21.172 -18.828 -32.656 1 69.06 219 GLN B CA 1
ATOM 3521 C C . GLN B 1 219 ? 22.281 -19.062 -33.688 1 69.06 219 GLN B C 1
ATOM 3523 O O . GLN B 1 219 ? 23.453 -18.859 -33.406 1 69.06 219 GLN B O 1
ATOM 3528 N N . PHE B 1 220 ? 21.906 -19.406 -34.812 1 56.97 220 PHE B N 1
ATOM 3529 C CA . PHE B 1 220 ? 22.875 -19.562 -35.906 1 56.97 220 PHE B CA 1
ATOM 3530 C C . PHE B 1 220 ? 22.75 -18.422 -36.906 1 56.97 220 PHE B C 1
ATOM 3532 O O . PHE B 1 220 ? 21.656 -17.922 -37.156 1 56.97 220 PHE B O 1
#

Radius of gyration: 28.82 Å; Cα contacts (8 Å, |Δi|>4): 500; chains: 2; bounding box: 76×87×61 Å

Nearest PDB structures (foldseek):
  4j8z-assembly1_A  TM=9.159E-01  e=1.295E-13  Homo sapiens
  8p2o-assembly1_B  TM=8.878E-01  e=1.435E-06  Xenopus laevis
  8p2n-assembly1_B  TM=8.929E-01  e=2.366E-06  Xenopus laevis
  8rit-assembly1_B  TM=8.689E-01  e=2.118E-06  Xenopus laevis
  8rir-assembly1_B  TM=8.928E-01  e=5.151E-06  Xenopus laevis

InterPro domains:
  IPR000210 BTB/POZ domain [PF00651] (52-155)
  IPR000210 BTB/POZ domain [PS50097] (60-128)
  IPR000210 BTB/POZ domain [SM00225] (60-158)
  IPR011333 SKP1/BTB/POZ domain superfamily [G3DSA:3.30.710.10] (44-157)
  IPR011333 SKP1/BTB/POZ domain superfamily [SSF54695] (45-156)

Foldseek 3Di:
DVVVVVVVVVVVVVVVVVVVVVLVVLVVVVVVVVVPPPQPPDVQRVLVVQLVCQVSVHPFQAWEAEPNDIRTHHLVLLLVQFVQSVVQCPDCPDPCVVVRYDYDYPAHPVLVVQLRSCSRNVDGDPDLVNLLVQLQVCLVRVRVSSVLVSLVVVLVVDDLVCLLVQCVSCVVRVRVSNLVSSLLVCLVCVVVNCPDPCVVSQVVPVVSVVSSVVNNVVVD/DVVVVVVVVVVVVVVVVVVVVVLVVLVVVVVVVVVPPPQPPDVPRVLVVQLVCQVSVHPFQAWEAEPNDIRTHHLVLLLVQFVQSVVQCPDCPDPCVVVRYDYDYPAHPVLVVQLRSCSRNVDGDPDLVNLLVQLQVCLVRVRVSSVLVSLVVVLVVDDLVCLLVQCVSCVVRVRVSNNVSSLLVCLVCVVVNCPDPCVVSQVVDVVSVVSSVVVNVVVD